Protein 2HFS (pdb70)

Radius of gyration: 31.06 Å; Cα contacts (8 Å, |Δi|>4): 1516; chains: 2; bounding box: 37×49×117 Å

Solvent-accessible surface area: 26803 Å² total

CATH classification: 3.30.230.10 (+1 more: 3.30.70.890)

Foldseek 3Di:
DDFPAQKDDDWQWFFWKWWLADFLLQVVWAKTKMFGFPFIKADIKGKAAADFEEAEAEDEQEDPPPCVVCVQLQVQLLVQLCVVVVHGRGGIYMYYMYTHDYDDFRGLRLLRVQLNSNRNCCRRRVVPADLVRSLVSSLRSCPSGDDDDLSSSNNCRSPGFMWIWHCPPNHIDIDHQAADDKWKKKKFFQNDDDDLVVLSVLLVVVVVCVPVNVVLSVLRNVLVVVLSVCRVVVNLLSNQVSLSRQVSCVVSVQADPLQVLLQVQLVVLPFSHKHATHRHPGTMIMTTAPDPVSVVSSVVSCVVRRPSRVDIDTIMGDGPHD/DDFPAQKFDDWQWFFWKFWLADFLLQVVWAKTKMFGFPFIKADIKGKAAQDFDEAEDEDEQEDPPPCVVCVQLQSQLLVQLCVVVVHGRGGIHMYYMYTHDYDFPQTLRLLRVQLNSLRNCCRRRVVPDDLVRSLVSSLRSCVSVDVHDPSSSNNCGSPGFMWMWGQPPNRIDIDHDAAADKWKKKKFFLPDDDPLVVLSVLLVVVVVCVVVNVVLSVVSNVLVVVLSVCRVVVNVLSNQVSLVSQVSVVVSPQEDPLQVLLQVQLVVLPFSHKHATHRYPGTMIMTTHPDPVSVVSSVVSCVVPRPSRPDIDTIMGDRDRD

InterPro domains:
  IPR006204 GHMP kinase N-terminal domain [PF00288] (82-163)
  IPR006205 Mevalonate kinase [PTHR43290] (95-316)
  IPR006205 Mevalonate kinase [TIGR00549] (17-292)
  IPR013750 GHMP kinase, C-terminal domain [PF08544] (230-311)
  IPR014721 Small ribosomal subunit protein uS5 domain 2-type fold, subgroup [G3DSA:3.30.230.10] (1-180)
  IPR020568 Ribosomal protein uS5 domain 2-type superfamily [SSF54211] (16-172)
  IPR036554 GHMP kinase, C-terminal domain superfamily [G3DSA:3.30.70.890] (181-329)
  IPR036554 GHMP kinase, C-terminal domain superfamily [SSF55060] (184-323)

B-factor: mean 17.22, std 7.83, range [3.13, 50.77]

Nearest PDB structures (foldseek):
  2hfu-assembly1_A  TM=1.002E+00  e=3.862E-67  Leishmania major
  6mdf-assembly1_B  TM=8.616E-01  e=2.343E-21  Methanosarcina mazei
  8teb-assembly2_B  TM=8.512E-01  e=1.574E-20  Methanococcoides burtonii
  1kkh-assembly1_A  TM=8.134E-01  e=1.483E-20  Methanocaldococcus jannaschii
  2oi2-assembly1_A-2  TM=7.978E-01  e=2.741E-19  Streptococcus pneumoniae

Sequence (644 aa):
SKPVKSKTTGKNIGYGKVILFGEHFVVHGAEAIVAGISEYTECRLEINPGVPGLQVDDQRPAIPGYIAQQKRDEQIKAHQLVLDHLKVDLSGDGLKFIGGPLVPSSGIGASASDVVAFSRALSELYQLNLTDEEVNLSAFVGEGGYHGTPSGADNTAATTYGGLILYRRQNGKSVFKPIAFQQRLYLVVVGTGINNASTAKVVNDVHKKQQQPVQFKRLYDNYTHIVSQAREALQKGDLQRLGQLNANHDLCRQIDVSCRELESIVQTCRTYGALGAKLSGTGRGGIAVALAASSDQRDAIVKGLKAKCPEAKFIWRYTVQPSAASKPVKSSKTTGKNIGYGKVILFGEHFVVVHGAEAIVAGISEYTECRLEINPGVPGLQVDDQRPAIPGYIAQKRDEQIKAHQLVLDHLKVDLSGDGLKFIGGPLVPSSGIGASASDVVAFSRALSELYQLNLTDEEVNLSAFVGEGGYHGTPSGADNTAATTYGGLILLYRRQNGKSVFKPIIAFQQRLYLVVVGTGINASTAKVVNDVHKKQQQPVQFKRLYDNYTHIVSQQAREALQKGDLQRLGQLNANHDLCRQIDVSCRELESIVQQTCRTYGALGAKLSGTGRGGIAVALAASSDQRDAIVKGLKAKCPEAKFIWRYTVQPSAA

Organism: Leishmania major (NCBI:txid5664)

Structure (mmCIF, N/CA/C/O backbone):
data_2HFS
#
_entry.id   2HFS
#
_cell.length_a   41.265
_cell.length_b   88.466
_cell.length_c   88.167
_cell.angle_alpha   90.00
_cell.angle_beta   103.62
_cell.angle_gamma   90.00
#
_symmetry.space_group_name_H-M   'P 1 21 1'
#
loop_
_entity.id
_entity.type
_entity.pdbx_description
1 polymer 'Mevalonate kinase, putative'
2 water water
#
loop_
_atom_site.group_PDB
_atom_site.id
_atom_site.type_symbol
_atom_site.label_atom_id
_atom_site.label_alt_id
_atom_site.label_comp_id
_atom_site.label_asym_id
_atom_site.label_entity_id
_atom_site.label_seq_id
_atom_site.pdbx_PDB_ins_code
_atom_site.Cartn_x
_atom_site.Cartn_y
_atom_site.Cartn_z
_atom_site.occupancy
_atom_site.B_iso_or_equiv
_atom_site.auth_seq_id
_atom_site.auth_comp_id
_atom_site.auth_asym_id
_atom_site.auth_atom_id
_atom_site.pdbx_PDB_model_num
ATOM 9 N N . SER A 1 5 ? 29.377 -9.979 -19.765 1.00 33.75 2 SER A N 1
ATOM 10 C CA . SER A 1 5 ? 28.963 -8.603 -20.054 1.00 31.52 2 SER A CA 1
ATOM 11 C C . SER A 1 5 ? 29.922 -7.985 -21.063 1.00 30.96 2 SER A C 1
ATOM 12 O O . SER A 1 5 ? 31.130 -7.945 -20.833 1.00 30.25 2 SER A O 1
ATOM 15 N N . LYS A 1 6 ? 29.387 -7.491 -22.173 1.00 29.85 3 LYS A N 1
ATOM 16 C CA . LYS A 1 6 ? 30.199 -6.760 -23.143 1.00 29.99 3 LYS A CA 1
ATOM 17 C C . LYS A 1 6 ? 30.086 -5.258 -22.862 1.00 27.71 3 LYS A C 1
ATOM 18 O O . LYS A 1 6 ? 29.012 -4.799 -22.441 1.00 27.93 3 LYS A O 1
ATOM 24 N N . PRO A 1 7 ? 31.177 -4.497 -23.050 1.00 26.79 4 PRO A N 1
ATOM 25 C CA . PRO A 1 7 ? 31.162 -3.060 -22.755 1.00 25.07 4 PRO A CA 1
ATOM 26 C C . PRO A 1 7 ? 30.254 -2.301 -23.701 1.00 23.57 4 PRO A C 1
ATOM 27 O O . PRO A 1 7 ? 30.326 -2.480 -24.926 1.00 24.43 4 PRO A O 1
ATOM 31 N N . VAL A 1 8 ? 29.393 -1.477 -23.124 1.00 20.27 5 VAL A N 1
ATOM 32 C CA . VAL A 1 8 ? 28.426 -0.714 -23.890 1.00 18.57 5 VAL A CA 1
ATOM 33 C C . VAL A 1 8 ? 28.981 0.678 -24.147 1.00 17.89 5 VAL A C 1
ATOM 34 O O . VAL A 1 8 ? 28.927 1.159 -25.275 1.00 18.12 5 VAL A O 1
ATOM 38 N N . LYS A 1 9 ? 29.537 1.301 -23.103 1.00 16.81 6 LYS A N 1
ATOM 39 C CA . LYS A 1 9 ? 30.233 2.578 -23.224 1.00 16.45 6 LYS A CA 1
ATOM 40 C C . LYS A 1 9 ? 31.763 2.385 -23.452 1.00 15.39 6 LYS A C 1
ATOM 41 O O . LYS A 1 9 ? 32.335 1.349 -23.098 1.00 15.65 6 LYS A O 1
ATOM 47 N N . SER A 1 10 ? 32.417 3.394 -24.027 1.00 15.53 7 SER A N 1
ATOM 48 C CA . SER A 1 10 ? 33.865 3.352 -24.237 1.00 15.21 7 SER A CA 1
ATOM 49 C C . SER A 1 10 ? 34.634 4.037 -23.093 1.00 14.45 7 SER A C 1
ATOM 50 O O . SER A 1 10 ? 35.831 3.810 -22.902 1.00 13.56 7 SER A O 1
ATOM 53 N N . LYS A 1 11 ? 33.932 4.875 -22.344 1.00 12.77 8 LYS A N 1
ATOM 54 C CA . LYS A 1 11 ? 34.517 5.634 -21.257 1.00 12.38 8 LYS A CA 1
ATOM 55 C C . LYS A 1 11 ? 33.368 6.025 -20.339 1.00 11.65 8 LYS A C 1
ATOM 56 O O . LYS A 1 11 ? 32.312 6.404 -20.835 1.00 11.42 8 LYS A O 1
ATOM 62 N N . THR A 1 12 ? 33.559 5.937 -19.014 1.00 9.17 9 THR A N 1
ATOM 63 C CA . THR A 1 12 ? 32.563 6.487 -18.071 1.00 8.64 9 THR A CA 1
ATOM 64 C C . THR A 1 12 ? 32.525 8.010 -18.071 1.00 9.46 9 THR A C 1
ATOM 65 O O . THR A 1 12 ? 33.553 8.665 -18.287 1.00 9.60 9 THR A O 1
ATOM 69 N N . THR A 1 13 ? 31.330 8.559 -17.833 1.00 8.62 10 THR A N 1
ATOM 70 C CA . THR A 1 13 ? 31.084 10.002 -17.814 1.00 9.82 10 THR A CA 1
ATOM 71 C C . THR A 1 13 ? 30.353 10.420 -16.543 1.00 9.29 10 THR A C 1
ATOM 72 O O . THR A 1 13 ? 30.113 11.615 -16.317 1.00 8.84 10 THR A O 1
ATOM 76 N N . GLY A 1 14 ? 29.981 9.436 -15.726 1.00 9.99 11 GLY A N 1
ATOM 77 C CA . GLY A 1 14 ? 29.252 9.713 -14.486 1.00 9.20 11 GLY A CA 1
ATOM 78 C C . GLY A 1 14 ? 30.224 9.974 -13.355 1.00 10.55 11 GLY A C 1
ATOM 79 O O . GLY A 1 14 ? 31.439 10.068 -13.596 1.00 10.25 11 GLY A O 1
ATOM 80 N N . LYS A 1 15 ? 29.702 10.063 -12.129 1.00 10.08 12 LYS A N 1
ATOM 81 C CA . LYS A 1 15 ? 30.530 10.229 -10.941 1.00 12.38 12 LYS A CA 1
ATOM 82 C C . LYS A 1 15 ? 30.397 9.000 -10.017 1.00 11.49 12 LYS A C 1
ATOM 83 O O . LYS A 1 15 ? 29.560 8.962 -9.096 1.00 12.58 12 LYS A O 1
ATOM 89 N N . ASN A 1 16 ? 31.221 7.992 -10.301 1.00 10.54 13 ASN A N 1
ATOM 90 C CA . ASN A 1 16 ? 31.148 6.698 -9.632 1.00 7.73 13 ASN A CA 1
ATOM 91 C C . ASN A 1 16 ? 32.033 6.681 -8.415 1.00 8.25 13 ASN A C 1
ATOM 92 O O . ASN A 1 16 ? 33.246 6.609 -8.531 1.00 9.03 13 ASN A O 1
ATOM 97 N N . ILE A 1 17 ? 31.401 6.752 -7.249 1.00 8.40 14 ILE A N 1
ATOM 98 C CA . ILE A 1 17 ? 32.147 6.917 -6.017 1.00 8.73 14 ILE A CA 1
ATOM 99 C C . ILE A 1 17 ? 31.757 5.886 -4.957 1.00 8.73 14 ILE A C 1
ATOM 100 O O . ILE A 1 17 ? 30.677 5.280 -5.030 1.00 7.95 14 ILE A O 1
ATOM 105 N N . GLY A 1 18 ? 32.615 5.761 -3.948 1.00 8.09 15 GLY A N 1
ATOM 106 C CA . GLY A 1 18 ? 32.315 5.001 -2.714 1.00 9.70 15 GLY A CA 1
ATOM 107 C C . GLY A 1 18 ? 32.708 5.863 -1.528 1.00 9.09 15 GLY A C 1
ATOM 108 O O . GLY A 1 18 ? 33.800 6.430 -1.520 1.00 7.93 15 GLY A O 1
ATOM 109 N N . TYR A 1 19 ? 31.811 6.005 -0.547 1.00 7.02 16 TYR A N 1
ATOM 110 C CA . TYR A 1 19 ? 32.108 6.840 0.621 1.00 7.02 16 TYR A CA 1
ATOM 111 C C . TYR A 1 19 ? 33.059 6.168 1.605 1.00 7.52 16 TYR A C 1
ATOM 112 O O . TYR A 1 19 ? 33.084 4.932 1.699 1.00 9.06 16 TYR A O 1
ATOM 121 N N . GLY A 1 20 ? 33.851 6.983 2.314 1.00 5.62 17 GLY A N 1
ATOM 122 C CA . GLY A 1 20 ? 34.588 6.513 3.489 1.00 10.11 17 GLY A CA 1
ATOM 123 C C . GLY A 1 20 ? 33.668 6.189 4.651 1.00 11.34 17 GLY A C 1
ATOM 124 O O . GLY A 1 20 ? 32.464 6.412 4.565 1.00 9.47 17 GLY A O 1
ATOM 125 N N . LYS A 1 21 ? 34.248 5.670 5.735 1.00 12.27 18 LYS A N 1
ATOM 126 C CA . LYS A 1 21 ? 33.484 5.142 6.868 1.00 13.70 18 LYS A CA 1
ATOM 127 C C . LYS A 1 21 ? 34.182 5.383 8.198 1.00 13.62 18 LYS A C 1
ATOM 128 O O . LYS A 1 21 ? 35.385 5.157 8.316 1.00 11.50 18 LYS A O 1
ATOM 134 N N . VAL A 1 22 ? 33.420 5.803 9.206 1.00 11.17 19 VAL A N 1
ATOM 135 C CA . VAL A 1 22 ? 33.909 5.760 10.589 1.00 12.14 19 VAL A CA 1
ATOM 136 C C . VAL A 1 22 ? 32.862 5.075 11.477 1.00 10.97 19 VAL A C 1
ATOM 137 O O . VAL A 1 22 ? 31.675 5.181 11.227 1.00 12.38 19 VAL A O 1
ATOM 141 N N . ILE A 1 23 ? 33.306 4.374 12.505 1.00 13.40 20 ILE A N 1
ATOM 142 C CA . ILE A 1 23 ? 32.362 3.842 13.474 1.00 12.77 20 ILE A CA 1
ATOM 143 C C . ILE A 1 23 ? 32.187 4.845 14.604 1.00 14.58 20 ILE A C 1
ATOM 144 O O . ILE A 1 23 ? 33.145 5.167 15.324 1.00 15.29 20 ILE A O 1
ATOM 149 N N . LEU A 1 24 ? 30.970 5.367 14.742 1.00 14.37 21 LEU A N 1
ATOM 150 C CA . LEU A 1 24 ? 30.681 6.328 15.787 1.00 13.61 21 LEU A CA 1
ATOM 151 C C . LEU A 1 24 ? 30.464 5.637 17.120 1.00 13.37 21 LEU A C 1
ATOM 152 O O . LEU A 1 24 ? 30.999 6.072 18.138 1.00 14.51 21 LEU A O 1
ATOM 157 N N . PHE A 1 25 ? 29.691 4.556 17.096 1.00 11.91 22 PHE A N 1
ATOM 158 C CA . PHE A 1 25 ? 29.447 3.733 18.287 1.00 10.76 22 PHE A CA 1
ATOM 159 C C . PHE A 1 25 ? 29.514 2.251 18.019 1.00 11.19 22 PHE A C 1
ATOM 160 O O . PHE A 1 25 ? 29.024 1.779 17.004 1.00 10.90 22 PHE A O 1
ATOM 168 N N . GLY A 1 26 ? 30.150 1.521 18.930 1.00 11.64 23 GLY A N 1
ATOM 169 C CA . GLY A 1 26 ? 29.876 0.107 19.098 1.00 9.30 23 GLY A CA 1
ATOM 170 C C . GLY A 1 26 ? 30.800 -0.894 18.424 1.00 10.86 23 GLY A C 1
ATOM 171 O O . GLY A 1 26 ? 30.459 -2.052 18.309 1.00 11.87 23 GLY A O 1
ATOM 172 N N . GLU A 1 27 ? 31.975 -0.448 17.991 1.00 12.02 24 GLU A N 1
ATOM 173 C CA . GLU A 1 27 ? 33.042 -1.378 17.622 1.00 11.01 24 GLU A CA 1
ATOM 174 C C . GLU A 1 27 ? 33.274 -2.395 18.747 1.00 12.42 24 GLU A C 1
ATOM 175 O O . GLU A 1 27 ? 33.226 -2.053 19.944 1.00 10.19 24 GLU A O 1
ATOM 181 N N . HIS A 1 28 ? 33.546 -3.634 18.356 1.00 10.41 25 HIS A N 1
ATOM 182 C CA . HIS A 1 28 ? 33.762 -4.738 19.309 1.00 11.04 25 HIS A CA 1
ATOM 183 C C . HIS A 1 28 ? 32.520 -5.285 20.007 1.00 11.56 25 HIS A C 1
ATOM 184 O O . HIS A 1 28 ? 32.301 -6.503 20.026 1.00 13.93 25 HIS A O 1
ATOM 191 N N . PHE A 1 29 ? 31.692 -4.406 20.564 1.00 11.67 26 PHE A N 1
ATOM 192 C CA . PHE A 1 29 ? 30.470 -4.855 21.250 1.00 11.73 26 PHE A CA 1
ATOM 193 C C . PHE A 1 29 ? 29.423 -5.406 20.282 1.00 13.20 26 PHE A C 1
ATOM 194 O O . PHE A 1 29 ? 28.617 -6.293 20.634 1.00 12.45 26 PHE A O 1
ATOM 202 N N . VAL A 1 30 ? 29.458 -4.889 19.059 1.00 12.25 27 VAL A N 1
ATOM 203 C CA . VAL A 1 30 ? 28.615 -5.369 17.969 1.00 12.88 27 VAL A CA 1
ATOM 204 C C . VAL A 1 30 ? 28.819 -6.868 17.662 1.00 12.46 27 VAL A C 1
ATOM 205 O O . VAL A 1 30 ? 27.867 -7.574 17.299 1.00 13.82 27 VAL A O 1
ATOM 209 N N . VAL A 1 31 ? 30.058 -7.335 17.800 1.00 13.59 28 VAL A N 1
ATOM 210 C CA . VAL A 1 31 ? 30.405 -8.747 17.651 1.00 15.63 28 VAL A CA 1
ATOM 211 C C . VAL A 1 31 ? 29.565 -9.621 18.597 1.00 15.39 28 VAL A C 1
ATOM 212 O O . VAL A 1 31 ? 29.282 -10.779 18.290 1.00 15.86 28 VAL A O 1
ATOM 216 N N . HIS A 1 32 ? 29.146 -9.034 19.721 1.00 16.13 29 HIS A N 1
ATOM 217 C CA . HIS A 1 32 ? 28.430 -9.759 20.769 1.00 15.91 29 HIS A CA 1
ATOM 218 C C . HIS A 1 32 ? 26.947 -9.414 20.828 1.00 17.36 29 HIS A C 1
ATOM 219 O O . HIS A 1 32 ? 26.254 -9.740 21.807 1.00 17.36 29 HIS A O 1
ATOM 226 N N . GLY A 1 33 ? 26.472 -8.748 19.776 1.00 18.00 30 GLY A N 1
ATOM 227 C CA . GLY A 1 33 ? 25.044 -8.575 19.550 1.00 17.20 30 GLY A CA 1
ATOM 228 C C . GLY A 1 33 ? 24.521 -7.184 19.809 1.00 17.96 30 GLY A C 1
ATOM 229 O O . GLY A 1 33 ? 23.320 -6.955 19.724 1.00 19.46 30 GLY A O 1
ATOM 230 N N . ALA A 1 34 ? 25.421 -6.255 20.125 1.00 17.58 31 ALA A N 1
ATOM 231 C CA . ALA A 1 34 ? 25.024 -4.883 20.441 1.00 17.30 31 ALA A CA 1
ATOM 232 C C . ALA A 1 34 ? 24.782 -4.121 19.149 1.00 16.92 31 ALA A C 1
ATOM 233 O O . ALA A 1 34 ? 25.304 -4.487 18.105 1.00 18.55 31 ALA A O 1
ATOM 235 N N . GLU A 1 35 ? 23.973 -3.075 19.208 1.00 16.81 32 GLU A N 1
ATOM 236 C CA . GLU A 1 35 ? 23.757 -2.229 18.033 1.00 15.89 32 GLU A CA 1
ATOM 237 C C . GLU A 1 35 ? 24.969 -1.310 17.863 1.00 14.16 32 GLU A C 1
ATOM 238 O O . GLU A 1 35 ? 25.575 -0.892 18.852 1.00 13.59 32 GLU A O 1
ATOM 244 N N . ALA A 1 36 ? 25.320 -1.012 16.613 1.00 13.65 33 ALA A N 1
ATOM 245 C CA . ALA A 1 36 ? 26.421 -0.100 16.296 1.00 12.69 33 ALA A CA 1
ATOM 246 C C . ALA A 1 36 ? 25.941 1.033 15.384 1.00 12.57 33 ALA A C 1
ATOM 247 O O . ALA A 1 36 ? 24.972 0.881 14.645 1.00 14.70 33 ALA A O 1
ATOM 249 N N . ILE A 1 37 ? 26.591 2.184 15.474 1.00 12.10 34 ILE A N 1
ATOM 250 C CA . ILE A 1 37 ? 26.281 3.295 14.604 1.00 13.18 34 ILE A CA 1
ATOM 251 C C . ILE A 1 37 ? 27.530 3.553 13.775 1.00 12.51 34 ILE A C 1
ATOM 252 O O . ILE A 1 37 ? 28.606 3.856 14.309 1.00 10.33 34 ILE A O 1
ATOM 257 N N . VAL A 1 38 ? 27.371 3.391 12.468 1.00 12.86 35 VAL A N 1
ATOM 258 C CA . VAL A 1 38 ? 28.431 3.623 11.506 1.00 11.73 35 VAL A CA 1
ATOM 259 C C . VAL A 1 38 ? 28.068 4.811 10.623 1.00 13.75 35 VAL A C 1
ATOM 260 O O . VAL A 1 38 ? 26.893 5.027 10.271 1.00 13.03 35 VAL A O 1
ATOM 264 N N . ALA A 1 39 ? 29.082 5.592 10.282 1.00 12.72 36 ALA A N 1
ATOM 265 C CA . ALA A 1 39 ? 28.858 6.805 9.543 1.00 13.72 36 ALA A CA 1
ATOM 266 C C . ALA A 1 39 ? 29.577 6.711 8.216 1.00 15.07 36 ALA A C 1
ATOM 267 O O . ALA A 1 39 ? 30.809 6.562 8.179 1.00 16.12 36 ALA A O 1
ATOM 269 N N . GLY A 1 40 ? 28.810 6.757 7.134 1.00 13.06 37 GLY A N 1
ATOM 270 C CA . GLY A 1 40 ? 29.376 6.878 5.793 1.00 13.32 37 GLY A CA 1
ATOM 271 C C . GLY A 1 40 ? 29.586 8.348 5.496 1.00 14.43 37 GLY A C 1
ATOM 272 O O . GLY A 1 40 ? 28.616 9.112 5.375 1.00 16.31 37 GLY A O 1
ATOM 273 N N . ILE A 1 41 ? 30.850 8.745 5.349 1.00 10.46 38 ILE A N 1
ATOM 274 C CA . ILE A 1 41 ? 31.204 10.164 5.272 1.00 11.06 38 ILE A CA 1
ATOM 275 C C . ILE A 1 41 ? 31.081 10.718 3.841 1.00 10.21 38 ILE A C 1
ATOM 276 O O . ILE A 1 41 ? 30.954 9.942 2.881 1.00 12.11 38 ILE A O 1
ATOM 281 N N . SER A 1 42 ? 31.102 12.039 3.689 1.00 9.58 39 SER A N 1
ATOM 282 C CA . SER A 1 42 ? 30.895 12.649 2.358 1.00 9.92 39 SER A CA 1
ATOM 283 C C . SER A 1 42 ? 32.060 12.362 1.453 1.00 8.73 39 SER A C 1
ATOM 284 O O . SER A 1 42 ? 31.906 12.274 0.231 1.00 8.76 39 SER A O 1
ATOM 287 N N . GLU A 1 43 ? 33.232 12.292 2.071 1.00 7.72 40 GLU A N 1
ATOM 288 C CA . GLU A 1 43 ? 34.517 12.159 1.384 1.00 7.44 40 GLU A CA 1
ATOM 289 C C . GLU A 1 43 ? 34.613 10.776 0.772 1.00 7.65 40 GLU A C 1
ATOM 290 O O . GLU A 1 43 ? 34.210 9.802 1.392 1.00 7.61 40 GLU A O 1
ATOM 296 N N . TYR A 1 44 ? 35.127 10.690 -0.445 1.00 7.49 41 TYR A N 1
ATOM 297 C CA . TYR A 1 44 ? 34.867 9.512 -1.267 1.00 8.29 41 TYR A CA 1
ATOM 298 C C . TYR A 1 44 ? 36.056 9.160 -2.113 1.00 7.41 41 TYR A C 1
ATOM 299 O O . TYR A 1 44 ? 36.985 9.966 -2.290 1.00 5.67 41 TYR A O 1
ATOM 308 N N . THR A 1 45 ? 36.023 7.939 -2.633 1.00 6.69 42 THR A N 1
ATOM 309 C CA . THR A 1 45 ? 36.979 7.502 -3.623 1.00 8.45 42 THR A CA 1
ATOM 310 C C . THR A 1 45 ? 36.175 7.393 -4.932 1.00 9.10 42 THR A C 1
ATOM 311 O O . THR A 1 45 ? 35.041 6.856 -4.940 1.00 8.33 42 THR A O 1
ATOM 315 N N . GLU A 1 46 ? 36.728 7.946 -6.012 1.00 7.63 43 GLU A N 1
ATOM 316 C CA . GLU A 1 46 ? 36.079 7.860 -7.335 1.00 8.75 43 GLU A CA 1
ATOM 317 C C . GLU A 1 46 ? 36.849 6.935 -8.289 1.00 8.99 43 GLU A C 1
ATOM 318 O O . GLU A 1 46 ? 38.092 6.914 -8.267 1.00 8.09 43 GLU A O 1
ATOM 324 N N . CYS A 1 47 ? 36.111 6.149 -9.083 1.00 9.29 44 CYS A N 1
ATOM 325 C CA . CYS A 1 47 ? 36.686 5.288 -10.115 1.00 9.55 44 CYS A CA 1
ATOM 326 C C . CYS A 1 47 ? 36.170 5.726 -11.495 1.00 10.80 44 CYS A C 1
ATOM 327 O O . CYS A 1 47 ? 34.960 5.939 -11.688 1.00 9.64 44 CYS A O 1
ATOM 330 N N . ARG A 1 48 ? 37.102 5.888 -12.434 1.00 10.75 45 ARG A N 1
ATOM 331 C CA . ARG A 1 48 ? 36.797 6.168 -13.830 1.00 12.15 45 ARG A CA 1
ATOM 332 C C . ARG A 1 48 ? 37.376 5.019 -14.632 1.00 11.87 45 ARG A C 1
ATOM 333 O O . ARG A 1 48 ? 38.494 4.545 -14.339 1.00 11.18 45 ARG A O 1
ATOM 341 N N . LEU A 1 49 ? 36.623 4.596 -15.641 1.00 10.75 46 LEU A N 1
ATOM 342 C CA . LEU A 1 49 ? 37.001 3.499 -16.510 1.00 9.71 46 LEU A CA 1
ATOM 343 C C . LEU A 1 49 ? 36.911 3.885 -17.982 1.00 10.21 46 LEU A C 1
ATOM 344 O O . LEU A 1 49 ? 36.072 4.685 -18.363 1.00 9.44 46 LEU A O 1
ATOM 349 N N . GLU A 1 50 ? 37.787 3.307 -18.791 1.00 10.50 47 GLU A N 1
ATOM 350 C CA . GLU A 1 50 ? 37.639 3.338 -20.237 1.00 10.96 47 GLU A CA 1
ATOM 351 C C . GLU A 1 50 ? 38.243 2.101 -20.873 1.00 11.19 47 GLU A C 1
ATOM 352 O O . GLU A 1 50 ? 39.126 1.463 -20.298 1.00 10.68 47 GLU A O 1
ATOM 358 N N . ILE A 1 51 ? 37.754 1.771 -22.060 1.00 12.05 48 ILE A N 1
ATOM 359 C CA . ILE A 1 51 ? 38.210 0.597 -22.793 1.00 13.43 48 ILE A CA 1
ATOM 360 C C . ILE A 1 51 ? 39.667 0.741 -23.187 1.00 12.67 48 ILE A C 1
ATOM 361 O O . ILE A 1 51 ? 40.162 1.861 -23.358 1.00 13.53 48 ILE A O 1
ATOM 366 N N . ASN A 1 52 ? 40.373 -0.385 -23.249 1.00 12.12 49 ASN A N 1
ATOM 367 C CA . ASN A 1 52 ? 41.783 -0.398 -23.621 1.00 12.70 49 ASN A CA 1
ATOM 368 C C . ASN A 1 52 ? 41.911 -1.401 -24.766 1.00 13.26 49 ASN A C 1
ATOM 369 O O . ASN A 1 52 ? 42.231 -2.553 -24.540 1.00 13.60 49 ASN A O 1
ATOM 374 N N . PRO A 1 53 ? 41.576 -0.989 -25.992 1.00 12.88 50 PRO A N 1
ATOM 375 C CA . PRO A 1 53 ? 41.515 -1.944 -27.102 1.00 14.92 50 PRO A CA 1
ATOM 376 C C . PRO A 1 53 ? 42.871 -2.579 -27.334 1.00 16.37 50 PRO A C 1
ATOM 377 O O . PRO A 1 53 ? 43.888 -1.893 -27.251 1.00 17.30 50 PRO A O 1
ATOM 381 N N . GLY A 1 54 ? 42.880 -3.895 -27.548 1.00 16.71 51 GLY A N 1
ATOM 382 C CA . GLY A 1 54 ? 44.101 -4.635 -27.836 1.00 19.29 51 GLY A CA 1
ATOM 383 C C . GLY A 1 54 ? 44.994 -4.959 -26.653 1.00 19.77 51 GLY A C 1
ATOM 384 O O . GLY A 1 54 ? 45.933 -5.741 -26.791 1.00 20.76 51 GLY A O 1
ATOM 385 N N . VAL A 1 55 ? 44.736 -4.332 -25.502 1.00 19.17 52 VAL A N 1
ATOM 386 C CA . VAL A 1 55 ? 45.574 -4.524 -24.325 1.00 19.10 52 VAL A CA 1
ATOM 387 C C . VAL A 1 55 ? 44.732 -5.212 -23.264 1.00 18.77 52 VAL A C 1
ATOM 388 O O . VAL A 1 55 ? 43.775 -4.626 -22.771 1.00 18.58 52 VAL A O 1
ATOM 392 N N . PRO A 1 56 ? 45.055 -6.470 -22.959 1.00 19.12 53 PRO A N 1
ATOM 393 C CA . PRO A 1 56 ? 44.256 -7.293 -22.045 1.00 17.52 53 PRO A CA 1
ATOM 394 C C . PRO A 1 56 ? 44.367 -6.826 -20.595 1.00 18.94 53 PRO A C 1
ATOM 395 O O . PRO A 1 56 ? 45.346 -6.136 -20.226 1.00 19.07 53 PRO A O 1
ATOM 399 N N . GLY A 1 57 ? 43.380 -7.211 -19.788 1.00 17.09 54 GLY A N 1
ATOM 400 C CA . GLY A 1 57 ? 43.386 -6.948 -18.355 1.00 15.56 54 GLY A CA 1
ATOM 401 C C . GLY A 1 57 ? 43.054 -5.529 -17.908 1.00 14.43 54 GLY A C 1
ATOM 402 O O . GLY A 1 57 ? 42.592 -4.682 -18.684 1.00 12.38 54 GLY A O 1
ATOM 403 N N . LEU A 1 58 ? 43.302 -5.288 -16.626 1.00 14.16 55 LEU A N 1
ATOM 404 C CA . LEU A 1 58 ? 42.923 -4.047 -15.963 1.00 13.57 55 LEU A CA 1
ATOM 405 C C . LEU A 1 58 ? 44.179 -3.263 -15.607 1.00 14.27 55 LEU A C 1
ATOM 406 O O . LEU A 1 58 ? 44.992 -3.696 -14.782 1.00 13.01 55 LEU A O 1
ATOM 411 N N . GLN A 1 59 ? 44.328 -2.100 -16.225 1.00 12.09 56 GLN A N 1
ATOM 412 C CA . GLN A 1 59 ? 45.475 -1.236 -15.943 1.00 12.09 56 GLN A CA 1
ATOM 413 C C . GLN A 1 59 ? 45.092 -0.230 -14.862 1.00 12.40 56 GLN A C 1
ATOM 414 O O . GLN A 1 59 ? 44.181 0.559 -15.074 1.00 12.25 56 GLN A O 1
ATOM 420 N N . VAL A 1 60 ? 45.772 -0.262 -13.718 1.00 11.70 57 VAL A N 1
ATOM 421 C CA . VAL A 1 60 ? 45.372 0.597 -12.594 1.00 11.12 57 VAL A CA 1
ATOM 422 C C . VAL A 1 60 ? 46.269 1.797 -12.450 1.00 11.01 57 VAL A C 1
ATOM 423 O O . VAL A 1 60 ? 47.501 1.669 -12.305 1.00 10.29 57 VAL A O 1
ATOM 427 N N . ASP A 1 61 ? 45.626 2.959 -12.452 1.00 9.42 58 ASP A N 1
ATOM 428 C CA . ASP A 1 61 ? 46.293 4.241 -12.264 1.00 10.94 58 ASP A CA 1
ATOM 429 C C . ASP A 1 61 ? 45.722 4.834 -10.981 1.00 10.32 58 ASP A C 1
ATOM 430 O O . ASP A 1 61 ? 44.727 5.561 -10.987 1.00 9.64 58 ASP A O 1
ATOM 435 N N . ASP A 1 62 ? 46.353 4.449 -9.871 1.00 10.05 59 ASP A N 1
ATOM 436 C CA . ASP A 1 62 ? 45.859 4.730 -8.532 1.00 9.34 59 ASP A CA 1
ATOM 437 C C . ASP A 1 62 ? 46.447 6.042 -8.041 1.00 10.69 59 ASP A C 1
ATOM 438 O O . ASP A 1 62 ? 47.642 6.123 -7.654 1.00 9.82 59 ASP A O 1
ATOM 443 N N . GLN A 1 63 ? 45.607 7.075 -8.056 1.00 8.87 60 GLN A N 1
ATOM 444 C CA . GLN A 1 63 ? 46.029 8.413 -7.654 1.00 9.12 60 GLN A CA 1
ATOM 445 C C . GLN A 1 63 ? 45.354 8.965 -6.400 1.00 8.66 60 GLN A C 1
ATOM 446 O O . GLN A 1 63 ? 45.416 10.157 -6.124 1.00 7.53 60 GLN A O 1
ATOM 452 N N . ARG A 1 64 ? 44.745 8.091 -5.617 1.00 7.74 61 ARG A N 1
ATOM 453 C CA . ARG A 1 64 ? 44.216 8.472 -4.304 1.00 8.49 61 ARG A CA 1
ATOM 454 C C . ARG A 1 64 ? 45.286 9.109 -3.403 1.00 8.15 61 ARG A C 1
ATOM 455 O O . ARG A 1 64 ? 46.463 8.710 -3.453 1.00 7.87 61 ARG A O 1
ATOM 463 N N . PRO A 1 65 ? 44.893 10.097 -2.594 1.00 8.34 62 PRO A N 1
ATOM 464 C CA . PRO A 1 65 ? 45.800 10.723 -1.664 1.00 8.22 62 PRO A CA 1
ATOM 465 C C . PRO A 1 65 ? 46.029 9.875 -0.411 1.00 8.06 62 PRO A C 1
ATOM 466 O O . PRO A 1 65 ? 45.820 10.343 0.709 1.00 8.55 62 PRO A O 1
ATOM 470 N N . ALA A 1 66 ? 46.463 8.641 -0.620 1.00 8.11 63 ALA A N 1
ATOM 471 C CA . ALA A 1 66 ? 46.703 7.717 0.470 1.00 8.33 63 ALA A CA 1
ATOM 472 C C . ALA A 1 66 ? 47.917 8.133 1.304 1.00 9.65 63 ALA A C 1
ATOM 473 O O . ALA A 1 66 ? 48.827 8.805 0.807 1.00 10.80 63 ALA A O 1
ATOM 475 N N . ILE A 1 67 ? 47.906 7.775 2.586 1.00 11.42 64 ILE A N 1
ATOM 476 C CA . ILE A 1 67 ? 49.093 8.008 3.435 1.00 10.95 64 ILE A CA 1
ATOM 477 C C . ILE A 1 67 ? 50.301 7.269 2.846 1.00 11.45 64 ILE A C 1
ATOM 478 O O . ILE A 1 67 ? 50.118 6.310 2.089 1.00 9.88 64 ILE A O 1
ATOM 483 N N . PRO A 1 68 ? 51.522 7.685 3.197 1.00 12.39 65 PRO A N 1
ATOM 484 C CA . PRO A 1 68 ? 52.722 7.074 2.621 1.00 13.85 65 PRO A CA 1
ATOM 485 C C . PRO A 1 68 ? 52.806 5.570 2.819 1.00 13.73 65 PRO A C 1
ATOM 486 O O . PRO A 1 68 ? 52.658 5.073 3.946 1.00 15.13 65 PRO A O 1
ATOM 490 N N . GLY A 1 69 ? 53.038 4.858 1.712 1.00 15.29 66 GLY A N 1
ATOM 491 C CA . GLY A 1 69 ? 53.190 3.397 1.715 1.00 13.43 66 GLY A CA 1
ATOM 492 C C . GLY A 1 69 ? 51.920 2.564 1.641 1.00 14.13 66 GLY A C 1
ATOM 493 O O . GLY A 1 69 ? 51.988 1.348 1.386 1.00 12.37 66 GLY A O 1
ATOM 494 N N . TYR A 1 70 ? 50.771 3.199 1.880 1.00 11.75 67 TYR A N 1
ATOM 495 C CA . TYR A 1 70 ? 49.498 2.488 1.935 1.00 12.96 67 TYR A CA 1
ATOM 496 C C . TYR A 1 70 ? 49.181 1.799 0.611 1.00 12.56 67 TYR A C 1
ATOM 497 O O . TYR A 1 70 ? 48.820 0.629 0.600 1.00 10.39 67 TYR A O 1
ATOM 506 N N . ILE A 1 71 ? 49.292 2.529 -0.493 1.00 10.95 68 ILE A N 1
ATOM 507 C CA . ILE A 1 71 ? 48.904 1.945 -1.777 1.00 12.13 68 ILE A CA 1
ATOM 508 C C . ILE A 1 71 ? 49.816 0.768 -2.145 1.00 12.61 68 ILE A C 1
ATOM 509 O O . ILE A 1 71 ? 49.337 -0.267 -2.600 1.00 11.64 68 ILE A O 1
ATOM 514 N N . ALA A 1 72 ? 51.123 0.915 -1.912 1.00 12.34 69 ALA A N 1
ATOM 515 C CA . ALA A 1 72 ? 52.082 -0.163 -2.215 1.00 13.42 69 ALA A CA 1
ATOM 516 C C . ALA A 1 72 ? 51.781 -1.403 -1.389 1.00 13.39 69 ALA A C 1
ATOM 517 O O . ALA A 1 72 ? 51.778 -2.506 -1.903 1.00 13.34 69 ALA A O 1
ATOM 519 N N A GLN A 1 73 ? 51.478 -1.194 -0.117 0.50 14.00 70 GLN A N 1
ATOM 520 N N B GLN A 1 73 ? 51.518 -1.204 -0.100 0.50 13.92 70 GLN A N 1
ATOM 521 C CA A GLN A 1 73 ? 51.265 -2.286 0.821 0.50 14.37 70 GLN A CA 1
ATOM 522 C CA B GLN A 1 73 ? 51.202 -2.291 0.834 0.50 14.45 70 GLN A CA 1
ATOM 523 C C A GLN A 1 73 ? 49.929 -3.047 0.625 0.50 14.74 70 GLN A C 1
ATOM 524 C C B GLN A 1 73 ? 50.003 -3.120 0.370 0.50 14.25 70 GLN A C 1
ATOM 525 O O A GLN A 1 73 ? 49.800 -4.198 1.061 0.50 14.62 70 GLN A O 1
ATOM 526 O O B GLN A 1 73 ? 50.031 -4.353 0.375 0.50 13.05 70 GLN A O 1
ATOM 537 N N . LYS A 1 74 ? 48.960 -2.412 -0.045 1.00 14.96 71 LYS A N 1
ATOM 538 C CA . LYS A 1 74 ? 47.643 -3.006 -0.311 1.00 14.36 71 LYS A CA 1
ATOM 539 C C . LYS A 1 74 ? 47.440 -3.519 -1.738 1.00 13.71 71 LYS A C 1
ATOM 540 O O . LYS A 1 74 ? 46.431 -4.155 -2.035 1.00 14.47 71 LYS A O 1
ATOM 546 N N . ARG A 1 75 ? 48.406 -3.256 -2.606 1.00 13.21 72 ARG A N 1
ATOM 547 C CA . ARG A 1 75 ? 48.274 -3.561 -4.035 1.00 12.99 72 ARG A CA 1
ATOM 548 C C . ARG A 1 75 ? 47.910 -5.024 -4.336 1.00 14.09 72 ARG A C 1
ATOM 549 O O . ARG A 1 75 ? 47.029 -5.286 -5.169 1.00 13.16 72 ARG A O 1
ATOM 557 N N . ASP A 1 76 ? 48.574 -5.974 -3.677 1.00 14.12 73 ASP A N 1
ATOM 558 C CA . ASP A 1 76 ? 48.309 -7.389 -3.943 1.00 15.20 73 ASP A CA 1
ATOM 559 C C . ASP A 1 76 ? 46.862 -7.734 -3.591 1.00 13.72 73 ASP A C 1
ATOM 560 O O . ASP A 1 76 ? 46.191 -8.411 -4.372 1.00 13.56 73 ASP A O 1
ATOM 565 N N . GLU A 1 77 ? 46.382 -7.231 -2.446 1.00 13.08 74 GLU A N 1
ATOM 566 C CA . GLU A 1 77 ? 44.979 -7.403 -2.028 1.00 12.95 74 GLU A CA 1
ATOM 567 C C . GLU A 1 77 ? 44.021 -6.732 -2.994 1.00 13.25 74 GLU A C 1
ATOM 568 O O . GLU A 1 77 ? 42.961 -7.287 -3.324 1.00 9.42 74 GLU A O 1
ATOM 574 N N . GLN A 1 78 ? 44.381 -5.520 -3.424 1.00 11.31 75 GLN A N 1
ATOM 575 C CA . GLN A 1 78 ? 43.597 -4.822 -4.432 1.00 11.92 75 GLN A CA 1
ATOM 576 C C . GLN A 1 78 ? 43.419 -5.623 -5.717 1.00 11.31 75 GLN A C 1
ATOM 577 O O . GLN A 1 78 ? 42.318 -5.659 -6.268 1.00 12.08 75 GLN A O 1
ATOM 583 N N . ILE A 1 79 ? 44.518 -6.207 -6.202 1.00 11.16 76 ILE A N 1
ATOM 584 C CA . ILE A 1 79 ? 44.511 -7.059 -7.375 1.00 13.20 76 ILE A CA 1
ATOM 585 C C . ILE A 1 79 ? 43.463 -8.170 -7.225 1.00 12.24 76 ILE A C 1
ATOM 586 O O . ILE A 1 79 ? 42.655 -8.411 -8.120 1.00 14.20 76 ILE A O 1
ATOM 591 N N . LYS A 1 80 ? 43.483 -8.850 -6.090 1.00 14.03 77 LYS A N 1
ATOM 592 C CA . LYS A 1 80 ? 42.515 -9.919 -5.846 1.00 13.87 77 LYS A CA 1
ATOM 593 C C . LYS A 1 80 ? 41.093 -9.360 -5.757 1.00 13.87 77 LYS A C 1
ATOM 594 O O . LYS A 1 80 ? 40.160 -9.935 -6.323 1.00 12.09 77 LYS A O 1
ATOM 600 N N . ALA A 1 81 ? 40.952 -8.229 -5.058 1.00 12.21 78 ALA A N 1
ATOM 601 C CA . ALA A 1 81 ? 39.665 -7.562 -4.861 1.00 13.23 78 ALA A CA 1
ATOM 602 C C . ALA A 1 81 ? 39.003 -7.198 -6.192 1.00 13.16 78 ALA A C 1
ATOM 603 O O . ALA A 1 81 ? 37.838 -7.518 -6.433 1.00 14.21 78 ALA A O 1
ATOM 605 N N . HIS A 1 82 ? 39.756 -6.528 -7.054 1.00 12.32 79 HIS A N 1
ATOM 606 C CA . HIS A 1 82 ? 39.236 -6.109 -8.352 1.00 11.10 79 HIS A CA 1
ATOM 607 C C . HIS A 1 82 ? 38.834 -7.300 -9.224 1.00 12.69 79 HIS A C 1
ATOM 608 O O . HIS A 1 82 ? 37.823 -7.245 -9.937 1.00 14.03 79 HIS A O 1
ATOM 615 N N . GLN A 1 83 ? 39.627 -8.368 -9.177 1.00 14.25 80 GLN A N 1
ATOM 616 C CA . GLN A 1 83 ? 39.336 -9.544 -9.976 1.00 14.48 80 GLN A CA 1
ATOM 617 C C . GLN A 1 83 ? 38.060 -10.219 -9.479 1.00 14.65 80 GLN A C 1
ATOM 618 O O . GLN A 1 83 ? 37.259 -10.705 -10.273 1.00 14.09 80 GLN A O 1
ATOM 624 N N . LEU A 1 84 ? 37.862 -10.213 -8.165 1.00 12.18 81 LEU A N 1
ATOM 625 C CA . LEU A 1 84 ? 36.634 -10.748 -7.564 1.00 13.68 81 LEU A CA 1
ATOM 626 C C . LEU A 1 84 ? 35.389 -10.051 -8.093 1.00 13.47 81 LEU A C 1
ATOM 627 O O . LEU A 1 84 ? 34.370 -10.694 -8.395 1.00 12.53 81 LEU A O 1
ATOM 632 N N . VAL A 1 85 ? 35.482 -8.724 -8.198 1.00 12.89 82 VAL A N 1
ATOM 633 C CA . VAL A 1 85 ? 34.384 -7.903 -8.715 1.00 12.64 82 VAL A CA 1
ATOM 634 C C . VAL A 1 85 ? 34.158 -8.167 -10.210 1.00 13.46 82 VAL A C 1
ATOM 635 O O . VAL A 1 85 ? 33.018 -8.340 -10.649 1.00 12.56 82 VAL A O 1
ATOM 639 N N . LEU A 1 86 ? 35.236 -8.193 -10.990 1.00 12.47 83 LEU A N 1
ATOM 640 C CA . LEU A 1 86 ? 35.104 -8.495 -12.414 1.00 12.46 83 LEU A CA 1
ATOM 641 C C . LEU A 1 86 ? 34.416 -9.843 -12.632 1.00 13.69 83 LEU A C 1
ATOM 642 O O . LEU A 1 86 ? 33.464 -9.930 -13.418 1.00 14.74 83 LEU A O 1
ATOM 647 N N . ASP A 1 87 ? 34.892 -10.871 -11.934 1.00 14.69 84 ASP A N 1
ATOM 648 C CA . ASP A 1 87 ? 34.295 -12.224 -12.025 1.00 16.74 84 ASP A CA 1
ATOM 649 C C . ASP A 1 87 ? 32.823 -12.216 -11.605 1.00 16.66 84 ASP A C 1
ATOM 650 O O . ASP A 1 87 ? 31.983 -12.822 -12.265 1.00 18.55 84 ASP A O 1
ATOM 655 N N . HIS A 1 88 ? 32.517 -11.517 -10.515 1.00 16.30 85 HIS A N 1
ATOM 656 C CA . HIS A 1 88 ? 31.150 -11.420 -10.011 1.00 16.47 85 HIS A CA 1
ATOM 657 C C . HIS A 1 88 ? 30.227 -10.763 -11.022 1.00 16.55 85 HIS A C 1
ATOM 658 O O . HIS A 1 88 ? 29.078 -11.163 -11.177 1.00 16.49 85 HIS A O 1
ATOM 665 N N . LEU A 1 89 ? 30.747 -9.760 -11.717 1.00 16.01 86 LEU A N 1
ATOM 666 C CA . LEU A 1 89 ? 29.962 -9.016 -12.700 1.00 15.67 86 LEU A CA 1
ATOM 667 C C . LEU A 1 89 ? 30.040 -9.601 -14.111 1.00 15.91 86 LEU A C 1
ATOM 668 O O . LEU A 1 89 ? 29.490 -9.027 -15.063 1.00 15.76 86 LEU A O 1
ATOM 673 N N . LYS A 1 90 ? 30.727 -10.738 -14.220 1.00 14.97 87 LYS A N 1
ATOM 674 C CA . LYS A 1 90 ? 30.884 -11.460 -15.470 1.00 16.53 87 LYS A CA 1
ATOM 675 C C . LYS A 1 90 ? 31.556 -10.593 -16.544 1.00 16.39 87 LYS A C 1
ATOM 676 O O . LYS A 1 90 ? 31.131 -10.552 -17.693 1.00 18.62 87 LYS A O 1
ATOM 682 N N . VAL A 1 91 ? 32.606 -9.892 -16.139 1.00 16.00 88 VAL A N 1
ATOM 683 C CA . VAL A 1 91 ? 33.362 -9.047 -17.039 1.00 14.33 88 VAL A CA 1
ATOM 684 C C . VAL A 1 91 ? 34.667 -9.778 -17.379 1.00 15.94 88 VAL A C 1
ATOM 685 O O . VAL A 1 91 ? 35.357 -10.285 -16.487 1.00 16.27 88 VAL A O 1
ATOM 689 N N . ASP A 1 92 ? 34.976 -9.825 -18.674 1.00 16.96 89 ASP A N 1
ATOM 690 C CA . ASP A 1 92 ? 36.080 -10.605 -19.235 1.00 17.26 89 ASP A CA 1
ATOM 691 C C . ASP A 1 92 ? 37.026 -9.653 -19.934 1.00 17.12 89 ASP A C 1
ATOM 692 O O . ASP A 1 92 ? 36.649 -9.020 -20.928 1.00 18.39 89 ASP A O 1
ATOM 697 N N . LEU A 1 93 ? 38.252 -9.567 -19.432 1.00 16.52 90 LEU A N 1
ATOM 698 C CA . LEU A 1 93 ? 39.228 -8.615 -19.941 1.00 16.44 90 LEU A CA 1
ATOM 699 C C . LEU A 1 93 ? 40.380 -9.292 -20.716 1.00 16.81 90 LEU A C 1
ATOM 700 O O . LEU A 1 93 ? 41.423 -8.680 -20.962 1.00 16.66 90 LEU A O 1
ATOM 705 N N . SER A 1 94 ? 40.161 -10.533 -21.146 1.00 17.69 91 SER A N 1
ATOM 706 C CA . SER A 1 94 ? 41.199 -11.305 -21.841 1.00 18.96 91 SER A CA 1
ATOM 707 C C . SER A 1 94 ? 41.519 -10.815 -23.268 1.00 18.61 91 SER A C 1
ATOM 708 O O . SER A 1 94 ? 42.614 -11.067 -23.780 1.00 19.75 91 SER A O 1
ATOM 711 N N . GLY A 1 95 ? 40.584 -10.100 -23.894 1.00 19.63 92 GLY A N 1
ATOM 712 C CA . GLY A 1 95 ? 40.828 -9.463 -25.194 1.00 19.55 92 GLY A CA 1
ATOM 713 C C . GLY A 1 95 ? 41.182 -7.995 -25.015 1.00 18.69 92 GLY A C 1
ATOM 714 O O . GLY A 1 95 ? 42.338 -7.666 -24.760 1.00 19.57 92 GLY A O 1
ATOM 715 N N . ASP A 1 96 ? 40.194 -7.119 -25.176 1.00 17.44 93 ASP A N 1
ATOM 716 C CA . ASP A 1 96 ? 40.339 -5.704 -24.836 1.00 18.20 93 ASP A CA 1
ATOM 717 C C . ASP A 1 96 ? 40.160 -5.542 -23.340 1.00 16.18 93 ASP A C 1
ATOM 718 O O . ASP A 1 96 ? 39.237 -6.108 -22.752 1.00 17.42 93 ASP A O 1
ATOM 723 N N . GLY A 1 97 ? 41.023 -4.734 -22.739 1.00 13.79 94 GLY A N 1
ATOM 724 C CA . GLY A 1 97 ? 41.011 -4.540 -21.303 1.00 13.14 94 GLY A CA 1
ATOM 725 C C . GLY A 1 97 ? 40.403 -3.204 -20.940 1.00 13.09 94 GLY A C 1
ATOM 726 O O . GLY A 1 97 ? 39.630 -2.623 -21.714 1.00 12.14 94 GLY A O 1
ATOM 727 N N . LEU A 1 98 ? 40.756 -2.729 -19.749 1.00 12.22 95 LEU A N 1
ATOM 728 C CA . LEU A 1 98 ? 40.276 -1.460 -19.234 1.00 12.26 95 LEU A CA 1
ATOM 729 C C . LEU A 1 98 ? 41.423 -0.666 -18.619 1.00 12.03 95 LEU A C 1
ATOM 730 O O . LEU A 1 98 ? 42.317 -1.224 -17.981 1.00 11.97 95 LEU A O 1
ATOM 735 N N . LYS A 1 99 ? 41.377 0.645 -18.792 1.00 13.23 96 LYS A N 1
ATOM 736 C CA . LYS A 1 99 ? 42.201 1.523 -17.998 1.00 13.23 96 LYS A CA 1
ATOM 737 C C . LYS A 1 99 ? 41.336 2.045 -16.865 1.00 13.76 96 LYS A C 1
ATOM 738 O O . LYS A 1 99 ? 40.224 2.519 -17.110 1.00 12.60 96 LYS A O 1
ATOM 752 N N . PHE A 1 101 ? 41.199 4.637 -13.605 1.00 9.38 98 PHE A N 1
ATOM 753 C CA . PHE A 1 101 ? 41.780 5.757 -12.865 1.00 9.86 98 PHE A CA 1
ATOM 754 C C . PHE A 1 101 ? 41.126 5.835 -11.493 1.00 9.75 98 PHE A C 1
ATOM 755 O O . PHE A 1 101 ? 39.900 5.828 -11.410 1.00 9.87 98 PHE A O 1
ATOM 763 N N . ILE A 1 102 ? 41.923 5.862 -10.418 1.00 9.77 99 ILE A N 1
ATOM 764 C CA . ILE A 1 102 ? 41.316 5.968 -9.064 1.00 9.30 99 ILE A CA 1
ATOM 765 C C . ILE A 1 102 ? 41.668 7.284 -8.398 1.00 9.85 99 ILE A C 1
ATOM 766 O O . ILE A 1 102 ? 42.855 7.610 -8.249 1.00 9.47 99 ILE A O 1
ATOM 771 N N . GLY A 1 103 ? 40.637 7.998 -7.943 1.00 8.38 100 GLY A N 1
ATOM 772 C CA . GLY A 1 103 ? 40.795 9.331 -7.364 1.00 9.55 100 GLY A CA 1
ATOM 773 C C . GLY A 1 103 ? 39.868 9.632 -6.204 1.00 8.84 100 GLY A C 1
ATOM 774 O O . GLY A 1 103 ? 39.662 8.784 -5.320 1.00 11.48 100 GLY A O 1
ATOM 775 N N . GLY A 1 104 ? 39.359 10.865 -6.165 1.00 11.21 101 GLY A N 1
ATOM 776 C CA . GLY A 1 104 ? 38.472 11.303 -5.060 1.00 9.58 101 GLY A CA 1
ATOM 777 C C . GLY A 1 104 ? 39.274 11.758 -3.849 1.00 7.08 101 GLY A C 1
ATOM 778 O O . GLY A 1 104 ? 40.447 11.403 -3.732 1.00 9.06 101 GLY A O 1
ATOM 779 N N . PRO A 1 105 ? 38.683 12.560 -2.964 1.00 8.17 102 PRO A N 1
ATOM 780 C CA . PRO A 1 105 ? 39.454 13.211 -1.879 1.00 7.38 102 PRO A CA 1
ATOM 781 C C . PRO A 1 105 ? 39.672 12.361 -0.638 1.00 7.56 102 PRO A C 1
ATOM 782 O O . PRO A 1 105 ? 40.472 12.735 0.204 1.00 8.88 102 PRO A O 1
ATOM 786 N N . LEU A 1 106 ? 38.975 11.225 -0.520 1.00 7.96 103 LEU A N 1
ATOM 787 C CA . LEU A 1 106 ? 39.201 10.309 0.614 1.00 8.67 103 LEU A CA 1
ATOM 788 C C . LEU A 1 106 ? 40.661 9.885 0.730 1.00 9.34 103 LEU A C 1
ATOM 789 O O . LEU A 1 106 ? 41.273 9.527 -0.262 1.00 9.15 103 LEU A O 1
ATOM 794 N N . VAL A 1 107 ? 41.195 9.894 1.952 1.00 10.05 104 VAL A N 1
ATOM 795 C CA . VAL A 1 107 ? 42.582 9.470 2.206 1.00 7.44 104 VAL A CA 1
ATOM 796 C C . VAL A 1 107 ? 42.634 8.016 2.711 1.00 7.83 104 VAL A C 1
ATOM 797 O O . VAL A 1 107 ? 42.353 7.763 3.877 1.00 6.70 104 VAL A O 1
ATOM 801 N N . PRO A 1 108 ? 42.995 7.055 1.858 1.00 7.21 105 PRO A N 1
ATOM 802 C CA . PRO A 1 108 ? 43.130 5.676 2.328 1.00 7.18 105 PRO A CA 1
ATOM 803 C C . PRO A 1 108 ? 44.155 5.567 3.431 1.00 7.83 105 PRO A C 1
ATOM 804 O O . PRO A 1 108 ? 45.264 6.118 3.315 1.00 8.74 105 PRO A O 1
ATOM 808 N N . SER A 1 109 ? 43.730 4.918 4.506 0.50 5.19 106 SER A N 1
ATOM 809 C CA . SER A 1 109 ? 44.495 4.708 5.728 0.50 6.08 106 SER A CA 1
ATOM 810 C C . SER A 1 109 ? 43.699 3.663 6.498 0.50 6.43 106 SER A C 1
ATOM 811 O O . SER A 1 109 ? 42.490 3.578 6.333 0.50 3.41 106 SER A O 1
ATOM 814 N N . SER A 1 110 ? 44.361 2.864 7.329 1.00 8.79 107 SER A N 1
ATOM 815 C CA . SER A 1 110 ? 43.665 1.879 8.144 1.00 11.59 107 SER A CA 1
ATOM 816 C C . SER A 1 110 ? 42.529 2.502 8.981 1.00 11.12 107 SER A C 1
ATOM 817 O O . SER A 1 110 ? 42.719 3.526 9.637 1.00 13.17 107 SER A O 1
ATOM 820 N N . GLY A 1 111 ? 41.346 1.893 8.913 1.00 10.74 108 GLY A N 1
ATOM 821 C CA . GLY A 1 111 ? 40.196 2.298 9.743 1.00 10.02 108 GLY A CA 1
ATOM 822 C C . GLY A 1 111 ? 39.094 3.095 9.048 1.00 10.63 108 GLY A C 1
ATOM 823 O O . GLY A 1 111 ? 37.951 3.195 9.551 1.00 11.84 108 GLY A O 1
ATOM 824 N N . ILE A 1 112 ? 39.426 3.667 7.895 1.00 10.18 109 ILE A N 1
ATOM 825 C CA . ILE A 1 112 ? 38.533 4.579 7.173 1.00 8.45 109 ILE A CA 1
ATOM 826 C C . ILE A 1 112 ? 37.650 3.872 6.117 1.00 9.41 109 ILE A C 1
ATOM 827 O O . ILE A 1 112 ? 36.887 4.534 5.372 1.00 10.60 109 ILE A O 1
ATOM 832 N N . GLY A 1 113 ? 37.756 2.545 6.057 1.00 10.16 110 GLY A N 1
ATOM 833 C CA . GLY A 1 113 ? 36.985 1.718 5.100 1.00 11.13 110 GLY A CA 1
ATOM 834 C C . GLY A 1 113 ? 37.322 1.938 3.630 1.00 13.38 110 GLY A C 1
ATOM 835 O O . GLY A 1 113 ? 36.471 1.758 2.739 1.00 13.49 110 GLY A O 1
ATOM 836 N N . ALA A 1 114 ? 38.579 2.296 3.367 1.00 13.41 111 ALA A N 1
ATOM 837 C CA . ALA A 1 114 ? 39.004 2.696 2.028 1.00 11.61 111 ALA A CA 1
ATOM 838 C C . ALA A 1 114 ? 38.950 1.564 1.013 1.00 10.52 111 ALA A C 1
ATOM 839 O O . ALA A 1 114 ? 38.675 1.806 -0.175 1.00 10.64 111 ALA A O 1
ATOM 841 N N . SER A 1 115 ? 39.223 0.339 1.459 1.00 10.39 112 SER A N 1
ATOM 842 C CA . SER A 1 115 ? 39.169 -0.792 0.545 1.00 9.39 112 SER A CA 1
ATOM 843 C C . SER A 1 115 ? 37.735 -1.003 0.042 1.00 9.76 112 SER A C 1
ATOM 844 O O . SER A 1 115 ? 37.526 -1.243 -1.156 1.00 10.84 112 SER A O 1
ATOM 847 N N . ALA A 1 116 ? 36.747 -0.883 0.937 1.00 7.67 113 ALA A N 1
ATOM 848 C CA . ALA A 1 116 ? 35.348 -0.901 0.513 1.00 9.73 113 ALA A CA 1
ATOM 849 C C . ALA A 1 116 ? 35.003 0.246 -0.443 1.00 10.00 113 ALA A C 1
ATOM 850 O O . ALA A 1 116 ? 34.318 0.017 -1.428 1.00 12.37 113 ALA A O 1
ATOM 852 N N . SER A 1 117 ? 35.473 1.463 -0.151 1.00 9.26 114 SER A N 1
ATOM 853 C CA . SER A 1 117 ? 35.224 2.637 -1.026 1.00 8.84 114 SER A CA 1
ATOM 854 C C . SER A 1 117 ? 35.749 2.370 -2.421 1.00 8.67 114 SER A C 1
ATOM 855 O O . SER A 1 117 ? 35.102 2.745 -3.413 1.00 7.45 114 SER A O 1
ATOM 858 N N . ASP A 1 118 ? 36.913 1.715 -2.467 1.00 7.77 115 ASP A N 1
ATOM 859 C CA . ASP A 1 118 ? 37.549 1.247 -3.714 1.00 8.58 115 ASP A CA 1
ATOM 860 C C . ASP A 1 118 ? 36.615 0.314 -4.485 1.00 8.45 115 ASP A C 1
ATOM 861 O O . ASP A 1 118 ? 36.218 0.641 -5.621 1.00 10.04 115 ASP A O 1
ATOM 866 N N . VAL A 1 119 ? 36.240 -0.821 -3.884 1.00 8.90 116 VAL A N 1
ATOM 867 C CA . VAL A 1 119 ? 35.400 -1.791 -4.607 1.00 9.40 116 VAL A CA 1
ATOM 868 C C . VAL A 1 119 ? 34.002 -1.250 -4.885 1.00 9.81 116 VAL A C 1
ATOM 869 O O . VAL A 1 119 ? 33.405 -1.622 -5.882 1.00 8.84 116 VAL A O 1
ATOM 873 N N . VAL A 1 120 ? 33.500 -0.343 -4.040 1.00 8.34 117 VAL A N 1
ATOM 874 C CA . VAL A 1 120 ? 32.196 0.254 -4.331 1.00 7.72 117 VAL A CA 1
ATOM 875 C C . VAL A 1 120 ? 32.288 1.116 -5.589 1.00 8.25 117 VAL A C 1
ATOM 876 O O . VAL A 1 120 ? 31.518 0.926 -6.537 1.00 7.92 117 VAL A O 1
ATOM 880 N N . ALA A 1 121 ? 33.253 2.038 -5.612 1.00 6.61 118 ALA A N 1
ATOM 881 C CA . ALA A 1 121 ? 33.424 2.935 -6.758 1.00 6.98 118 ALA A CA 1
ATOM 882 C C . ALA A 1 121 ? 33.606 2.138 -8.055 1.00 6.18 118 ALA A C 1
ATOM 883 O O . ALA A 1 121 ? 32.983 2.447 -9.087 1.00 6.45 118 ALA A O 1
ATOM 885 N N . PHE A 1 122 ? 34.430 1.098 -7.983 1.00 7.38 119 PHE A N 1
ATOM 886 C CA . PHE A 1 122 ? 34.691 0.187 -9.104 1.00 9.19 119 PHE A CA 1
ATOM 887 C C . PHE A 1 122 ? 33.413 -0.490 -9.627 1.00 9.35 119 PHE A C 1
ATOM 888 O O . PHE A 1 122 ? 33.163 -0.484 -10.832 1.00 8.48 119 PHE A O 1
ATOM 896 N N . SER A 1 123 ? 32.628 -1.079 -8.717 1.00 8.83 120 SER A N 1
ATOM 897 C CA . SER A 1 123 ? 31.361 -1.716 -9.060 1.00 9.45 120 SER A CA 1
ATOM 898 C C . SER A 1 123 ? 30.421 -0.758 -9.770 1.00 8.70 120 SER A C 1
ATOM 899 O O . SER A 1 123 ? 29.781 -1.126 -10.750 1.00 10.17 120 SER A O 1
ATOM 902 N N . ARG A 1 124 ? 30.328 0.465 -9.255 1.00 9.26 121 ARG A N 1
ATOM 903 C CA . ARG A 1 124 ? 29.516 1.508 -9.869 1.00 9.36 121 ARG A CA 1
ATOM 904 C C . ARG A 1 124 ? 30.005 1.867 -11.275 1.00 10.08 121 ARG A C 1
ATOM 905 O O . ARG A 1 124 ? 29.202 1.958 -12.197 1.00 8.60 121 ARG A O 1
ATOM 913 N N . ALA A 1 125 ? 31.316 2.060 -11.435 1.00 9.35 122 ALA A N 1
ATOM 914 C CA . ALA A 1 125 ? 31.886 2.385 -12.759 1.00 9.68 122 ALA A CA 1
ATOM 915 C C . ALA A 1 125 ? 31.687 1.266 -13.771 1.00 8.19 122 ALA A C 1
ATOM 916 O O . ALA A 1 125 ? 31.408 1.542 -14.936 1.00 8.58 122 ALA A O 1
ATOM 918 N N . LEU A 1 126 ? 31.851 0.019 -13.331 1.00 7.85 123 LEU A N 1
ATOM 919 C CA . LEU A 1 126 ? 31.579 -1.139 -14.177 1.00 9.36 123 LEU A CA 1
ATOM 920 C C . LEU A 1 126 ? 30.109 -1.142 -14.585 1.00 9.36 123 LEU A C 1
ATOM 921 O O . LEU A 1 126 ? 29.780 -1.373 -15.770 1.00 7.38 123 LEU A O 1
ATOM 926 N N . SER A 1 127 ? 29.224 -0.884 -13.616 1.00 8.91 124 SER A N 1
ATOM 927 C CA . SER A 1 127 ? 27.807 -0.809 -13.931 1.00 9.76 124 SER A CA 1
ATOM 928 C C . SER A 1 127 ? 27.586 0.216 -15.033 1.00 10.86 124 SER A C 1
ATOM 929 O O . SER A 1 127 ? 26.854 -0.046 -15.994 1.00 11.00 124 SER A O 1
ATOM 932 N N . GLU A 1 128 ? 28.232 1.375 -14.912 1.00 10.86 125 GLU A N 1
ATOM 933 C CA . GLU A 1 128 ? 28.101 2.370 -15.969 1.00 10.96 125 GLU A CA 1
ATOM 934 C C . GLU A 1 128 ? 28.584 1.828 -17.309 1.00 10.11 125 GLU A C 1
ATOM 935 O O . GLU A 1 128 ? 27.842 1.837 -18.287 1.00 12.51 125 GLU A O 1
ATOM 941 N N . LEU A 1 129 ? 29.826 1.351 -17.344 1.00 12.82 126 LEU A N 1
ATOM 942 C CA . LEU A 1 129 ? 30.485 1.071 -18.604 1.00 12.20 126 LEU A CA 1
ATOM 943 C C . LEU A 1 129 ? 29.836 -0.101 -19.319 1.00 11.34 126 LEU A C 1
ATOM 944 O O . LEU A 1 129 ? 29.708 -0.090 -20.544 1.00 12.67 126 LEU A O 1
ATOM 949 N N . TYR A 1 130 ? 29.408 -1.095 -18.540 1.00 12.70 127 TYR A N 1
ATOM 950 C CA . TYR A 1 130 ? 28.726 -2.277 -19.069 1.00 12.50 127 TYR A CA 1
ATOM 951 C C . TYR A 1 130 ? 27.196 -2.123 -19.072 1.00 14.32 127 TYR A C 1
ATOM 952 O O . TYR A 1 130 ? 26.460 -3.045 -19.467 1.00 14.81 127 TYR A O 1
ATOM 961 N N . GLN A 1 131 ? 26.732 -0.941 -18.664 1.00 13.56 128 GLN A N 1
ATOM 962 C CA . GLN A 1 131 ? 25.302 -0.612 -18.543 1.00 14.28 128 GLN A CA 1
ATOM 963 C C . GLN A 1 131 ? 24.515 -1.727 -17.855 1.00 12.95 128 GLN A C 1
ATOM 964 O O . GLN A 1 131 ? 23.579 -2.300 -18.426 1.00 13.85 128 GLN A O 1
ATOM 970 N N . LEU A 1 132 ? 24.897 -2.020 -16.615 1.00 12.89 129 LEU A N 1
ATOM 971 C CA . LEU A 1 132 ? 24.318 -3.147 -15.889 1.00 13.59 129 LEU A CA 1
ATOM 972 C C . LEU A 1 132 ? 23.131 -2.703 -15.059 1.00 13.11 129 LEU A C 1
ATOM 973 O O . LEU A 1 132 ? 22.366 -3.547 -14.575 1.00 12.98 129 LEU A O 1
ATOM 978 N N . ASN A 1 133 ? 22.997 -1.384 -14.889 1.00 13.99 130 ASN A N 1
ATOM 979 C CA . ASN A 1 133 ? 21.944 -0.780 -14.059 1.00 16.14 130 ASN A CA 1
ATOM 980 C C . ASN A 1 133 ? 21.835 -1.456 -12.688 1.00 16.96 130 ASN A C 1
ATOM 981 O O . ASN A 1 133 ? 20.734 -1.797 -12.238 1.00 15.81 130 ASN A O 1
ATOM 986 N N . LEU A 1 134 ? 22.979 -1.655 -12.032 1.00 15.82 131 LEU A N 1
ATOM 987 C CA . LEU A 1 134 ? 22.996 -2.211 -10.682 1.00 16.15 131 LEU A CA 1
ATOM 988 C C . LEU A 1 134 ? 22.180 -1.334 -9.734 1.00 16.08 131 LEU A C 1
ATOM 989 O O . LEU A 1 134 ? 22.246 -0.095 -9.787 1.00 16.98 131 LEU A O 1
ATOM 994 N N . THR A 1 135 ? 21.398 -1.993 -8.888 1.00 16.35 132 THR A N 1
ATOM 995 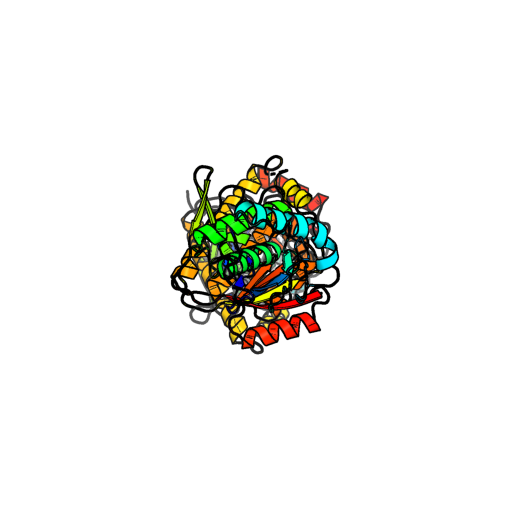C CA . THR A 1 135 ? 20.716 -1.327 -7.799 1.00 14.91 132 THR A CA 1
ATOM 996 C C . THR A 1 135 ? 21.761 -1.137 -6.692 1.00 12.89 132 THR A C 1
ATOM 997 O O . THR A 1 135 ? 22.868 -1.683 -6.773 1.00 15.69 132 THR A O 1
ATOM 1001 N N . ASP A 1 136 ? 21.412 -0.382 -5.656 1.00 14.28 133 ASP A N 1
ATOM 1002 C CA . ASP A 1 136 ? 22.304 -0.178 -4.517 1.00 13.38 133 ASP A CA 1
ATOM 1003 C C . ASP A 1 136 ? 22.611 -1.514 -3.848 1.00 13.52 133 ASP A C 1
ATOM 1004 O O . ASP A 1 136 ? 23.759 -1.817 -3.504 1.00 12.25 133 ASP A O 1
ATOM 1009 N N . GLU A 1 137 ? 21.571 -2.322 -3.677 1.00 14.21 134 GLU A N 1
ATOM 1010 C CA . GLU A 1 137 ? 21.738 -3.673 -3.151 1.00 14.33 134 GLU A CA 1
ATOM 1011 C C . GLU A 1 137 ? 22.771 -4.463 -3.956 1.00 12.80 134 GLU A C 1
ATOM 1012 O O . GLU A 1 137 ? 23.676 -5.074 -3.379 1.00 12.32 134 GLU A O 1
ATOM 1018 N N . GLU A 1 138 ? 22.641 -4.425 -5.284 1.00 13.25 135 GLU A N 1
ATOM 1019 C CA . GLU A 1 138 ? 23.548 -5.111 -6.207 1.00 12.30 135 GLU A CA 1
ATOM 1020 C C . GLU A 1 138 ? 24.994 -4.597 -6.126 1.00 13.03 135 GLU A C 1
ATOM 1021 O O . GLU A 1 138 ? 25.959 -5.390 -6.100 1.00 12.48 135 GLU A O 1
ATOM 1027 N N . VAL A 1 139 ? 25.153 -3.275 -6.069 1.00 9.94 136 VAL A N 1
ATOM 1028 C CA . VAL A 1 139 ? 26.476 -2.658 -5.859 1.00 10.23 136 VAL A CA 1
ATOM 1029 C C . VAL A 1 139 ? 27.097 -3.118 -4.532 1.00 11.13 136 VAL A C 1
ATOM 1030 O O . VAL A 1 139 ? 28.270 -3.517 -4.492 1.00 11.05 136 VAL A O 1
ATOM 1034 N N . ASN A 1 140 ? 26.300 -3.067 -3.465 1.00 10.62 137 ASN A N 1
ATOM 1035 C CA . ASN A 1 140 ? 26.731 -3.474 -2.119 1.00 11.54 137 ASN A CA 1
ATOM 1036 C C . ASN A 1 140 ? 27.220 -4.926 -2.033 1.00 12.51 137 ASN A C 1
ATOM 1037 O O . ASN A 1 140 ? 28.245 -5.195 -1.416 1.00 14.14 137 ASN A O 1
ATOM 1042 N N . LEU A 1 141 ? 26.506 -5.833 -2.705 1.00 12.99 138 LEU A N 1
ATOM 1043 C CA . LEU A 1 141 ? 26.905 -7.227 -2.846 1.00 12.83 138 LEU A CA 1
ATOM 1044 C C . LEU A 1 141 ? 28.187 -7.395 -3.636 1.00 11.99 138 LEU A C 1
ATOM 1045 O O . LEU A 1 141 ? 29.033 -8.228 -3.296 1.00 12.44 138 LEU A O 1
ATOM 1050 N N . SER A 1 142 ? 28.316 -6.620 -4.706 1.00 10.19 139 SER A N 1
ATOM 1051 C CA . SER A 1 142 ? 29.509 -6.676 -5.533 1.00 10.55 139 SER A CA 1
ATOM 1052 C C . SER A 1 142 ? 30.702 -6.229 -4.682 1.00 10.29 139 SER A C 1
ATOM 1053 O O . SER A 1 142 ? 31.755 -6.866 -4.724 1.00 10.25 139 SER A O 1
ATOM 1056 N N . ALA A 1 143 ? 30.518 -5.144 -3.920 1.00 10.93 140 ALA A N 1
ATOM 1057 C CA . ALA A 1 143 ? 31.563 -4.630 -3.029 1.00 11.22 140 ALA A CA 1
ATOM 1058 C C . ALA A 1 143 ? 31.890 -5.697 -1.995 1.00 12.50 140 ALA A C 1
ATOM 1059 O O . ALA A 1 143 ? 33.051 -5.998 -1.739 1.00 13.08 140 ALA A O 1
ATOM 1061 N N . PHE A 1 144 ? 30.854 -6.313 -1.442 1.00 11.23 141 PHE A N 1
ATOM 1062 C CA . PHE A 1 144 ? 31.055 -7.332 -0.418 1.00 13.60 141 PHE A CA 1
ATOM 1063 C C . PHE A 1 144 ? 31.905 -8.489 -0.946 1.00 13.20 141 PHE A C 1
ATOM 1064 O O . PHE A 1 144 ? 32.785 -9.004 -0.242 1.00 13.06 141 PHE A O 1
ATOM 1072 N N . VAL A 1 145 ? 31.643 -8.891 -2.186 1.00 14.41 142 VAL A N 1
ATOM 1073 C CA . VAL A 1 145 ? 32.379 -10.001 -2.786 1.00 15.40 142 VAL A CA 1
ATOM 1074 C C . VAL A 1 145 ? 33.833 -9.552 -2.947 1.00 15.49 142 VAL A C 1
ATOM 1075 O O . VAL A 1 145 ? 34.762 -10.283 -2.603 1.00 13.92 142 VAL A O 1
ATOM 1079 N N . GLY A 1 146 ? 34.017 -8.322 -3.421 1.00 14.20 143 GLY A N 1
ATOM 1080 C CA . GLY A 1 146 ? 35.354 -7.841 -3.728 1.00 14.52 143 GLY A CA 1
ATOM 1081 C C . GLY A 1 146 ? 36.184 -7.626 -2.487 1.00 16.06 143 GLY A C 1
ATOM 1082 O O . GLY A 1 146 ? 37.394 -7.850 -2.503 1.00 15.82 143 GLY A O 1
ATOM 1083 N N . GLU A 1 147 ? 35.526 -7.169 -1.418 1.00 17.29 144 GLU A N 1
ATOM 1084 C CA . GLU A 1 147 ? 36.152 -6.996 -0.106 1.00 19.30 144 GLU A CA 1
ATOM 1085 C C . GLU A 1 147 ? 36.762 -8.311 0.384 1.00 19.28 144 GLU A C 1
ATOM 1086 O O . GLU A 1 147 ? 37.613 -8.326 1.281 1.00 20.84 144 GLU A O 1
ATOM 1092 N N . GLY A 1 148 ? 36.311 -9.415 -0.204 1.00 21.24 145 GLY A N 1
ATOM 1093 C CA . GLY A 1 148 ? 36.906 -10.731 0.048 1.00 21.39 145 GLY A CA 1
ATOM 1094 C C . GLY A 1 148 ? 38.365 -10.827 -0.376 1.00 22.11 145 GLY A C 1
ATOM 1095 O O . GLY A 1 148 ? 39.067 -11.734 0.049 1.00 23.59 145 GLY A O 1
ATOM 1096 N N . GLY A 1 149 ? 38.817 -9.900 -1.226 1.00 21.21 146 GLY A N 1
ATOM 1097 C CA . GLY A 1 149 ? 40.205 -9.876 -1.703 1.00 22.78 146 GLY A CA 1
ATOM 1098 C C . GLY A 1 149 ? 41.187 -9.175 -0.774 1.00 23.74 146 GLY A C 1
ATOM 1099 O O . GLY A 1 149 ? 42.403 -9.370 -0.874 1.00 23.67 146 GLY A O 1
ATOM 1100 N N . TYR A 1 150 ? 40.660 -8.339 0.115 1.00 25.96 147 TYR A N 1
ATOM 1101 C CA . TYR A 1 150 ? 41.456 -7.715 1.177 1.00 27.78 147 TYR A CA 1
ATOM 1102 C C . TYR A 1 150 ? 41.411 -8.564 2.453 1.00 30.12 147 TYR A C 1
ATOM 1103 O O . TYR A 1 150 ? 40.470 -9.352 2.652 1.00 29.57 147 TYR A O 1
ATOM 1112 N N . HIS A 1 151 ? 42.409 -8.377 3.319 1.00 32.21 148 HIS A N 1
ATOM 1113 C CA . HIS A 1 151 ? 42.647 -9.255 4.481 1.00 35.28 148 HIS A CA 1
ATOM 1114 C C . HIS A 1 151 ? 41.464 -9.426 5.446 1.00 36.56 148 HIS A C 1
ATOM 1115 O O . HIS A 1 151 ? 40.956 -8.443 6.000 1.00 37.47 148 HIS A O 1
ATOM 1122 N N . GLY A 1 152 ? 41.071 -10.689 5.651 1.00 37.87 149 GLY A N 1
ATOM 1123 C CA . GLY A 1 152 ? 39.784 -11.062 6.260 1.00 39.33 149 GLY A CA 1
ATOM 1124 C C . GLY A 1 152 ? 39.484 -10.519 7.649 1.00 39.70 149 GLY A C 1
ATOM 1125 O O . GLY A 1 152 ? 40.401 -10.369 8.462 1.00 40.80 149 GLY A O 1
ATOM 1126 N N . THR A 1 153 ? 38.207 -10.266 7.958 1.00 39.07 150 THR A N 1
ATOM 1127 C CA . THR A 1 153 ? 37.049 -10.650 7.127 1.00 38.25 150 THR A CA 1
ATOM 1128 C C . THR A 1 153 ? 35.958 -9.569 7.137 1.00 37.50 150 THR A C 1
ATOM 1129 O O . THR A 1 153 ? 35.762 -8.900 8.160 1.00 38.00 150 THR A O 1
ATOM 1133 N N . PRO A 1 154 ? 35.254 -9.394 6.011 1.00 36.45 151 PRO A N 1
ATOM 1134 C CA . PRO A 1 154 ? 34.188 -8.388 5.910 1.00 35.33 151 PRO A CA 1
ATOM 1135 C C . PRO A 1 154 ? 32.905 -8.753 6.669 1.00 34.29 151 PRO A C 1
ATOM 1136 O O . PRO A 1 154 ? 32.261 -9.777 6.383 1.00 34.93 151 PRO A O 1
ATOM 1140 N N . SER A 1 155 ? 32.550 -7.902 7.628 1.00 32.18 152 SER A N 1
ATOM 1141 C CA . SER A 1 155 ? 31.288 -7.994 8.356 1.00 30.22 152 SER A CA 1
ATOM 1142 C C . SER A 1 155 ? 30.147 -7.464 7.490 1.00 28.14 152 SER A C 1
ATOM 1143 O O . SER A 1 155 ? 29.007 -7.911 7.604 1.00 29.25 152 SER A O 1
ATOM 1146 N N . GLY A 1 156 ? 30.477 -6.506 6.630 1.00 25.37 153 GLY A N 1
ATOM 1147 C CA . GLY A 1 156 ? 29.495 -5.841 5.789 1.00 22.15 153 GLY A CA 1
ATOM 1148 C C . GLY A 1 156 ? 29.384 -4.340 6.015 1.00 20.49 153 GLY A C 1
ATOM 1149 O O . GLY A 1 156 ? 28.908 -3.615 5.133 1.00 19.77 153 GLY A O 1
ATOM 1150 N N . ALA A 1 157 ? 29.816 -3.862 7.182 1.00 18.17 154 ALA A N 1
ATOM 1151 C CA . ALA A 1 157 ? 29.624 -2.450 7.530 1.00 16.96 154 ALA A CA 1
ATOM 1152 C C . ALA A 1 157 ? 30.397 -1.493 6.641 1.00 16.36 154 ALA A C 1
ATOM 1153 O O . ALA A 1 157 ? 29.939 -0.379 6.404 1.00 14.68 154 ALA A O 1
ATOM 1155 N N . ASP A 1 158 ? 31.556 -1.917 6.141 1.00 15.15 155 ASP A N 1
ATOM 1156 C CA . ASP A 1 158 ? 32.358 -1.011 5.321 1.00 15.74 155 ASP A CA 1
ATOM 1157 C C . ASP A 1 158 ? 31.727 -0.810 3.942 1.00 14.33 155 ASP A C 1
ATOM 1158 O O . ASP A 1 158 ? 31.545 0.324 3.511 1.00 13.75 155 ASP A O 1
ATOM 1163 N N . ASN A 1 159 ? 31.386 -1.909 3.266 1.00 14.15 156 ASN A N 1
ATOM 1164 C CA . ASN A 1 159 ? 30.718 -1.821 1.969 1.00 12.99 156 ASN A CA 1
ATOM 1165 C C . ASN A 1 159 ? 29.359 -1.147 2.052 1.00 12.17 156 ASN A C 1
ATOM 1166 O O . ASN A 1 159 ? 28.987 -0.381 1.164 1.00 12.94 156 ASN A O 1
ATOM 1171 N N . THR A 1 160 ? 28.627 -1.409 3.126 1.00 12.29 157 THR A N 1
ATOM 1172 C CA . THR A 1 160 ? 27.294 -0.842 3.242 1.00 11.63 157 THR A CA 1
ATOM 1173 C C . THR A 1 160 ? 27.386 0.688 3.416 1.00 10.81 157 THR A C 1
ATOM 1174 O O . THR A 1 160 ? 26.647 1.446 2.778 1.00 10.80 157 THR A O 1
ATOM 1178 N N . ALA A 1 161 ? 28.304 1.157 4.261 1.00 12.89 158 ALA A N 1
ATOM 1179 C CA . ALA A 1 161 ? 28.528 2.595 4.410 1.00 11.83 158 ALA A CA 1
ATOM 1180 C C . ALA A 1 161 ? 29.025 3.220 3.097 1.00 11.48 158 ALA A C 1
ATOM 1181 O O . ALA A 1 161 ? 28.577 4.295 2.689 1.00 10.50 158 ALA A O 1
ATOM 1183 N N . ALA A 1 162 ? 29.971 2.549 2.450 1.00 10.80 159 ALA A N 1
ATOM 1184 C CA . ALA A 1 162 ? 30.514 3.037 1.185 1.00 9.52 159 ALA A CA 1
ATOM 1185 C C . ALA A 1 162 ? 29.452 3.130 0.065 1.00 10.82 159 ALA A C 1
ATOM 1186 O O . ALA A 1 162 ? 29.477 4.057 -0.754 1.00 9.56 159 ALA A O 1
ATOM 1188 N N A THR A 1 163 ? 28.513 2.193 0.044 0.50 10.06 160 THR A N 1
ATOM 1189 N N B THR A 1 163 ? 28.528 2.176 0.060 0.50 8.71 160 THR A N 1
ATOM 1190 C CA A THR A 1 163 ? 27.472 2.191 -0.987 0.50 12.86 160 THR A CA 1
ATOM 1191 C CA B THR A 1 163 ? 27.458 2.120 -0.931 0.50 9.95 160 THR A CA 1
ATOM 1192 C C A THR A 1 163 ? 26.372 3.217 -0.724 0.50 11.37 160 THR A C 1
ATOM 1193 C C B THR A 1 163 ? 26.398 3.201 -0.710 0.50 9.80 160 THR A C 1
ATOM 1194 O O A THR A 1 163 ? 25.938 3.919 -1.647 0.50 11.74 160 THR A O 1
ATOM 1195 O O B THR A 1 163 ? 26.028 3.926 -1.645 0.50 10.28 160 THR A O 1
ATOM 1202 N N . TYR A 1 164 ? 25.918 3.289 0.528 1.00 12.44 161 TYR A N 1
ATOM 1203 C CA . TYR A 1 164 ? 24.749 4.105 0.884 1.00 11.61 161 TYR A CA 1
ATOM 1204 C C . TYR A 1 164 ? 25.072 5.466 1.491 1.00 11.93 161 TYR A C 1
ATOM 1205 O O . TYR A 1 164 ? 24.262 6.363 1.390 1.00 10.71 161 TYR A O 1
ATOM 1214 N N . GLY A 1 165 ? 26.218 5.605 2.158 1.00 11.21 162 GLY A N 1
ATOM 1215 C CA . GLY A 1 165 ? 26.535 6.820 2.929 1.00 12.99 162 GLY A CA 1
ATOM 1216 C C . GLY A 1 165 ? 25.600 7.060 4.116 1.00 13.62 162 GLY A C 1
ATOM 1217 O O . GLY A 1 165 ? 24.727 6.233 4.407 1.00 14.01 162 GLY A O 1
ATOM 1218 N N . GLY A 1 166 ? 25.795 8.184 4.803 1.00 15.45 163 GLY A N 1
ATOM 1219 C CA . GLY A 1 166 ? 24.909 8.601 5.901 1.00 16.41 163 GLY A CA 1
ATOM 1220 C C . GLY A 1 166 ? 25.151 7.824 7.185 1.00 15.08 163 GLY A C 1
ATOM 1221 O O . GLY A 1 166 ? 26.168 7.169 7.322 1.00 16.44 163 GLY A O 1
ATOM 1222 N N . LEU A 1 167 ? 24.232 7.931 8.141 1.00 14.77 164 LEU A N 1
ATOM 1223 C CA . LEU A 1 167 ? 24.318 7.152 9.365 1.00 14.39 164 LEU A CA 1
ATOM 1224 C C . LEU A 1 167 ? 23.573 5.852 9.177 1.00 14.51 164 LEU A C 1
ATOM 1225 O O . LEU A 1 167 ? 22.543 5.807 8.489 1.00 13.42 164 LEU A O 1
ATOM 1230 N N . ILE A 1 168 ? 24.108 4.801 9.787 1.00 15.21 165 ILE A N 1
ATOM 1231 C CA . ILE A 1 168 ? 23.650 3.436 9.563 1.00 15.33 165 ILE A CA 1
ATOM 1232 C C . ILE A 1 168 ? 23.679 2.660 10.866 1.00 16.05 165 ILE A C 1
ATOM 1233 O O . ILE A 1 168 ? 24.709 2.601 11.540 1.00 13.69 165 ILE A O 1
ATOM 1238 N N . LEU A 1 169 ? 22.537 2.061 11.195 1.00 17.73 166 LEU A N 1
ATOM 1239 C CA . LEU A 1 169 ? 22.427 1.165 12.335 1.00 18.41 166 LEU A CA 1
ATOM 1240 C C . LEU A 1 169 ? 22.854 -0.231 11.906 1.00 20.86 166 LEU A C 1
ATOM 1241 O O . LEU A 1 169 ? 22.313 -0.794 10.945 1.00 22.11 166 LEU A O 1
ATOM 1246 N N . TYR A 1 170 ? 23.827 -0.779 12.629 1.00 22.11 167 TYR A N 1
ATOM 1247 C CA . TYR A 1 170 ? 24.502 -2.025 12.275 1.00 24.50 167 TYR A CA 1
ATOM 1248 C C . TYR A 1 170 ? 24.431 -2.990 13.442 1.00 25.72 167 TYR A C 1
ATOM 1249 O O . TYR A 1 170 ? 24.867 -2.675 14.549 1.00 25.29 167 TYR A O 1
ATOM 1258 N N . ARG A 1 171 ? 23.830 -4.153 13.202 1.00 27.59 168 ARG A N 1
ATOM 1259 C CA . ARG A 1 171 ? 23.750 -5.184 14.237 1.00 30.00 168 ARG A CA 1
ATOM 1260 C C . ARG A 1 171 ? 23.746 -6.595 13.665 1.00 31.53 168 ARG A C 1
ATOM 1261 O O . ARG A 1 171 ? 23.267 -6.828 12.555 1.00 31.17 168 ARG A O 1
ATOM 1269 N N . ARG A 1 172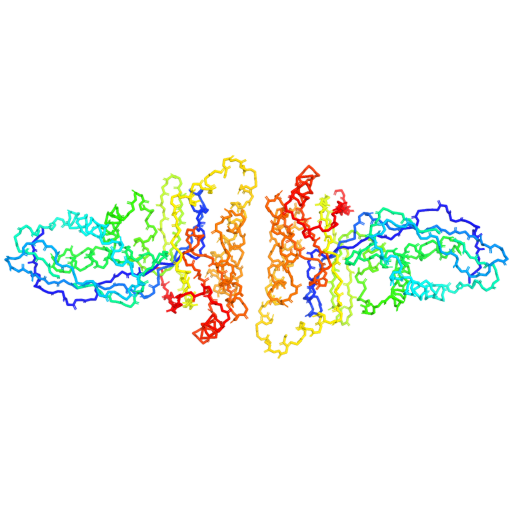 ? 24.297 -7.528 14.433 1.00 33.34 169 ARG A N 1
ATOM 1270 C CA . ARG A 1 172 ? 24.186 -8.948 14.124 1.00 36.59 169 ARG A CA 1
ATOM 1271 C C . ARG A 1 172 ? 22.814 -9.493 14.552 1.00 37.15 169 ARG A C 1
ATOM 1272 O O . ARG A 1 172 ? 22.607 -9.851 15.717 1.00 38.37 169 ARG A O 1
ATOM 1280 N N . GLN A 1 173 ? 21.896 -9.527 13.584 1.00 39.26 170 GLN A N 1
ATOM 1281 C CA . GLN A 1 173 ? 20.485 -9.894 13.758 1.00 40.99 170 GLN A CA 1
ATOM 1282 C C . GLN A 1 173 ? 20.004 -10.626 12.490 1.00 42.00 170 GLN A C 1
ATOM 1283 O O . GLN A 1 173 ? 20.279 -10.173 11.381 1.00 42.65 170 GLN A O 1
ATOM 1289 N N . ASN A 1 174 ? 19.329 -11.768 12.619 1.00 43.07 171 ASN A N 1
ATOM 1290 C CA . ASN A 1 174 ? 19.183 -12.504 13.865 1.00 43.66 171 ASN A CA 1
ATOM 1291 C C . ASN A 1 174 ? 20.468 -13.271 14.110 1.00 43.72 171 ASN A C 1
ATOM 1292 O O . ASN A 1 174 ? 20.850 -13.523 15.257 1.00 44.52 171 ASN A O 1
ATOM 1297 N N . GLY A 1 175 ? 21.126 -13.631 13.007 1.00 43.50 172 GLY A N 1
ATOM 1298 C CA . GLY A 1 175 ? 22.403 -14.332 13.019 1.00 41.90 172 GLY A CA 1
ATOM 1299 C C . GLY A 1 175 ? 23.283 -13.915 11.856 1.00 41.81 172 GLY A C 1
ATOM 1300 O O . GLY A 1 175 ? 24.198 -14.652 11.458 1.00 41.98 172 GLY A O 1
ATOM 1301 N N . LYS A 1 176 ? 22.995 -12.739 11.303 1.00 40.10 173 LYS A N 1
ATOM 1302 C CA . LYS A 1 176 ? 23.856 -12.099 10.309 1.00 39.41 173 LYS A CA 1
ATOM 1303 C C . LYS A 1 176 ? 23.865 -10.589 10.517 1.00 38.17 173 LYS A C 1
ATOM 1304 O O . LYS A 1 176 ? 23.116 -10.069 11.342 1.00 38.13 173 LYS A O 1
ATOM 1310 N N . SER A 1 177 ? 24.718 -9.892 9.773 1.00 36.65 174 SER A N 1
ATOM 1311 C CA . SER A 1 177 ? 24.741 -8.433 9.793 1.00 34.61 174 SER A CA 1
ATOM 1312 C C . SER A 1 177 ? 23.450 -7.872 9.203 1.00 33.26 174 SER A C 1
ATOM 1313 O O . SER A 1 177 ? 23.023 -8.281 8.118 1.00 32.55 174 SER A O 1
ATOM 1316 N N . VAL A 1 178 ? 22.822 -6.966 9.951 1.00 30.96 175 VAL A N 1
ATOM 1317 C CA . VAL A 1 178 ? 21.595 -6.284 9.531 1.00 28.71 175 VAL A CA 1
ATOM 1318 C C . VAL A 1 178 ? 21.836 -4.778 9.588 1.00 27.87 175 VAL A C 1
ATOM 1319 O O . VAL A 1 178 ? 22.376 -4.273 10.578 1.00 26.89 175 VAL A O 1
ATOM 1323 N N . PHE A 1 179 ? 21.462 -4.088 8.510 1.00 26.32 176 PHE A N 1
ATOM 1324 C CA . PHE A 1 179 ? 21.679 -2.651 8.369 1.00 25.98 176 PHE A CA 1
ATOM 1325 C C . PHE A 1 179 ? 20.404 -1.879 8.033 1.00 24.45 176 PHE A C 1
ATOM 1326 O O . PHE A 1 179 ? 19.621 -2.295 7.186 1.00 23.57 176 PHE A O 1
ATOM 1334 N N . LYS A 1 180 ? 20.210 -0.743 8.696 1.00 25.36 177 LYS A N 1
ATOM 1335 C CA . LYS A 1 180 ? 19.155 0.204 8.322 1.00 24.63 177 LYS A CA 1
ATOM 1336 C C . LYS A 1 180 ? 19.634 1.638 8.481 1.00 24.69 177 LYS A C 1
ATOM 1337 O O . LYS A 1 180 ? 20.471 1.916 9.336 1.00 25.70 177 LYS A O 1
ATOM 1343 N N . PRO A 1 181 ? 19.112 2.546 7.657 1.00 24.98 178 PRO A N 1
ATOM 1344 C CA . PRO A 1 181 ? 19.522 3.944 7.709 1.00 24.62 178 PRO A CA 1
ATOM 1345 C C . PRO A 1 181 ? 18.972 4.646 8.943 1.00 25.02 178 PRO A C 1
ATOM 1346 O O . PRO A 1 181 ? 17.917 4.256 9.469 1.00 24.92 178 PRO A O 1
ATOM 1350 N N . ILE A 1 182 ? 19.687 5.676 9.383 1.00 23.21 179 ILE A N 1
ATOM 1351 C CA . ILE A 1 182 ? 19.290 6.474 10.516 1.00 22.36 179 ILE A CA 1
ATOM 1352 C C . ILE A 1 182 ? 19.021 7.882 10.017 1.00 24.47 179 ILE A C 1
ATOM 1353 O O . ILE A 1 182 ? 19.923 8.563 9.518 1.00 22.93 179 ILE A O 1
ATOM 1358 N N . ALA A 1 183 ? 17.767 8.311 10.143 1.00 25.53 180 ALA A N 1
ATOM 1359 C CA . ALA A 1 183 ? 17.391 9.687 9.809 1.00 27.58 180 ALA A CA 1
ATOM 1360 C C . ALA A 1 183 ? 18.022 10.701 10.772 1.00 28.28 180 ALA A C 1
ATOM 1361 O O . ALA A 1 183 ? 17.998 10.512 11.992 1.00 29.85 180 ALA A O 1
ATOM 1363 N N . PHE A 1 184 ? 18.608 11.762 10.215 1.00 28.90 181 PHE A N 1
ATOM 1364 C CA . PHE A 1 184 ? 19.282 12.806 10.999 1.00 28.97 181 PHE A CA 1
ATOM 1365 C C . PHE A 1 184 ? 19.274 14.135 10.243 1.00 29.01 181 PHE A C 1
ATOM 1366 O O . PHE A 1 184 ? 19.522 14.160 9.032 1.00 29.10 181 PHE A O 1
ATOM 1374 N N . GLN A 1 185 ? 18.997 15.232 10.949 1.00 27.87 182 GLN A N 1
ATOM 1375 C CA . GLN A 1 185 ? 18.733 16.531 10.293 1.00 28.20 182 GLN A CA 1
ATOM 1376 C C . GLN A 1 185 ? 19.831 17.587 10.468 1.00 28.21 182 GLN A C 1
ATOM 1377 O O . GLN A 1 185 ? 19.623 18.768 10.154 1.00 28.15 182 GLN A O 1
ATOM 1383 N N . GLN A 1 186 ? 20.987 17.158 10.968 1.00 27.35 183 GLN A N 1
ATOM 1384 C CA . GLN A 1 186 ? 22.118 18.041 11.250 1.00 27.94 183 GLN A CA 1
ATOM 1385 C C . GLN A 1 186 ? 23.423 17.522 10.633 1.00 26.25 183 GLN A C 1
ATOM 1386 O O . GLN A 1 186 ? 23.649 16.322 10.596 1.00 27.59 183 GLN A O 1
ATOM 1392 N N . ARG A 1 187 ? 24.279 18.429 10.164 1.00 25.43 184 ARG A N 1
ATOM 1393 C CA . ARG A 1 187 ? 25.637 18.058 9.722 1.00 23.83 184 ARG A CA 1
ATOM 1394 C C . ARG A 1 187 ? 26.490 17.638 10.934 1.00 22.27 184 ARG A C 1
ATOM 1395 O O . ARG A 1 187 ? 26.400 18.256 11.996 1.00 21.34 184 ARG A O 1
ATOM 1403 N N . LEU A 1 188 ? 27.304 16.603 10.765 1.00 18.93 185 LEU A N 1
ATOM 1404 C CA . LEU A 1 188 ? 28.321 16.214 11.731 1.00 17.30 185 LEU A CA 1
ATOM 1405 C C . LEU A 1 188 ? 29.676 16.704 11.202 1.00 16.54 185 LEU A C 1
ATOM 1406 O O . LEU A 1 188 ? 30.110 16.296 10.146 1.00 15.46 185 LEU A O 1
ATOM 1411 N N . TYR A 1 189 ? 30.315 17.571 11.972 1.00 13.56 186 TYR A N 1
ATOM 1412 C CA . TYR A 1 189 ? 31.638 18.066 11.690 1.00 14.14 186 TYR A CA 1
ATOM 1413 C C . TYR A 1 189 ? 32.661 17.186 12.436 1.00 12.65 186 TYR A C 1
ATOM 1414 O O . TYR A 1 189 ? 32.773 17.263 13.666 1.00 13.34 186 TYR A O 1
ATOM 1423 N N . LEU A 1 190 ? 33.371 16.328 11.690 1.00 12.16 187 LEU A N 1
ATOM 1424 C CA . LEU A 1 190 ? 34.291 15.350 12.263 1.00 11.28 187 LEU A CA 1
ATOM 1425 C C . LEU A 1 190 ? 35.759 15.701 12.071 1.00 11.56 187 LEU A C 1
ATOM 1426 O O . LEU A 1 190 ? 36.161 16.206 11.006 1.00 10.52 187 LEU A O 1
ATOM 1431 N N . VAL A 1 191 ? 36.572 15.413 13.090 1.00 10.36 188 VAL A N 1
ATOM 1432 C CA . VAL A 1 191 ? 38.026 15.394 12.899 1.00 11.31 188 VAL A CA 1
ATOM 1433 C C . VAL A 1 191 ? 38.410 13.924 13.088 1.00 10.87 188 VAL A C 1
ATOM 1434 O O . VAL A 1 191 ? 38.114 13.337 14.119 1.00 10.66 188 VAL A O 1
ATOM 1438 N N . VAL A 1 192 ? 39.002 13.318 12.068 1.00 11.16 189 VAL A N 1
ATOM 1439 C CA . VAL A 1 192 ? 39.439 11.940 12.195 1.00 9.46 189 VAL A CA 1
ATOM 1440 C C . VAL A 1 192 ? 40.957 11.939 12.181 1.00 10.01 189 VAL A C 1
ATOM 1441 O O . VAL A 1 192 ? 41.574 12.665 11.396 1.00 10.50 189 VAL A O 1
ATOM 1445 N N . VAL A 1 193 ? 41.559 11.138 13.056 1.00 9.11 190 VAL A N 1
ATOM 1446 C CA . VAL A 1 193 ? 43.022 11.200 13.264 1.00 9.84 190 VAL A CA 1
ATOM 1447 C C . VAL A 1 193 ? 43.645 9.819 13.080 1.00 10.28 190 VAL A C 1
ATOM 1448 O O . VAL A 1 193 ? 43.189 8.847 13.686 1.00 11.09 190 VAL A O 1
ATOM 1452 N N . GLY A 1 194 ? 44.688 9.724 12.260 1.00 10.33 191 GLY A N 1
ATOM 1453 C CA . GLY A 1 194 ? 45.376 8.466 12.086 1.00 10.44 191 GLY A CA 1
ATOM 1454 C C . GLY A 1 194 ? 46.612 8.364 12.968 1.00 11.06 191 GLY A C 1
ATOM 1455 O O . GLY A 1 194 ? 47.403 9.327 13.039 1.00 10.52 191 GLY A O 1
ATOM 1456 N N . THR A 1 195 ? 46.802 7.205 13.613 1.00 10.66 192 THR A N 1
ATOM 1457 C CA . THR A 1 195 ? 47.935 6.999 14.526 1.00 14.21 192 THR A CA 1
ATOM 1458 C C . THR A 1 195 ? 49.181 6.537 13.768 1.00 16.79 192 THR A C 1
ATOM 1459 O O . THR A 1 195 ? 50.296 6.655 14.279 1.00 17.02 192 THR A O 1
ATOM 1463 N N . GLY A 1 196 ? 48.975 5.977 12.572 1.00 18.20 193 GLY A N 1
ATOM 1464 C CA . GLY A 1 196 ? 50.063 5.386 11.776 1.00 21.85 193 GLY A CA 1
ATOM 1465 C C . GLY A 1 196 ? 50.368 3.946 12.175 1.00 23.90 193 GLY A C 1
ATOM 1466 O O . GLY A 1 196 ? 51.286 3.315 11.645 1.00 24.40 193 GLY A O 1
ATOM 1467 N N . ILE A 1 197 ? 49.574 3.422 13.104 1.00 25.23 194 ILE A N 1
ATOM 1468 C CA . ILE A 1 197 ? 49.771 2.089 13.633 1.00 26.82 194 ILE A CA 1
ATOM 1469 C C . ILE A 1 197 ? 48.709 1.163 13.041 1.00 27.39 194 ILE A C 1
ATOM 1470 O O . ILE A 1 197 ? 47.514 1.488 13.040 1.00 27.32 194 ILE A O 1
ATOM 1475 N N A ASN A 1 198 ? 49.155 0.015 12.536 0.50 27.43 195 ASN A N 1
ATOM 1476 N N B ASN A 1 198 ? 49.160 0.029 12.508 0.50 27.44 195 ASN A N 1
ATOM 1477 C CA A ASN A 1 198 ? 48.259 -0.982 11.956 0.50 27.21 195 ASN A CA 1
ATOM 1478 C CA B ASN A 1 198 ? 48.269 -0.989 11.961 0.50 27.30 195 ASN A CA 1
ATOM 1479 C C A ASN A 1 198 ? 47.857 -2.062 12.957 0.50 27.33 195 ASN A C 1
ATOM 1480 C C B ASN A 1 198 ? 47.832 -1.951 13.062 0.50 27.31 195 ASN A C 1
ATOM 1481 O O A ASN A 1 198 ? 48.707 -2.649 13.632 0.50 28.46 195 ASN A O 1
ATOM 1482 O O B ASN A 1 198 ? 48.634 -2.339 13.917 0.50 28.39 195 ASN A O 1
ATOM 1491 N N . ALA A 1 199 ? 46.555 -2.314 13.050 1.00 27.24 196 ALA A N 1
ATOM 1492 C CA . ALA A 1 199 ? 46.025 -3.305 13.975 1.00 26.23 196 ALA A CA 1
ATOM 1493 C C . ALA A 1 199 ? 45.329 -4.421 13.202 1.00 25.81 196 ALA A C 1
ATOM 1494 O O . ALA A 1 199 ? 44.766 -4.166 12.139 1.00 25.79 196 ALA A O 1
ATOM 1496 N N . SER A 1 200 ? 45.378 -5.642 13.742 1.00 23.39 197 SER A N 1
ATOM 1497 C CA . SER A 1 200 ? 44.693 -6.799 13.164 1.00 23.85 197 SER A CA 1
ATOM 1498 C C . SER A 1 200 ? 43.331 -7.018 13.810 1.00 22.45 197 SER A C 1
ATOM 1499 O O . SER A 1 200 ? 43.237 -7.519 14.938 1.00 21.55 197 SER A O 1
ATOM 1502 N N . THR A 1 201 ? 42.283 -6.646 13.084 1.00 21.31 198 THR A N 1
ATOM 1503 C CA . THR A 1 201 ? 40.902 -6.833 13.546 1.00 21.68 198 THR A CA 1
ATOM 1504 C C . THR A 1 201 ? 40.682 -8.213 14.165 1.00 22.07 198 THR A C 1
ATOM 1505 O O . THR A 1 201 ? 40.285 -8.323 15.330 1.00 19.90 198 THR A O 1
ATOM 1509 N N . ALA A 1 202 ? 40.959 -9.257 13.381 1.00 21.62 199 ALA A N 1
ATOM 1510 C CA . ALA A 1 202 ? 40.812 -10.642 13.836 1.00 21.91 199 ALA A CA 1
ATOM 1511 C C . ALA A 1 202 ? 41.513 -10.912 15.176 1.00 21.25 199 ALA A C 1
ATOM 1512 O O . ALA A 1 202 ? 40.916 -11.513 16.070 1.00 21.60 199 ALA A O 1
ATOM 1514 N N . LYS A 1 203 ? 42.757 -10.453 15.312 1.00 19.87 200 LYS A N 1
ATOM 1515 C CA . LYS A 1 203 ? 43.546 -10.630 16.541 1.00 19.27 200 LYS A CA 1
ATOM 1516 C C . LYS A 1 203 ? 42.984 -9.901 17.773 1.00 18.19 200 LYS A C 1
ATOM 1517 O O . LYS A 1 203 ? 42.976 -10.444 18.881 1.00 17.60 200 LYS A O 1
ATOM 1523 N N . VAL A 1 204 ? 42.535 -8.664 17.580 1.00 17.30 201 VAL A N 1
ATOM 1524 C CA . VAL A 1 204 ? 41.983 -7.869 18.677 1.00 14.88 201 VAL A CA 1
ATOM 1525 C C . VAL A 1 204 ? 40.617 -8.431 19.086 1.00 16.37 201 VAL A C 1
ATOM 1526 O O . VAL A 1 204 ? 40.321 -8.592 20.281 1.00 13.83 201 VAL A O 1
ATOM 1530 N N . VAL A 1 205 ? 39.783 -8.727 18.087 1.00 14.94 202 VAL A N 1
ATOM 1531 C CA . VAL A 1 205 ? 38.449 -9.291 18.327 1.00 15.44 202 VAL A CA 1
ATOM 1532 C C . VAL A 1 205 ? 38.555 -10.599 19.100 1.00 16.42 202 VAL A C 1
ATOM 1533 O O . VAL A 1 205 ? 37.750 -10.866 19.976 1.00 16.96 202 VAL A O 1
ATOM 1537 N N . ASN A 1 206 ? 39.561 -11.407 18.785 1.00 16.98 203 ASN A N 1
ATOM 1538 C CA . ASN A 1 206 ? 39.768 -12.663 19.517 1.00 17.53 203 ASN A CA 1
ATOM 1539 C C . ASN A 1 206 ? 40.297 -12.473 20.940 1.00 17.82 203 ASN A C 1
ATOM 1540 O O . ASN A 1 206 ? 39.893 -13.201 21.864 1.00 17.54 203 ASN A O 1
ATOM 1545 N N . ASP A 1 207 ? 41.156 -11.476 21.132 1.00 17.16 204 ASP A N 1
ATOM 1546 C CA . ASP A 1 207 ? 41.524 -11.036 22.486 1.00 16.58 204 ASP A CA 1
ATOM 1547 C C . ASP A 1 207 ? 40.285 -10.661 23.309 1.00 16.47 204 ASP A C 1
ATOM 1548 O O . ASP A 1 207 ? 40.208 -10.987 24.489 1.00 15.67 204 ASP A O 1
ATOM 1553 N N . VAL A 1 208 ? 39.323 -9.974 22.687 1.00 15.37 205 VAL A N 1
ATOM 1554 C CA . VAL A 1 208 ? 38.081 -9.609 23.377 1.00 15.09 205 VAL A CA 1
ATOM 1555 C C . VAL A 1 208 ? 37.261 -10.863 23.714 1.00 14.49 205 VAL A C 1
ATOM 1556 O O . VAL A 1 208 ? 36.706 -10.968 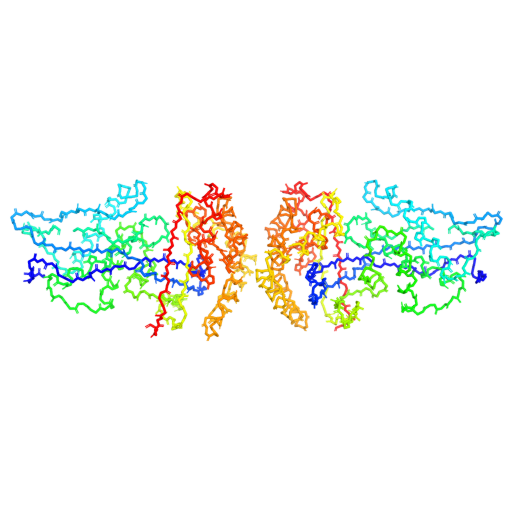24.816 1.00 15.33 205 VAL A O 1
ATOM 1560 N N . HIS A 1 209 ? 37.204 -11.824 22.787 1.00 14.12 206 HIS A N 1
ATOM 1561 C CA . HIS A 1 209 ? 36.482 -13.089 23.051 1.00 12.69 206 HIS A CA 1
ATOM 1562 C C . HIS A 1 209 ? 37.054 -13.808 24.257 1.00 11.44 206 HIS A C 1
ATOM 1563 O O . HIS A 1 209 ? 36.313 -14.312 25.108 1.00 11.04 206 HIS A O 1
ATOM 1570 N N . LYS A 1 210 ? 38.381 -13.869 24.302 1.00 10.23 207 LYS A N 1
ATOM 1571 C CA . LYS A 1 210 ? 39.102 -14.479 25.400 1.00 11.85 207 LYS A CA 1
ATOM 1572 C C . LYS A 1 210 ? 38.802 -13.778 26.738 1.00 14.02 207 LYS A C 1
ATOM 1573 O O . LYS A 1 210 ? 38.553 -14.439 27.751 1.00 13.60 207 LYS A O 1
ATOM 1587 N N . LYS A 1 212 ? 36.151 -12.201 27.533 1.00 16.35 209 LYS A N 1
ATOM 1588 C CA . LYS A 1 212 ? 34.792 -12.620 27.852 1.00 15.27 209 LYS A CA 1
ATOM 1589 C C . LYS A 1 212 ? 34.790 -14.023 28.481 1.00 15.89 209 LYS A C 1
ATOM 1590 O O . LYS A 1 212 ? 34.189 -14.219 29.538 1.00 14.58 209 LYS A O 1
ATOM 1596 N N . GLN A 1 213 ? 35.488 -14.974 27.849 1.00 16.54 210 GLN A N 1
ATOM 1597 C CA . GLN A 1 213 ? 35.691 -16.336 28.410 1.00 16.96 210 GLN A CA 1
ATOM 1598 C C . GLN A 1 213 ? 36.360 -16.348 29.779 1.00 17.42 210 GLN A C 1
ATOM 1599 O O . GLN A 1 213 ? 36.119 -17.248 30.587 1.00 19.28 210 GLN A O 1
ATOM 1605 N N . GLN A 1 214 ? 37.224 -15.372 30.036 1.00 17.11 211 GLN A N 1
ATOM 1606 C CA . GLN A 1 214 ? 37.931 -15.331 31.305 1.00 17.00 211 GLN A CA 1
ATOM 1607 C C . GLN A 1 214 ? 37.142 -14.576 32.362 1.00 17.62 211 GLN A C 1
ATOM 1608 O O . GLN A 1 214 ? 37.318 -14.831 33.549 1.00 18.53 211 GLN A O 1
ATOM 1614 N N . GLN A 1 215 ? 36.265 -13.673 31.921 1.00 16.47 212 GLN A N 1
ATOM 1615 C CA . GLN A 1 215 ? 35.512 -12.790 32.815 1.00 16.05 212 GLN A CA 1
ATOM 1616 C C . GLN A 1 215 ? 34.087 -12.616 32.307 1.00 16.31 212 GLN A C 1
ATOM 1617 O O . GLN A 1 215 ? 33.709 -11.524 31.857 1.00 13.56 212 GLN A O 1
ATOM 1623 N N . PRO A 1 216 ? 33.295 -13.682 32.333 1.00 15.35 213 PRO A N 1
ATOM 1624 C CA . PRO A 1 216 ? 31.954 -13.621 31.772 1.00 15.30 213 PRO A CA 1
ATOM 1625 C C . PRO A 1 216 ? 31.107 -12.565 32.471 1.00 14.84 213 PRO A C 1
ATOM 1626 O O . PRO A 1 216 ? 30.336 -11.860 31.807 1.00 14.61 213 PRO A O 1
ATOM 1630 N N . VAL A 1 217 ? 31.231 -12.456 33.797 1.00 15.66 214 VAL A N 1
ATOM 1631 C CA . VAL A 1 217 ? 30.396 -11.499 34.522 1.00 16.90 214 VAL A CA 1
ATOM 1632 C C . VAL A 1 217 ? 30.869 -10.061 34.324 1.00 17.44 214 VAL A C 1
ATOM 1633 O O . VAL A 1 217 ? 30.028 -9.173 34.192 1.00 17.20 214 VAL A O 1
ATOM 1637 N N . GLN A 1 218 ? 32.182 -9.828 34.292 1.00 17.31 215 GLN A N 1
ATOM 1638 C CA . GLN A 1 218 ? 32.666 -8.460 34.081 1.00 17.88 215 GLN A CA 1
ATOM 1639 C C . GLN A 1 218 ? 32.327 -8.004 32.675 1.00 16.32 215 GLN A C 1
ATOM 1640 O O . GLN A 1 218 ? 31.799 -6.897 32.491 1.00 14.86 215 GLN A O 1
ATOM 1646 N N . PHE A 1 219 ? 32.605 -8.862 31.690 1.00 15.29 216 PHE A N 1
ATOM 1647 C CA . PHE A 1 219 ? 32.304 -8.542 30.304 1.00 14.00 216 PHE A CA 1
ATOM 1648 C C . PHE A 1 219 ? 30.815 -8.210 30.108 1.00 14.07 216 PHE A C 1
ATOM 1649 O O . PHE A 1 219 ? 30.480 -7.177 29.537 1.00 14.03 216 PHE A O 1
ATOM 1657 N N . LYS A 1 220 ? 29.936 -9.066 30.617 1.00 13.17 217 LYS A N 1
ATOM 1658 C CA . LYS A 1 220 ? 28.505 -8.823 30.539 1.00 15.47 217 LYS A CA 1
ATOM 1659 C C . LYS A 1 220 ? 28.160 -7.473 31.146 1.00 14.30 217 LYS A C 1
ATOM 1660 O O . LYS A 1 220 ? 27.285 -6.769 30.644 1.00 14.64 217 LYS A O 1
ATOM 1666 N N . ARG A 1 221 ? 28.849 -7.096 32.225 1.00 14.32 218 ARG A N 1
ATOM 1667 C CA . ARG A 1 221 ? 28.616 -5.757 32.781 1.00 16.26 218 ARG A CA 1
ATOM 1668 C C . ARG A 1 221 ? 28.969 -4.652 31.764 1.00 13.89 218 ARG A C 1
ATOM 1669 O O . ARG A 1 221 ? 28.163 -3.761 31.525 1.00 14.89 218 ARG A O 1
ATOM 1677 N N . LEU A 1 222 ? 30.155 -4.728 31.161 1.00 12.64 219 LEU A N 1
ATOM 1678 C CA . LEU A 1 222 ? 30.582 -3.727 30.162 1.00 11.36 219 LEU A CA 1
ATOM 1679 C C . LEU A 1 222 ? 29.689 -3.702 28.920 1.00 11.39 219 LEU A C 1
ATOM 1680 O O . LEU A 1 222 ? 29.416 -2.639 28.348 1.00 10.20 219 LEU A O 1
ATOM 1685 N N . TYR A 1 223 ? 29.272 -4.887 28.492 1.00 12.11 220 TYR A N 1
ATOM 1686 C CA . TYR A 1 223 ? 28.346 -5.045 27.379 1.00 12.93 220 TYR A CA 1
ATOM 1687 C C . TYR A 1 223 ? 27.002 -4.357 27.647 1.00 13.70 220 TYR A C 1
ATOM 1688 O O . TYR A 1 223 ? 26.456 -3.679 26.772 1.00 13.87 220 TYR A O 1
ATOM 1697 N N . ASP A 1 224 ? 26.444 -4.531 28.843 1.00 12.06 221 ASP A N 1
ATOM 1698 C CA . ASP A 1 224 ? 25.138 -3.918 29.102 1.00 13.21 221 ASP A CA 1
ATOM 1699 C C . ASP A 1 224 ? 25.314 -2.417 29.233 1.00 12.81 221 ASP A C 1
ATOM 1700 O O . ASP A 1 224 ? 24.481 -1.645 28.764 1.00 13.10 221 ASP A O 1
ATOM 1705 N N . ASN A 1 225 ? 26.419 -2.028 29.862 1.00 13.25 222 ASN A N 1
ATOM 1706 C CA . ASN A 1 225 ? 26.828 -0.634 29.952 1.00 13.89 222 ASN A CA 1
ATOM 1707 C C . ASN A 1 225 ? 26.844 -0.028 28.560 1.00 13.93 222 ASN A C 1
ATOM 1708 O O . ASN A 1 225 ? 26.396 1.103 28.368 1.00 12.93 222 ASN A O 1
ATOM 1713 N N . TYR A 1 226 ? 27.342 -0.799 27.594 1.00 12.25 223 TYR A N 1
ATOM 1714 C CA . TYR A 1 226 ? 27.312 -0.359 26.195 1.00 13.72 223 TYR A CA 1
ATOM 1715 C C . TYR A 1 226 ? 25.910 -0.155 25.615 1.00 12.98 223 TYR A C 1
ATOM 1716 O O . TYR A 1 226 ? 25.633 0.877 24.984 1.00 13.81 223 TYR A O 1
ATOM 1725 N N . THR A 1 227 ? 25.036 -1.140 25.806 1.00 13.93 224 THR A N 1
ATOM 1726 C CA . THR A 1 227 ? 23.679 -1.095 25.251 1.00 13.34 224 THR A CA 1
ATOM 1727 C C . THR A 1 227 ? 22.910 0.142 25.722 1.00 15.24 224 THR A C 1
ATOM 1728 O O . THR A 1 227 ? 22.177 0.735 24.944 1.00 15.89 224 THR A O 1
ATOM 1732 N N . HIS A 1 228 ? 23.107 0.548 26.982 1.00 14.92 225 HIS A N 1
ATOM 1733 C CA . HIS A 1 228 ? 22.526 1.800 27.465 1.00 18.48 225 HIS A CA 1
ATOM 1734 C C . HIS A 1 228 ? 23.050 3.029 26.702 1.00 17.60 225 HIS A C 1
ATOM 1735 O O . HIS A 1 228 ? 22.260 3.907 26.327 1.00 19.22 225 HIS A O 1
ATOM 1742 N N . ILE A 1 229 ? 24.355 3.081 26.443 1.00 15.57 226 ILE A N 1
ATOM 1743 C CA . ILE A 1 229 ? 24.936 4.218 25.716 1.00 16.77 226 ILE A CA 1
ATOM 1744 C C . ILE A 1 229 ? 24.381 4.333 24.293 1.00 16.77 226 ILE A C 1
ATOM 1745 O O . ILE A 1 229 ? 24.002 5.426 23.870 1.00 16.52 226 ILE A O 1
ATOM 1750 N N . VAL A 1 230 ? 24.314 3.215 23.569 1.00 15.70 227 VAL A N 1
ATOM 1751 C CA . VAL A 1 230 ? 23.855 3.254 22.179 1.00 15.88 227 VAL A CA 1
ATOM 1752 C C . VAL A 1 230 ? 22.368 3.628 22.093 1.00 16.40 227 VAL A C 1
ATOM 1753 O O . VAL A 1 230 ? 21.968 4.386 21.222 1.00 17.06 227 VAL A O 1
ATOM 1757 N N . SER A 1 231 ? 21.568 3.116 23.032 1.00 18.94 228 SER A N 1
ATOM 1758 C CA . SER A 1 231 ? 20.151 3.472 23.150 1.00 17.79 228 SER A CA 1
ATOM 1759 C C . SER A 1 231 ? 20.013 4.980 23.250 1.00 19.27 228 SER A C 1
ATOM 1760 O O . SER A 1 231 ? 19.203 5.624 22.554 1.00 17.44 228 SER A O 1
ATOM 1763 N N . GLN A 1 232 ? 20.825 5.548 24.127 1.00 17.20 229 GLN A N 1
ATOM 1764 C CA . GLN A 1 232 ? 20.793 6.967 24.359 1.00 19.94 229 GLN A CA 1
ATOM 1765 C C . GLN A 1 232 ? 21.333 7.717 23.147 1.00 18.36 229 GLN A C 1
ATOM 1766 O O . GLN A 1 232 ? 20.798 8.760 22.788 1.00 19.33 229 GLN A O 1
ATOM 1772 N N . ALA A 1 233 ? 22.359 7.168 22.498 1.00 17.83 230 ALA A N 1
ATOM 1773 C CA . ALA A 1 233 ? 22.921 7.783 21.287 1.00 17.03 230 ALA A CA 1
ATOM 1774 C C . ALA A 1 233 ? 21.883 7.920 20.172 1.00 16.95 230 ALA A C 1
ATOM 1775 O O . ALA A 1 233 ? 21.782 8.962 19.512 1.00 17.79 230 ALA A O 1
ATOM 1777 N N . ARG A 1 234 ? 21.092 6.870 19.985 1.00 18.98 231 ARG A N 1
ATOM 1778 C CA . ARG A 1 234 ? 19.984 6.902 19.040 1.00 18.96 231 ARG A CA 1
ATOM 1779 C C . ARG A 1 234 ? 19.011 8.048 19.381 1.00 20.14 231 ARG A C 1
ATOM 1780 O O . ARG A 1 234 ? 18.582 8.807 18.500 1.00 18.27 231 ARG A O 1
ATOM 1788 N N . GLU A 1 235 ? 18.703 8.182 20.669 1.00 21.55 232 GLU A N 1
ATOM 1789 C CA . GLU A 1 235 ? 17.862 9.266 21.148 1.00 22.94 232 GLU A CA 1
ATOM 1790 C C . GLU A 1 235 ? 18.454 10.600 20.738 1.00 23.47 232 GLU A C 1
ATOM 1791 O O . GLU A 1 235 ? 17.839 11.344 19.969 1.00 25.49 232 GLU A O 1
ATOM 1797 N N . ALA A 1 236 ? 19.657 10.882 21.241 1.00 22.99 233 ALA A N 1
ATOM 1798 C CA . ALA A 1 236 ? 20.375 12.117 20.938 1.00 22.82 233 ALA A CA 1
ATOM 1799 C C . ALA A 1 236 ? 20.311 12.510 19.457 1.00 22.47 233 ALA A C 1
ATOM 1800 O O . ALA A 1 236 ? 20.141 13.693 19.139 1.00 22.61 233 ALA A O 1
ATOM 1802 N N . LEU A 1 237 ? 20.442 11.523 18.569 1.00 22.62 234 LEU A N 1
ATOM 1803 C CA . LEU A 1 237 ? 20.414 11.748 17.111 1.00 23.30 234 LEU A CA 1
ATOM 1804 C C . LEU A 1 237 ? 19.033 12.175 16.601 1.00 24.41 234 LEU A C 1
ATOM 1805 O O . LEU A 1 237 ? 18.918 13.123 15.817 1.00 25.21 234 LEU A O 1
ATOM 1810 N N . GLN A 1 238 ? 17.995 11.476 17.059 1.00 24.59 235 GLN A N 1
ATOM 1811 C CA . GLN A 1 238 ? 16.610 11.774 16.678 1.00 26.11 235 GLN A CA 1
ATOM 1812 C C . GLN A 1 238 ? 16.208 13.163 17.166 1.00 26.28 235 GLN A C 1
ATOM 1813 O O . GLN A 1 238 ? 15.428 13.854 16.509 1.00 28.00 235 GLN A O 1
ATOM 1819 N N . LYS A 1 239 ? 16.755 13.550 18.317 1.00 25.72 236 LYS A N 1
ATOM 1820 C CA . LYS A 1 239 ? 16.555 14.871 18.897 1.00 25.37 236 LYS A CA 1
ATOM 1821 C C . LYS A 1 239 ? 17.405 15.926 18.192 1.00 25.23 236 LYS A C 1
ATOM 1822 O O . LYS A 1 239 ? 17.030 17.106 18.127 1.00 25.78 236 LYS A O 1
ATOM 1828 N N . GLY A 1 240 ? 18.553 15.507 17.674 1.00 23.42 237 GLY A N 1
ATOM 1829 C CA . GLY A 1 240 ? 19.522 16.441 17.112 1.00 22.96 237 GLY A CA 1
ATOM 1830 C C . GLY A 1 240 ? 20.324 17.108 18.208 1.00 21.91 237 GLY A C 1
ATOM 1831 O O . GLY A 1 240 ? 20.744 18.270 18.089 1.00 22.73 237 GLY A O 1
ATOM 1832 N N . ASP A 1 241 ? 20.538 16.363 19.282 1.00 21.56 238 ASP A N 1
ATOM 1833 C CA . ASP A 1 241 ? 21.312 16.823 20.421 1.00 20.72 238 ASP A CA 1
ATOM 1834 C C . ASP A 1 241 ? 22.786 16.398 20.319 1.00 20.93 238 ASP A C 1
ATOM 1835 O O . ASP A 1 241 ? 23.168 15.315 20.774 1.00 19.70 238 ASP A O 1
ATOM 1840 N N . LEU A 1 242 ? 23.613 17.278 19.763 1.00 20.40 239 LEU A N 1
ATOM 1841 C CA . LEU A 1 242 ? 25.016 16.943 19.505 1.00 20.80 239 LEU A CA 1
ATOM 1842 C C . LEU A 1 242 ? 25.921 16.970 20.739 1.00 20.66 239 LEU A C 1
ATOM 1843 O O . LEU A 1 242 ? 26.866 16.182 20.829 1.00 19.17 239 LEU A O 1
ATOM 1848 N N . GLN A 1 243 ? 25.646 17.863 21.686 1.00 19.21 240 GLN A N 1
ATOM 1849 C CA . GLN A 1 243 ? 26.424 17.880 22.925 1.00 18.24 240 GLN A CA 1
ATOM 1850 C C . GLN A 1 243 ? 26.300 16.541 23.663 1.00 17.89 240 GLN A C 1
ATOM 1851 O O . GLN A 1 243 ? 27.285 15.992 24.151 1.00 16.87 240 GLN A O 1
ATOM 1857 N N . ARG A 1 244 ? 25.080 16.024 23.736 1.00 17.10 241 ARG A N 1
ATOM 1858 C CA . ARG A 1 244 ? 24.837 14.763 24.404 1.00 18.35 241 ARG A CA 1
ATOM 1859 C C . ARG A 1 244 ? 25.432 13.617 23.604 1.00 17.81 241 ARG A C 1
ATOM 1860 O O . ARG A 1 244 ? 25.984 12.665 24.174 1.00 18.07 241 ARG A O 1
ATOM 1868 N N . LEU A 1 245 ? 25.296 13.694 22.283 1.00 17.20 242 LEU A N 1
ATOM 1869 C CA . LEU A 1 245 ? 25.897 12.697 21.424 1.00 15.89 242 LEU A CA 1
ATOM 1870 C C . LEU A 1 245 ? 27.391 12.597 21.725 1.00 15.46 242 LEU A C 1
ATOM 1871 O O . LEU A 1 245 ? 27.931 11.497 21.829 1.00 14.49 242 LEU A O 1
ATOM 1876 N N . GLY A 1 246 ? 28.037 13.745 21.893 1.00 13.88 243 GLY A N 1
ATOM 1877 C CA . GLY A 1 246 ? 29.470 13.804 22.185 1.00 14.15 243 GLY A CA 1
ATOM 1878 C C . GLY A 1 246 ? 29.849 13.177 23.517 1.00 13.30 243 GLY A C 1
ATOM 1879 O O . GLY A 1 246 ? 30.784 12.378 23.610 1.00 11.39 243 GLY A O 1
ATOM 1880 N N . GLN A 1 247 ? 29.116 13.550 24.563 1.00 13.71 244 GLN A N 1
ATOM 1881 C CA . GLN A 1 247 ? 29.288 12.935 25.870 1.00 13.25 244 GLN A CA 1
ATOM 1882 C C . GLN A 1 247 ? 29.192 11.392 25.831 1.00 11.77 244 GLN A C 1
ATOM 1883 O O . GLN A 1 247 ? 29.960 10.705 26.512 1.00 12.46 244 GLN A O 1
ATOM 1889 N N . LEU A 1 248 ? 28.268 10.870 25.032 1.00 12.43 245 LEU A N 1
ATOM 1890 C CA . LEU A 1 248 ? 28.057 9.428 24.867 1.00 10.75 245 LEU A CA 1
ATOM 1891 C C . LEU A 1 248 ? 29.230 8.759 24.149 1.00 11.26 245 LEU A C 1
ATOM 1892 O O . LEU A 1 248 ? 29.649 7.665 24.524 1.00 10.39 245 LEU A O 1
ATOM 1905 N N . ASN A 1 250 ? 32.255 9.835 24.389 1.00 10.38 247 ASN A N 1
ATOM 1906 C CA . ASN A 1 250 ? 33.264 9.763 25.460 1.00 9.33 247 ASN A CA 1
ATOM 1907 C C . ASN A 1 250 ? 33.047 8.545 26.349 1.00 8.37 247 ASN A C 1
ATOM 1908 O O . ASN A 1 250 ? 33.992 7.839 26.733 1.00 9.37 247 ASN A O 1
ATOM 1913 N N . ALA A 1 251 ? 31.777 8.299 26.663 1.00 8.16 248 ALA A N 1
ATOM 1914 C CA . ALA A 1 251 ? 31.408 7.173 27.507 1.00 8.94 248 ALA A CA 1
ATOM 1915 C C . ALA A 1 251 ? 31.754 5.878 26.801 1.00 7.68 248 ALA A C 1
ATOM 1916 O O . ALA A 1 251 ? 32.237 4.936 27.430 1.00 9.07 248 ALA A O 1
ATOM 1918 N N . ASN A 1 252 ? 31.494 5.841 25.497 1.00 8.68 249 ASN A N 1
ATOM 1919 C CA . ASN A 1 252 ? 31.828 4.680 24.685 1.00 8.64 249 ASN A CA 1
ATOM 1920 C C . ASN A 1 252 ? 33.321 4.428 24.654 1.00 7.35 249 ASN A C 1
ATOM 1921 O O . ASN A 1 252 ? 33.750 3.290 24.825 1.00 7.20 249 ASN A O 1
ATOM 1926 N N . HIS A 1 253 ? 34.119 5.469 24.433 1.00 8.43 250 HIS A N 1
ATOM 1927 C CA . HIS A 1 253 ? 35.576 5.316 24.492 1.00 8.01 250 HIS A CA 1
ATOM 1928 C C . HIS A 1 253 ? 35.993 4.712 25.828 1.00 10.13 250 HIS A C 1
ATOM 1929 O O . HIS A 1 253 ? 36.800 3.789 25.894 1.00 10.53 250 HIS A O 1
ATOM 1936 N N . ASP A 1 254 ? 35.430 5.244 26.909 1.00 12.53 251 ASP A N 1
ATOM 1937 C CA . ASP A 1 254 ? 35.737 4.731 28.234 1.00 13.45 251 ASP A CA 1
ATOM 1938 C C . ASP A 1 254 ? 35.536 3.215 28.295 1.00 12.22 251 ASP A C 1
ATOM 1939 O O . ASP A 1 254 ? 36.436 2.492 28.717 1.00 13.49 251 ASP A O 1
ATOM 1944 N N . LEU A 1 255 ? 34.387 2.730 27.816 1.00 13.44 252 LEU A N 1
ATOM 1945 C CA . LEU A 1 255 ? 34.115 1.276 27.759 1.00 12.24 252 LEU A CA 1
ATOM 1946 C C . LEU A 1 255 ? 35.121 0.479 26.899 1.00 13.40 252 LEU A C 1
ATOM 1947 O O . LEU A 1 255 ? 35.469 -0.662 27.222 1.00 14.39 252 LEU A O 1
ATOM 1952 N N . CYS A 1 256 ? 35.564 1.088 25.803 1.00 12.58 253 CYS A N 1
ATOM 1953 C CA . CYS A 1 256 ? 36.586 0.497 24.918 1.00 12.45 253 CYS A CA 1
ATOM 1954 C C . CYS A 1 256 ? 37.911 0.356 25.619 1.00 12.47 253 CYS A C 1
ATOM 1955 O O . CYS A 1 256 ? 38.594 -0.638 25.445 1.00 11.30 253 CYS A O 1
ATOM 1958 N N . ARG A 1 257 ? 38.270 1.349 26.433 1.00 11.92 254 ARG A N 1
ATOM 1959 C CA . ARG A 1 257 ? 39.465 1.244 27.260 1.00 12.20 254 ARG A CA 1
ATOM 1960 C C . ARG A 1 257 ? 39.357 0.042 28.206 1.00 11.86 254 ARG A C 1
ATOM 1961 O O . ARG A 1 257 ? 40.350 -0.625 28.458 1.00 11.82 254 ARG A O 1
ATOM 1969 N N . GLN A 1 258 ? 38.146 -0.243 28.694 1.00 13.42 255 GLN A N 1
ATOM 1970 C CA . GLN A 1 258 ? 37.924 -1.297 29.691 1.00 13.87 255 GLN A CA 1
ATOM 1971 C C . GLN A 1 258 ? 37.922 -2.703 29.098 1.00 13.62 255 GLN A C 1
ATOM 1972 O O . GLN A 1 258 ? 38.033 -3.676 29.841 1.00 14.96 255 GLN A O 1
ATOM 1978 N N . ILE A 1 259 ? 37.795 -2.812 27.775 1.00 13.35 256 ILE A N 1
ATOM 1979 C CA . ILE A 1 259 ? 37.983 -4.105 27.104 1.00 14.27 256 ILE A CA 1
ATOM 1980 C C . ILE A 1 259 ? 39.373 -4.187 26.478 1.00 14.31 256 ILE A C 1
ATOM 1981 O O . ILE A 1 259 ? 39.651 -5.057 25.640 1.00 14.40 256 ILE A O 1
ATOM 1986 N N . ASP A 1 260 ? 40.228 -3.252 26.900 1.00 15.10 257 ASP A N 1
ATOM 1987 C CA . ASP A 1 260 ? 41.630 -3.205 26.517 1.00 14.90 257 ASP A CA 1
ATOM 1988 C C . ASP A 1 260 ? 41.853 -3.104 24.999 1.00 15.20 257 ASP A C 1
ATOM 1989 O O . ASP A 1 260 ? 42.691 -3.832 24.445 1.00 16.20 257 ASP A O 1
ATOM 1994 N N . VAL A 1 261 ? 41.082 -2.250 24.321 1.00 14.61 258 VAL A N 1
ATOM 1995 C CA . VAL A 1 261 ? 41.323 -2.018 22.885 1.00 15.20 258 VAL A CA 1
ATOM 1996 C C . VAL A 1 261 ? 41.816 -0.607 22.556 1.00 14.12 258 VAL A C 1
ATOM 1997 O O . VAL A 1 261 ? 41.928 -0.253 21.391 1.00 15.39 258 VAL A O 1
ATOM 2001 N N . SER A 1 262 ? 42.129 0.196 23.570 1.00 15.74 259 SER A N 1
ATOM 2002 C CA . SER A 1 262 ? 42.812 1.481 23.301 1.00 13.62 259 SER A CA 1
ATOM 2003 C C . SER A 1 262 ? 44.333 1.302 23.312 1.00 13.23 259 SER A C 1
ATOM 2004 O O . SER A 1 262 ? 44.818 0.172 23.317 1.00 13.79 259 SER A O 1
ATOM 2007 N N . CYS A 1 263 ? 45.067 2.414 23.287 1.00 13.99 260 CYS A N 1
ATOM 2008 C CA . CYS A 1 263 ? 46.520 2.444 23.402 1.00 13.77 260 CYS A CA 1
ATOM 2009 C C . CYS A 1 263 ? 47.010 3.882 23.717 1.00 14.36 260 CYS A C 1
ATOM 2010 O O . CYS A 1 263 ? 46.253 4.840 23.580 1.00 13.77 260 CYS A O 1
ATOM 2013 N N . ARG A 1 264 ? 48.270 4.025 24.119 1.00 13.40 261 ARG A N 1
ATOM 2014 C CA . ARG A 1 264 ? 48.861 5.329 24.467 1.00 15.83 261 ARG A CA 1
ATOM 2015 C C . ARG A 1 264 ? 48.601 6.414 23.407 1.00 14.23 261 ARG A C 1
ATOM 2016 O O . ARG A 1 264 ? 48.252 7.558 23.737 1.00 14.13 261 ARG A O 1
ATOM 2024 N N . GLU A 1 265 ? 48.791 6.044 22.144 1.00 14.14 262 GLU A N 1
ATOM 2025 C CA . GLU A 1 265 ? 48.646 6.975 21.026 1.00 13.59 262 GLU A CA 1
ATOM 2026 C C . GLU A 1 265 ? 47.193 7.432 20.881 1.00 13.72 262 GLU A C 1
ATOM 2027 O O . GLU A 1 265 ? 46.920 8.614 20.698 1.00 13.12 262 GLU A O 1
ATOM 2033 N N . LEU A 1 266 ? 46.269 6.492 20.980 1.00 10.96 263 LEU A N 1
ATOM 2034 C CA . LEU A 1 266 ? 44.859 6.839 20.954 1.00 9.11 263 LEU A CA 1
ATOM 2035 C C . LEU A 1 266 ? 44.472 7.718 22.138 1.00 9.99 263 LEU A C 1
ATOM 2036 O O . LEU A 1 266 ? 43.740 8.687 21.983 1.00 9.82 263 LEU A O 1
ATOM 2041 N N . GLU A 1 267 ? 44.943 7.368 23.330 1.00 9.73 264 GLU A N 1
ATOM 2042 C CA . GLU A 1 267 ? 44.616 8.167 24.512 1.00 10.09 264 GLU A CA 1
ATOM 2043 C C . GLU A 1 267 ? 45.101 9.624 24.358 1.00 10.50 264 GLU A C 1
ATOM 2044 O O . GLU A 1 267 ? 44.372 10.572 24.666 1.00 10.63 264 GLU A O 1
ATOM 2050 N N . SER A 1 268 ? 46.309 9.796 23.840 1.00 10.43 265 SER A N 1
ATOM 2051 C CA . SER A 1 268 ? 46.889 11.132 23.636 1.00 13.11 265 SER A CA 1
ATOM 2052 C C . SER A 1 268 ? 46.021 11.994 22.706 1.00 12.82 265 SER A C 1
ATOM 2053 O O . SER A 1 268 ? 45.697 13.157 23.008 1.00 14.44 265 SER A O 1
ATOM 2056 N N . ILE A 1 269 ? 45.610 11.394 21.602 1.00 11.54 266 ILE A N 1
ATOM 2057 C CA . ILE A 1 269 ? 44.727 12.037 20.634 1.00 11.02 266 ILE A CA 1
ATOM 2058 C C . ILE A 1 269 ? 43.395 12.450 21.271 1.00 10.35 266 ILE A C 1
ATOM 2059 O O . ILE A 1 269 ? 43.021 13.629 21.217 1.00 7.82 266 ILE A O 1
ATOM 2064 N N . VAL A 1 270 ? 42.695 11.499 21.889 1.00 9.73 267 VAL A N 1
ATOM 2065 C CA . VAL A 1 270 ? 41.376 11.822 22.452 1.00 11.77 267 VAL A CA 1
ATOM 2066 C C . VAL A 1 270 ? 41.443 12.912 23.548 1.00 11.89 267 VAL A C 1
ATOM 2067 O O . VAL A 1 270 ? 40.574 13.782 23.606 1.00 11.34 267 VAL A O 1
ATOM 2071 N N . GLN A 1 271 ? 42.488 12.879 24.371 1.00 11.53 268 GLN A N 1
ATOM 2072 C CA . GLN A 1 271 ? 42.695 13.895 25.408 1.00 14.76 268 GLN A CA 1
ATOM 2073 C C . GLN A 1 271 ? 42.849 15.291 24.762 1.00 13.16 268 GLN A C 1
ATOM 2074 O O . GLN A 1 271 ? 42.193 16.263 25.171 1.00 12.34 268 GLN A O 1
ATOM 2080 N N . THR A 1 272 ? 43.678 15.383 23.729 1.00 12.42 269 THR A N 1
ATOM 2081 C CA . THR A 1 272 ? 43.868 16.680 23.055 1.00 13.30 269 THR A CA 1
ATOM 2082 C C . THR A 1 272 ? 42.610 17.186 22.339 1.00 12.89 269 THR A C 1
ATOM 2083 O O . THR A 1 272 ? 42.330 18.386 22.368 1.00 10.86 269 THR A O 1
ATOM 2087 N N . CYS A 1 273 ? 41.859 16.276 21.716 1.00 12.20 270 CYS A N 1
ATOM 2088 C CA . CYS A 1 273 ? 40.588 16.637 21.091 1.00 12.88 270 CYS A CA 1
ATOM 2089 C C . CYS A 1 273 ? 39.611 17.237 22.123 1.00 13.60 270 CYS A C 1
ATOM 2090 O O . CYS A 1 273 ? 39.016 18.294 21.881 1.00 13.29 270 CYS A O 1
ATOM 2093 N N . ARG A 1 274 ? 39.455 16.577 23.273 1.00 13.08 271 ARG A N 1
ATOM 2094 C CA . ARG A 1 274 ? 38.568 17.092 24.329 1.00 13.11 271 ARG A CA 1
ATOM 2095 C C . ARG A 1 274 ? 39.022 18.454 24.864 1.00 12.83 271 ARG A C 1
ATOM 2096 O O . ARG A 1 274 ? 38.206 19.351 25.036 1.00 13.72 271 ARG A O 1
ATOM 2104 N N . THR A 1 275 ? 40.324 18.577 25.108 1.00 13.19 272 THR A N 1
ATOM 2105 C CA . THR A 1 275 ? 40.974 19.811 25.534 1.00 14.67 272 THR A CA 1
ATOM 2106 C C . THR A 1 275 ? 40.643 20.995 24.634 1.00 14.58 272 THR A C 1
ATOM 2107 O O . THR A 1 275 ? 40.370 22.101 25.131 1.00 14.65 272 THR A O 1
ATOM 2111 N N . TYR A 1 276 ? 40.626 20.759 23.321 1.00 13.39 273 TYR A N 1
ATOM 2112 C CA . TYR A 1 276 ? 40.347 21.809 22.359 1.00 14.66 273 TYR A CA 1
ATOM 2113 C C . TYR A 1 276 ? 38.876 21.945 21.984 1.00 14.48 273 TYR A C 1
ATOM 2114 O O . TYR A 1 276 ? 38.518 22.609 21.001 1.00 18.05 273 TYR A O 1
ATOM 2123 N N . GLY A 1 277 ? 38.028 21.335 22.805 1.00 14.74 274 GLY A N 1
ATOM 2124 C CA . GLY A 1 277 ? 36.595 21.580 22.766 1.00 14.12 274 GLY A CA 1
ATOM 2125 C C . GLY A 1 277 ? 35.774 20.608 21.945 1.00 13.31 274 GLY A C 1
ATOM 2126 O O . GLY A 1 277 ? 34.624 20.900 21.619 1.00 15.44 274 GLY A O 1
ATOM 2127 N N . ALA A 1 278 ? 36.335 19.446 21.612 1.00 12.70 275 ALA A N 1
ATOM 2128 C CA . ALA A 1 278 ? 35.528 18.397 20.986 1.00 11.02 275 ALA A CA 1
ATOM 2129 C C . ALA A 1 278 ? 34.320 18.106 21.862 1.00 11.20 275 ALA A C 1
ATOM 2130 O O . ALA A 1 278 ? 34.440 18.050 23.076 1.00 11.57 275 ALA A O 1
ATOM 2132 N N . LEU A 1 279 ? 33.162 17.917 21.239 1.00 10.82 276 LEU A N 1
ATOM 2133 C CA . LEU A 1 279 ? 31.959 17.523 21.956 1.00 10.31 276 LEU A CA 1
ATOM 2134 C C . LEU A 1 279 ? 32.111 16.101 22.472 1.00 10.99 276 LEU A C 1
ATOM 2135 O O . LEU A 1 279 ? 31.593 15.763 23.532 1.00 10.26 276 LEU A O 1
ATOM 2140 N N . GLY A 1 280 ? 32.825 15.273 21.708 1.00 10.36 277 GLY A N 1
ATOM 2141 C CA . GLY A 1 280 ? 33.195 13.920 22.133 1.00 10.04 277 GLY A CA 1
ATOM 2142 C C . GLY A 1 280 ? 34.343 13.433 21.274 1.00 10.68 277 GLY A C 1
ATOM 2143 O O . GLY A 1 280 ? 34.550 13.951 20.184 1.00 11.79 277 GLY A O 1
ATOM 2144 N N . ALA A 1 281 ? 35.063 12.413 21.744 1.00 9.97 278 ALA A N 1
ATOM 2145 C CA . ALA A 1 281 ? 36.176 11.866 20.977 1.00 10.53 278 ALA A CA 1
ATOM 2146 C C . ALA A 1 281 ? 36.468 10.460 21.468 1.00 10.69 278 ALA A C 1
ATOM 2147 O O . ALA A 1 281 ? 36.390 10.179 22.668 1.00 11.83 278 ALA A O 1
ATOM 2149 N N . LYS A 1 282 ? 36.817 9.576 20.543 1.00 10.19 279 LYS A N 1
ATOM 2150 C CA . LYS A 1 282 ? 36.994 8.178 20.909 1.00 9.19 279 LYS A CA 1
ATOM 2151 C C . LYS A 1 282 ? 37.739 7.478 19.803 1.00 7.09 279 LYS A C 1
ATOM 2152 O O . LYS A 1 282 ? 37.746 7.936 18.657 1.00 8.57 279 LYS A O 1
ATOM 2158 N N . LEU A 1 283 ? 38.315 6.338 20.132 1.00 8.09 280 LEU A N 1
ATOM 2159 C CA . LEU A 1 283 ? 38.864 5.467 19.103 1.00 6.74 280 LEU A CA 1
ATOM 2160 C C . LEU A 1 283 ? 37.728 5.034 18.184 1.00 8.16 280 LEU A C 1
ATOM 2161 O O . LEU A 1 283 ? 36.578 4.984 18.601 1.00 8.71 280 LEU A O 1
ATOM 2166 N N . SER A 1 284 ? 38.058 4.717 16.940 1.00 8.53 281 SER A N 1
ATOM 2167 C CA . SER A 1 284 ? 37.041 4.294 15.974 1.00 9.23 281 SER A CA 1
ATOM 2168 C C . SER A 1 284 ? 37.507 3.025 15.291 1.00 9.63 281 SER A C 1
ATOM 2169 O O . SER A 1 284 ? 38.511 3.043 14.586 1.00 10.37 281 SER A O 1
ATOM 2172 N N . GLY A 1 285 ? 36.780 1.932 15.500 1.00 10.12 282 GLY A N 1
ATOM 2173 C CA . GLY A 1 285 ? 37.082 0.690 14.800 1.00 10.80 282 GLY A CA 1
ATOM 2174 C C . GLY A 1 285 ? 37.852 -0.269 15.676 1.00 12.07 282 GLY A C 1
ATOM 2175 O O . GLY A 1 285 ? 37.535 -0.435 16.849 1.00 13.46 282 GLY A O 1
ATOM 2176 N N . THR A 1 286 ? 38.881 -0.884 15.098 1.00 12.75 283 THR A N 1
ATOM 2177 C CA . THR A 1 286 ? 39.607 -1.983 15.751 1.00 13.34 283 THR A CA 1
ATOM 2178 C C . THR A 1 286 ? 40.285 -1.548 17.045 1.00 11.89 283 THR A C 1
ATOM 2179 O O . THR A 1 286 ? 40.320 -2.302 18.006 1.00 13.22 283 THR A O 1
ATOM 2183 N N . GLY A 1 287 ? 40.810 -0.330 17.055 1.00 12.62 284 GLY A N 1
ATOM 2184 C CA . GLY A 1 287 ? 41.579 0.179 18.183 1.00 11.86 284 GLY A CA 1
ATOM 2185 C C . GLY A 1 287 ? 42.998 -0.346 18.163 1.00 13.64 284 GLY A C 1
ATOM 2186 O O . GLY A 1 287 ? 43.417 -1.011 17.198 1.00 11.61 284 GLY A O 1
ATOM 2187 N N . ARG A 1 288 ? 43.735 -0.065 19.244 1.00 13.50 285 ARG A N 1
ATOM 2188 C CA . ARG A 1 288 ? 45.151 -0.457 19.403 1.00 14.76 285 ARG A CA 1
ATOM 2189 C C . ARG A 1 288 ? 45.985 0.072 18.232 1.00 14.39 285 ARG A C 1
ATOM 2190 O O . ARG A 1 288 ? 46.890 -0.602 17.730 1.00 15.73 285 ARG A O 1
ATOM 2198 N N . GLY A 1 289 ? 45.641 1.274 17.780 1.00 14.36 286 GLY A N 1
ATOM 2199 C CA . GLY A 1 289 ? 46.186 1.826 16.546 1.00 12.80 286 GLY A CA 1
ATOM 2200 C C . GLY A 1 289 ? 45.048 2.385 15.716 1.00 13.25 286 GLY A C 1
ATOM 2201 O O . GLY A 1 289 ? 43.973 2.693 16.239 1.00 13.18 286 GLY A O 1
ATOM 2202 N N . GLY A 1 290 ? 45.254 2.494 14.414 1.00 12.79 287 GLY A N 1
ATOM 2203 C CA . GLY A 1 290 ? 44.174 2.915 13.530 1.00 11.61 287 GLY A CA 1
ATOM 2204 C C . GLY A 1 290 ? 43.787 4.370 13.772 1.00 12.16 287 GLY A C 1
ATOM 2205 O O . GLY A 1 290 ? 44.657 5.214 13.993 1.00 13.42 287 GLY A O 1
ATOM 2206 N N . ILE A 1 291 ? 42.482 4.636 13.779 1.00 11.20 288 ILE A N 1
ATOM 2207 C CA . ILE A 1 291 ? 41.948 5.996 13.823 1.00 10.24 288 ILE A CA 1
ATOM 2208 C C . ILE A 1 291 ? 41.146 6.285 15.089 1.00 11.41 288 ILE A C 1
ATOM 2209 O O . ILE A 1 291 ? 40.608 5.356 15.745 1.00 10.03 288 ILE A O 1
ATOM 2214 N N . ALA A 1 292 ? 41.080 7.580 15.404 1.00 9.34 289 ALA A N 1
ATOM 2215 C CA . ALA A 1 292 ? 40.140 8.120 16.369 1.00 10.30 289 ALA A CA 1
ATOM 2216 C C . ALA A 1 292 ? 39.269 9.123 15.648 1.00 9.55 289 ALA A C 1
ATOM 2217 O O . ALA A 1 292 ? 39.627 9.608 14.571 1.00 8.83 289 ALA A O 1
ATOM 2219 N N . VAL A 1 293 ? 38.116 9.421 16.251 1.00 9.42 290 VAL A N 1
ATOM 2220 C CA . VAL A 1 293 ? 37.168 10.367 15.690 1.00 9.99 290 VAL A CA 1
ATOM 2221 C C . VAL A 1 293 ? 36.736 11.356 16.774 1.00 11.10 290 VAL A C 1
ATOM 2222 O O . VAL A 1 293 ? 36.499 10.961 17.918 1.00 11.22 290 VAL A O 1
ATOM 2226 N N . ALA A 1 294 ? 36.676 12.637 16.415 1.00 10.84 291 ALA A N 1
ATOM 2227 C CA . ALA A 1 294 ? 36.204 13.672 17.341 1.00 11.32 291 ALA A CA 1
ATOM 2228 C C . ALA A 1 294 ? 34.995 14.343 16.701 1.00 13.17 291 ALA A C 1
ATOM 2229 O O . ALA A 1 294 ? 34.958 14.509 15.470 1.00 11.11 291 ALA A O 1
ATOM 2231 N N . LEU A 1 295 ? 34.014 14.719 17.523 1.00 12.04 292 LEU A N 1
ATOM 2232 C CA . LEU A 1 295 ? 32.863 15.495 17.037 1.00 13.43 292 LEU A CA 1
ATOM 2233 C C . LEU A 1 295 ? 33.022 16.967 17.405 1.00 13.07 292 LEU A C 1
ATOM 2234 O O . LEU A 1 295 ? 33.232 17.297 18.568 1.00 13.70 292 LEU A O 1
ATOM 2239 N N . ALA A 1 296 ? 32.911 17.837 16.412 1.00 14.73 293 ALA A N 1
ATOM 2240 C CA . ALA A 1 296 ? 33.016 19.287 16.627 1.00 15.65 293 ALA A CA 1
ATOM 2241 C C . ALA A 1 296 ? 31.621 19.903 16.565 1.00 17.63 293 ALA A C 1
ATOM 2242 O O . ALA A 1 296 ? 30.728 19.350 15.924 1.00 16.98 293 ALA A O 1
ATOM 2244 N N . ALA A 1 297 ? 31.437 21.055 17.210 1.00 19.93 294 ALA A N 1
ATOM 2245 C CA . ALA A 1 297 ? 30.112 21.685 17.265 1.00 21.66 294 ALA A CA 1
ATOM 2246 C C . ALA A 1 297 ? 29.807 22.467 15.995 1.00 22.61 294 ALA A C 1
ATOM 2247 O O . ALA A 1 297 ? 28.639 22.739 15.691 1.00 23.22 294 ALA A O 1
ATOM 2249 N N . SER A 1 298 ? 30.863 22.823 15.266 1.00 22.89 295 SER A N 1
ATOM 2250 C CA . SER A 1 298 ? 30.765 23.646 14.069 1.00 24.18 295 SER A CA 1
ATOM 2251 C C . SER A 1 298 ? 32.043 23.487 13.253 1.00 25.56 295 SER A C 1
ATOM 2252 O O . SER A 1 298 ? 32.953 22.772 13.663 1.00 25.95 295 SER A O 1
ATOM 2255 N N . SER 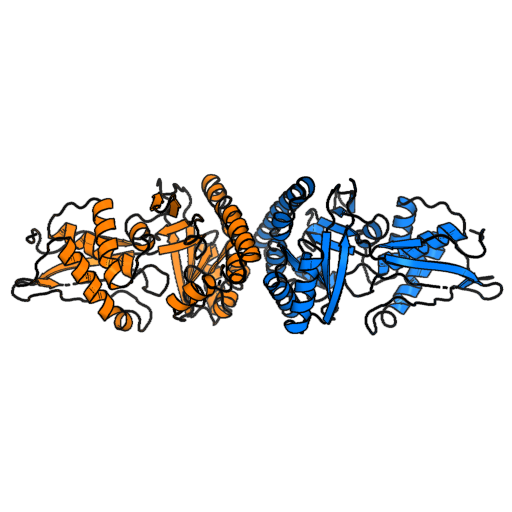A 1 299 ? 32.116 24.161 12.107 1.00 25.82 296 SER A N 1
ATOM 2256 C CA . SER A 1 299 ? 33.332 24.161 11.297 1.00 26.79 296 SER A CA 1
ATOM 2257 C C . SER A 1 299 ? 34.450 24.971 11.955 1.00 27.22 296 SER A C 1
ATOM 2258 O O . SER A 1 299 ? 35.626 24.592 11.894 1.00 27.26 296 SER A O 1
ATOM 2261 N N . ASP A 1 300 ? 34.086 26.087 12.577 1.00 27.15 297 ASP A N 1
ATOM 2262 C CA . ASP A 1 300 ? 35.068 26.949 13.250 1.00 28.91 297 ASP A CA 1
ATOM 2263 C C . ASP A 1 300 ? 35.775 26.238 14.418 1.00 27.46 297 ASP A C 1
ATOM 2264 O O . ASP A 1 300 ? 36.998 26.311 14.558 1.00 27.09 297 ASP A O 1
ATOM 2269 N N . GLN A 1 301 ? 34.997 25.551 15.246 1.00 26.93 298 GLN A N 1
ATOM 2270 C CA . GLN A 1 301 ? 35.535 24.856 16.411 1.00 26.56 298 GLN A CA 1
ATOM 2271 C C . GLN A 1 301 ? 36.382 23.657 15.995 1.00 25.01 298 GLN A C 1
ATOM 2272 O O . GLN A 1 301 ? 37.258 23.239 16.743 1.00 24.48 298 GLN A O 1
ATOM 2278 N N . ARG A 1 302 ? 36.116 23.129 14.797 1.00 23.97 299 ARG A N 1
ATOM 2279 C CA . ARG A 1 302 ? 36.949 22.096 14.177 1.00 22.81 299 ARG A CA 1
ATOM 2280 C C . ARG A 1 302 ? 38.362 22.640 13.891 1.00 22.75 299 ARG A C 1
ATOM 2281 O O . ARG A 1 302 ? 39.366 21.959 14.154 1.00 21.77 299 ARG A O 1
ATOM 2289 N N . ASP A 1 303 ? 38.427 23.873 13.381 1.00 22.57 300 ASP A N 1
ATOM 2290 C CA . ASP A 1 303 ? 39.692 24.579 13.142 1.00 22.96 300 ASP A CA 1
ATOM 2291 C C . ASP A 1 303 ? 40.548 24.678 14.403 1.00 21.58 300 ASP A C 1
ATOM 2292 O O . ASP A 1 303 ? 41.776 24.628 14.332 1.00 20.48 300 ASP A O 1
ATOM 2297 N N . ALA A 1 304 ? 39.884 24.843 15.545 1.00 20.52 301 ALA A N 1
ATOM 2298 C CA . ALA A 1 304 ? 40.566 24.891 16.834 1.00 20.51 301 ALA A CA 1
ATOM 2299 C C . ALA A 1 304 ? 41.107 23.510 17.213 1.00 18.84 301 ALA A C 1
ATOM 2300 O O . ALA A 1 304 ? 42.236 23.388 17.704 1.00 20.09 301 ALA A O 1
ATOM 2302 N N . ILE A 1 305 ? 40.308 22.471 16.985 1.00 17.57 302 ILE A N 1
ATOM 2303 C CA . ILE A 1 305 ? 40.761 21.113 17.290 1.00 15.16 302 ILE A CA 1
ATOM 2304 C C . ILE A 1 305 ? 41.943 20.702 16.396 1.00 15.38 302 ILE A C 1
ATOM 2305 O O . ILE A 1 305 ? 42.924 20.161 16.894 1.00 16.24 302 ILE A O 1
ATOM 2310 N N . VAL A 1 306 ? 41.850 20.949 15.085 1.00 15.96 303 VAL A N 1
ATOM 2311 C CA . VAL A 1 306 ? 42.971 20.638 14.193 1.00 15.00 303 VAL A CA 1
ATOM 2312 C C . VAL A 1 306 ? 44.236 21.414 14.566 1.00 16.50 303 VAL A C 1
ATOM 2313 O O . VAL A 1 306 ? 45.321 20.831 14.607 1.00 15.83 303 VAL A O 1
ATOM 2317 N N . LYS A 1 307 ? 44.093 22.713 14.842 1.00 15.93 304 LYS A N 1
ATOM 2318 C CA . LYS A 1 307 ? 45.206 23.531 15.346 1.00 17.99 304 LYS A CA 1
ATOM 2319 C C . LYS A 1 307 ? 45.822 22.948 16.617 1.00 16.59 304 LYS A C 1
ATOM 2320 O O . LYS A 1 307 ? 47.039 22.882 16.744 1.00 17.13 304 LYS A O 1
ATOM 2326 N N . GLY A 1 308 ? 44.970 22.526 17.554 1.00 16.59 305 GLY A N 1
ATOM 2327 C CA . GLY A 1 308 ? 45.424 22.033 18.863 1.00 16.87 305 GLY A CA 1
ATOM 2328 C C . GLY A 1 308 ? 46.130 20.688 18.776 1.00 16.09 305 GLY A C 1
ATOM 2329 O O . GLY A 1 308 ? 47.125 20.442 19.466 1.00 15.78 305 GLY A O 1
ATOM 2330 N N . LEU A 1 309 ? 45.616 19.809 17.926 1.00 15.52 306 LEU A N 1
ATOM 2331 C CA . LEU A 1 309 ? 46.294 18.539 17.666 1.00 15.79 306 LEU A CA 1
ATOM 2332 C C . LEU A 1 309 ? 47.694 18.753 17.080 1.00 16.24 306 LEU A C 1
ATOM 2333 O O . LEU A 1 309 ? 48.662 18.081 17.463 1.00 17.64 306 LEU A O 1
ATOM 2338 N N . LYS A 1 310 ? 47.796 19.683 16.143 1.00 18.15 307 LYS A N 1
ATOM 2339 C CA . LYS A 1 310 ? 49.067 19.918 15.467 1.00 19.92 307 LYS A CA 1
ATOM 2340 C C . LYS A 1 310 ? 50.105 20.515 16.428 1.00 20.70 307 LYS A C 1
ATOM 2341 O O . LYS A 1 310 ? 51.286 20.188 16.364 1.00 21.25 307 LYS A O 1
ATOM 2347 N N . ALA A 1 311 ? 49.658 21.390 17.313 1.00 22.59 308 ALA A N 1
ATOM 2348 C CA . ALA A 1 311 ? 50.579 22.054 18.232 1.00 22.61 308 ALA A CA 1
ATOM 2349 C C . ALA A 1 311 ? 50.942 21.186 19.430 1.00 23.10 308 ALA A C 1
ATOM 2350 O O . ALA A 1 311 ? 52.022 21.355 20.011 1.00 22.96 308 ALA A O 1
ATOM 2352 N N . LYS A 1 312 ? 50.054 20.255 19.789 1.00 20.60 309 LYS A N 1
ATOM 2353 C CA . LYS A 1 312 ? 50.105 19.638 21.107 1.00 19.19 309 LYS A CA 1
ATOM 2354 C C . LYS A 1 312 ? 50.087 18.120 21.150 1.00 18.30 309 LYS A C 1
ATOM 2355 O O . LYS A 1 312 ? 50.334 17.537 22.194 1.00 18.68 309 LYS A O 1
ATOM 2361 N N . CYS A 1 313 ? 49.846 17.477 20.015 1.00 17.52 310 CYS A N 1
ATOM 2362 C CA . CYS A 1 313 ? 49.699 16.042 20.001 1.00 15.68 310 CYS A CA 1
ATOM 2363 C C . CYS A 1 313 ? 50.510 15.416 18.878 1.00 15.34 310 CYS A C 1
ATOM 2364 O O . CYS A 1 313 ? 50.005 15.263 17.764 1.00 12.30 310 CYS A O 1
ATOM 2367 N N . PRO A 1 314 ? 51.754 15.032 19.174 1.00 16.18 311 PRO A N 1
ATOM 2368 C CA . PRO A 1 314 ? 52.629 14.419 18.175 1.00 17.98 311 PRO A CA 1
ATOM 2369 C C . PRO A 1 314 ? 52.094 13.081 17.710 1.00 15.57 311 PRO A C 1
ATOM 2370 O O . PRO A 1 314 ? 52.470 12.604 16.633 1.00 18.65 311 PRO A O 1
ATOM 2374 N N . GLU A 1 315 ? 51.232 12.482 18.525 1.00 15.01 312 GLU A N 1
ATOM 2375 C CA . GLU A 1 315 ? 50.665 11.167 18.239 1.00 14.09 312 GLU A CA 1
ATOM 2376 C C . GLU A 1 315 ? 49.599 11.278 17.144 1.00 14.25 312 GLU A C 1
ATOM 2377 O O . GLU A 1 315 ? 49.215 10.276 16.558 1.00 11.45 312 GLU A O 1
ATOM 2383 N N . ALA A 1 316 ? 49.139 12.505 16.860 1.00 13.65 313 ALA A N 1
ATOM 2384 C CA . ALA A 1 316 ? 48.199 12.720 15.759 1.00 14.02 313 ALA A CA 1
ATOM 2385 C C . ALA A 1 316 ? 48.913 12.842 14.401 1.00 14.70 313 ALA A C 1
ATOM 2386 O O . ALA A 1 316 ? 49.062 13.942 13.843 1.00 12.61 313 ALA A O 1
ATOM 2388 N N . LYS A 1 317 ? 49.318 11.683 13.877 1.00 14.66 314 LYS A N 1
ATOM 2389 C CA . LYS A 1 317 ? 50.157 11.566 12.671 1.00 17.18 314 LYS A CA 1
ATOM 2390 C C . LYS A 1 317 ? 49.492 12.153 11.402 1.00 17.28 314 LYS A C 1
ATOM 2391 O O . LYS A 1 317 ? 50.145 12.788 10.574 1.00 17.67 314 LYS A O 1
ATOM 2397 N N . PHE A 1 318 ? 48.191 11.951 11.283 1.00 14.00 315 PHE A N 1
ATOM 2398 C CA . PHE A 1 318 ? 47.429 12.365 10.129 1.00 14.79 315 PHE A CA 1
ATOM 2399 C C . PHE A 1 318 ? 46.145 12.938 10.665 1.00 13.41 315 PHE A C 1
ATOM 2400 O O . PHE A 1 318 ? 45.515 12.330 11.529 1.00 15.79 315 PHE A O 1
ATOM 2408 N N . ILE A 1 319 ? 45.783 14.126 10.191 1.00 11.59 316 ILE A N 1
ATOM 2409 C CA . ILE A 1 319 ? 44.563 14.784 10.648 1.00 10.34 316 ILE A CA 1
ATOM 2410 C C . ILE A 1 319 ? 43.709 15.147 9.454 1.00 11.49 316 ILE A C 1
ATOM 2411 O O . ILE A 1 319 ? 44.177 15.784 8.506 1.00 12.08 316 ILE A O 1
ATOM 2416 N N . TRP A 1 320 ? 42.449 14.745 9.510 1.00 11.01 317 TRP A N 1
ATOM 2417 C CA . TRP A 1 320 ? 41.525 14.943 8.415 1.00 12.11 317 TRP A CA 1
ATOM 2418 C C . TRP A 1 320 ? 40.257 15.615 8.927 1.00 14.04 317 TRP A C 1
ATOM 2419 O O . TRP A 1 320 ? 39.825 15.378 10.065 1.00 13.33 317 TRP A O 1
ATOM 2430 N N . ARG A 1 321 ? 39.691 16.487 8.105 1.00 14.34 318 ARG A N 1
ATOM 2431 C CA . ARG A 1 321 ? 38.378 17.062 8.372 1.00 15.71 318 ARG A CA 1
ATOM 2432 C C . ARG A 1 321 ? 37.412 16.308 7.493 1.00 14.11 318 ARG A C 1
ATOM 2433 O O . ARG A 1 321 ? 37.466 16.414 6.271 1.00 17.05 318 ARG A O 1
ATOM 2441 N N . TYR A 1 322 ? 36.544 15.529 8.110 1.00 12.83 319 TYR A N 1
ATOM 2442 C CA . TYR A 1 322 ? 35.557 14.774 7.366 1.00 12.79 319 TYR A CA 1
ATOM 2443 C C . TYR A 1 322 ? 34.174 15.208 7.845 1.00 14.10 319 TYR A C 1
ATOM 2444 O O . TYR A 1 322 ? 34.043 15.794 8.920 1.00 14.39 319 TYR A O 1
ATOM 2453 N N . THR A 1 323 ? 33.144 14.952 7.047 1.00 13.33 320 THR A N 1
ATOM 2454 C CA . THR A 1 323 ? 31.771 15.303 7.461 1.00 15.59 320 THR A CA 1
ATOM 2455 C C . THR A 1 323 ? 30.771 14.196 7.163 1.00 15.32 320 THR A C 1
ATOM 2456 O O . THR A 1 323 ? 30.941 13.388 6.242 1.00 15.10 320 THR A O 1
ATOM 2460 N N . VAL A 1 324 ? 29.713 14.172 7.962 1.00 15.97 321 VAL A N 1
ATOM 2461 C CA . VAL A 1 324 ? 28.564 13.354 7.679 1.00 16.41 321 VAL A CA 1
ATOM 2462 C C . VAL A 1 324 ? 27.400 14.252 7.288 1.00 18.42 321 VAL A C 1
ATOM 2463 O O . VAL A 1 324 ? 27.071 15.227 7.972 1.00 18.36 321 VAL A O 1
ATOM 2467 N N . GLN A 1 325 ? 26.784 13.895 6.170 1.00 19.59 322 GLN A N 1
ATOM 2468 C CA . GLN A 1 325 ? 25.711 14.680 5.604 1.00 20.70 322 GLN A CA 1
ATOM 2469 C C . GLN A 1 325 ? 24.382 14.308 6.256 1.00 21.50 322 GLN A C 1
ATOM 2470 O O . GLN A 1 325 ? 24.150 13.130 6.546 1.00 21.04 322 GLN A O 1
ATOM 2476 N N . PRO A 1 326 ? 23.520 15.299 6.495 1.00 23.23 323 PRO A N 1
ATOM 2477 C CA . PRO A 1 326 ? 22.169 15.037 6.991 1.00 24.38 323 PRO A CA 1
ATOM 2478 C C . PRO A 1 326 ? 21.353 14.285 5.958 1.00 26.24 323 PRO A C 1
ATOM 2479 O O . PRO A 1 326 ? 21.485 14.541 4.763 1.00 26.03 323 PRO A O 1
ATOM 2483 N N . SER A 1 327 ? 20.521 13.367 6.433 1.00 27.55 324 SER A N 1
ATOM 2484 C CA . SER A 1 327 ? 19.673 12.552 5.575 1.00 29.43 324 SER A CA 1
ATOM 2485 C C . SER A 1 327 ? 18.497 13.344 4.995 1.00 30.04 324 SER A C 1
ATOM 2486 O O . SER A 1 327 ? 18.028 13.049 3.900 1.00 30.79 324 SER A O 1
ATOM 2489 N N . ALA A 1 328 ? 18.028 14.340 5.746 1.00 30.34 325 ALA A N 1
ATOM 2490 C CA . ALA A 1 328 ? 16.823 15.092 5.410 1.00 30.75 325 ALA A CA 1
ATOM 2491 C C . ALA A 1 328 ? 16.958 16.568 5.766 1.00 31.09 325 ALA A C 1
ATOM 2492 O O . ALA A 1 328 ? 17.915 16.976 6.432 1.00 30.19 325 ALA A O 1
ATOM 2494 N N . ALA A 1 329 ? 15.989 17.363 5.318 1.00 32.09 326 ALA A N 1
ATOM 2495 C CA . ALA A 1 329 ? 15.898 18.769 5.698 1.00 31.97 326 ALA A CA 1
ATOM 2496 C C . ALA A 1 329 ? 15.351 18.885 7.119 1.00 32.37 326 ALA A C 1
ATOM 2497 O O . ALA A 1 329 ? 14.680 17.971 7.624 1.00 32.51 326 ALA A O 1
ATOM 2507 N N . SER B 1 5 ? 29.188 26.179 80.703 1.00 33.28 2 SER B N 1
ATOM 2508 C CA . SER B 1 5 ? 28.912 24.775 80.956 1.00 32.06 2 SER B CA 1
ATOM 2509 C C . SER B 1 5 ? 29.857 24.255 82.042 1.00 32.14 2 SER B C 1
ATOM 2510 O O . SER B 1 5 ? 31.073 24.435 81.945 1.00 31.05 2 SER B O 1
ATOM 2513 N N . LYS B 1 6 ? 29.301 23.633 83.082 1.00 32.00 3 LYS B N 1
ATOM 2514 C CA . LYS B 1 6 ? 30.106 22.921 84.083 1.00 32.40 3 LYS B CA 1
ATOM 2515 C C . LYS B 1 6 ? 30.015 21.394 83.883 1.00 31.13 3 LYS B C 1
ATOM 2516 O O . LYS B 1 6 ? 28.968 20.893 83.458 1.00 31.15 3 LYS B O 1
ATOM 2522 N N . PRO B 1 7 ? 31.098 20.657 84.160 1.00 30.13 4 PRO B N 1
ATOM 2523 C CA . PRO B 1 7 ? 31.140 19.226 83.852 1.00 28.10 4 PRO B CA 1
ATOM 2524 C C . PRO B 1 7 ? 30.230 18.416 84.763 1.00 26.64 4 PRO B C 1
ATOM 2525 O O . PRO B 1 7 ? 30.356 18.476 85.990 1.00 26.86 4 PRO B O 1
ATOM 2529 N N . VAL B 1 8 ? 29.306 17.682 84.154 1.00 23.07 5 VAL B N 1
ATOM 2530 C CA . VAL B 1 8 ? 28.332 16.917 84.900 1.00 21.11 5 VAL B CA 1
ATOM 2531 C C . VAL B 1 8 ? 28.881 15.521 85.162 1.00 20.95 5 VAL B C 1
ATOM 2532 O O . VAL B 1 8 ? 28.833 15.052 86.295 1.00 23.48 5 VAL B O 1
ATOM 2536 N N . LYS B 1 9 ? 29.425 14.877 84.127 1.00 18.55 6 LYS B N 1
ATOM 2537 C CA . LYS B 1 9 ? 30.073 13.579 84.260 1.00 17.73 6 LYS B CA 1
ATOM 2538 C C . LYS B 1 9 ? 31.600 13.707 84.407 1.00 16.31 6 LYS B C 1
ATOM 2539 O O . LYS B 1 9 ? 32.193 14.677 83.956 1.00 17.06 6 LYS B O 1
ATOM 2545 N N A SER B 1 10 ? 32.226 12.712 85.028 0.50 16.51 7 SER B N 1
ATOM 2546 N N B SER B 1 10 ? 32.220 12.708 85.027 0.50 16.18 7 SER B N 1
ATOM 2547 C CA A SER B 1 10 ? 33.684 12.712 85.168 0.50 15.96 7 SER B CA 1
ATOM 2548 C CA B SER B 1 10 ? 33.673 12.702 85.187 0.50 15.23 7 SER B CA 1
ATOM 2549 C C A SER B 1 10 ? 34.396 12.105 83.967 0.50 14.87 7 SER B C 1
ATOM 2550 C C B SER B 1 10 ? 34.367 12.150 83.941 0.50 14.48 7 SER B C 1
ATOM 2551 O O A SER B 1 10 ? 35.541 12.461 83.684 0.50 15.31 7 SER B O 1
ATOM 2552 O O B SER B 1 10 ? 35.467 12.587 83.603 0.50 14.96 7 SER B O 1
ATOM 2557 N N . LYS B 1 11 ? 33.716 11.195 83.273 1.00 13.93 8 LYS B N 1
ATOM 2558 C CA . LYS B 1 11 ? 34.304 10.461 82.162 1.00 13.78 8 LYS B CA 1
ATOM 2559 C C . LYS B 1 11 ? 33.178 10.031 81.232 1.00 12.63 8 LYS B C 1
ATOM 2560 O O . LYS B 1 11 ? 32.130 9.583 81.697 1.00 12.25 8 LYS B O 1
ATOM 2566 N N . THR B 1 12 ? 33.373 10.204 79.923 1.00 11.30 9 THR B N 1
ATOM 2567 C CA . THR B 1 12 ? 32.376 9.781 78.951 1.00 10.69 9 THR B CA 1
ATOM 2568 C C . THR B 1 12 ? 32.346 8.272 78.934 1.00 9.77 9 THR B C 1
ATOM 2569 O O . THR B 1 12 ? 33.384 7.630 79.114 1.00 10.54 9 THR B O 1
ATOM 2573 N N . THR B 1 13 ? 31.151 7.723 78.729 1.00 8.69 10 THR B N 1
ATOM 2574 C CA . THR B 1 13 ? 30.930 6.286 78.721 1.00 9.27 10 THR B CA 1
ATOM 2575 C C . THR B 1 13 ? 30.264 5.881 77.414 1.00 9.44 10 THR B C 1
ATOM 2576 O O . THR B 1 13 ? 30.138 4.687 77.117 1.00 10.95 10 THR B O 1
ATOM 2580 N N . GLY B 1 14 ? 29.830 6.871 76.640 1.00 9.89 11 GLY B N 1
ATOM 2581 C CA . GLY B 1 14 ? 29.178 6.600 75.362 1.00 9.96 11 GLY B CA 1
ATOM 2582 C C . GLY B 1 14 ? 30.145 6.230 74.250 1.00 8.95 11 GLY B C 1
ATOM 2583 O O . GLY B 1 14 ? 31.312 5.963 74.502 1.00 8.48 11 GLY B O 1
ATOM 2584 N N . LYS B 1 15 ? 29.636 6.240 73.018 1.00 9.54 12 LYS B N 1
ATOM 2585 C CA . LYS B 1 15 ? 30.422 6.026 71.809 1.00 9.93 12 LYS B CA 1
ATOM 2586 C C . LYS B 1 15 ? 30.236 7.277 70.944 1.00 9.10 12 LYS B C 1
ATOM 2587 O O . LYS B 1 15 ? 29.307 7.358 70.107 1.00 11.44 12 LYS B O 1
ATOM 2593 N N . ASN B 1 16 ? 31.118 8.251 71.160 1.00 8.00 13 ASN B N 1
ATOM 2594 C CA . ASN B 1 16 ? 30.973 9.596 70.583 1.00 5.83 13 ASN B CA 1
ATOM 2595 C C . ASN B 1 16 ? 31.818 9.729 69.337 1.00 7.61 13 ASN B C 1
ATOM 2596 O O . ASN B 1 16 ? 33.025 9.733 69.423 1.00 7.06 13 ASN B O 1
ATOM 2601 N N . ILE B 1 17 ? 31.175 9.821 68.182 1.00 6.32 14 ILE B N 1
ATOM 2602 C CA . ILE B 1 17 ? 31.906 9.602 66.927 1.00 7.61 14 ILE B CA 1
ATOM 2603 C C . ILE B 1 17 ? 31.558 10.580 65.824 1.00 7.21 14 ILE B C 1
ATOM 2604 O O . ILE B 1 17 ? 30.462 11.140 65.814 1.00 5.39 14 ILE B O 1
ATOM 2609 N N . GLY B 1 18 ? 32.495 10.718 64.878 1.00 6.62 15 GLY B N 1
ATOM 2610 C CA . GLY B 1 18 ? 32.271 11.428 63.608 1.00 7.59 15 GLY B CA 1
ATOM 2611 C C . GLY B 1 18 ? 32.591 10.507 62.438 1.00 7.74 15 GLY B C 1
ATOM 2612 O O . GLY B 1 18 ? 33.581 9.777 62.445 1.00 7.87 15 GLY B O 1
ATOM 2613 N N . TYR B 1 19 ? 31.748 10.515 61.424 1.00 5.24 16 TYR B N 1
ATOM 2614 C CA . TYR B 1 19 ? 32.010 9.681 60.269 1.00 7.41 16 TYR B CA 1
ATOM 2615 C C . TYR B 1 19 ? 32.982 10.340 59.321 1.00 8.12 16 TYR B C 1
ATOM 2616 O O . TYR B 1 19 ? 33.030 11.581 59.192 1.00 7.35 16 TYR B O 1
ATOM 2625 N N . GLY B 1 20 ? 33.708 9.489 58.599 1.00 9.03 17 GLY B N 1
ATOM 2626 C CA . GLY B 1 20 ? 34.479 9.933 57.444 1.00 9.65 17 GLY B CA 1
ATOM 2627 C C . GLY B 1 20 ? 33.559 10.320 56.298 1.00 8.88 17 GLY B C 1
ATOM 2628 O O . GLY B 1 20 ? 32.338 10.136 56.379 1.00 7.77 17 GLY B O 1
ATOM 2629 N N . LYS B 1 21 ? 34.163 10.843 55.239 1.00 10.09 18 LYS B N 1
ATOM 2630 C CA . LYS B 1 21 ? 33.455 11.544 54.165 1.00 11.33 18 LYS B CA 1
ATOM 2631 C C . LYS B 1 21 ? 34.113 11.219 52.834 1.00 12.85 18 LYS B C 1
ATOM 2632 O O . LYS B 1 21 ? 35.337 11.366 52.695 1.00 10.15 18 LYS B O 1
ATOM 2638 N N . VAL B 1 22 ? 33.309 10.806 51.848 1.00 11.95 19 VAL B N 1
ATOM 2639 C CA . VAL B 1 22 ? 33.777 10.714 50.458 1.00 13.35 19 VAL B CA 1
ATOM 2640 C C . VAL B 1 22 ? 32.829 11.473 49.508 1.00 12.08 19 VAL B C 1
ATOM 2641 O O . VAL B 1 22 ? 31.605 11.379 49.622 1.00 11.40 19 VAL B O 1
ATOM 2645 N N . ILE B 1 23 ? 33.398 12.244 48.586 1.00 12.65 20 ILE B N 1
ATOM 2646 C CA . ILE B 1 23 ? 32.566 12.870 47.572 1.00 14.19 20 ILE B CA 1
ATOM 2647 C C . ILE B 1 23 ? 32.337 11.890 46.423 1.00 14.36 20 ILE B C 1
ATOM 2648 O O . ILE B 1 23 ? 33.275 11.520 45.716 1.00 16.54 20 ILE B O 1
ATOM 2653 N N . LEU B 1 24 ? 31.093 11.452 46.254 1.00 12.26 21 LEU B N 1
ATOM 2654 C CA . LEU B 1 24 ? 30.764 10.527 45.173 1.00 12.66 21 LEU B CA 1
ATOM 2655 C C . LEU B 1 24 ? 30.596 11.233 43.840 1.00 12.80 21 LEU B C 1
ATOM 2656 O O . LEU B 1 24 ? 31.135 10.768 42.836 1.00 12.10 21 LEU B O 1
ATOM 2661 N N . PHE B 1 25 ? 29.843 12.336 43.832 1.00 11.08 22 PHE B N 1
ATOM 2662 C CA . PHE B 1 25 ? 29.623 13.136 42.623 1.00 11.06 22 PHE B CA 1
ATOM 2663 C C . PHE B 1 25 ? 29.763 14.613 42.947 1.00 12.19 22 PHE B C 1
ATOM 2664 O O . PHE B 1 25 ? 29.257 15.077 43.953 1.00 12.04 22 PHE B O 1
ATOM 2672 N N . GLY B 1 26 ? 30.456 15.333 42.082 1.00 12.91 23 GLY B N 1
ATOM 2673 C CA . GLY B 1 26 ? 30.248 16.775 41.970 1.00 13.67 23 GLY B CA 1
ATOM 2674 C C . GLY B 1 26 ? 31.237 17.720 42.599 1.00 13.58 23 GLY B C 1
ATOM 2675 O O . GLY B 1 26 ? 30.959 18.917 42.687 1.00 13.37 23 GLY B O 1
ATOM 2676 N N . GLU B 1 27 ? 32.397 17.215 43.010 1.00 13.31 24 GLU B N 1
ATOM 2677 C CA . GLU B 1 27 ? 33.506 18.088 43.364 1.00 13.33 24 GLU B CA 1
ATOM 2678 C C . GLU B 1 27 ? 33.775 19.105 42.237 1.00 13.46 24 GLU B C 1
ATOM 2679 O O . GLU B 1 27 ? 33.652 18.784 41.039 1.00 11.75 24 GLU B O 1
ATOM 2685 N N . HIS B 1 28 ? 34.127 20.330 42.636 1.00 13.19 25 HIS B N 1
ATOM 2686 C CA . HIS B 1 28 ? 34.326 21.467 41.708 1.00 13.69 25 HIS B CA 1
ATOM 2687 C C . HIS B 1 28 ? 33.061 22.066 41.058 1.00 15.13 25 HIS B C 1
ATOM 2688 O O . HIS B 1 28 ? 32.798 23.269 41.202 1.00 15.17 25 HIS B O 1
ATOM 2695 N N . PHE B 1 29 ? 32.269 21.239 40.382 1.00 14.90 26 PHE B N 1
ATOM 2696 C CA . PHE B 1 29 ? 31.010 21.704 39.772 1.00 17.40 26 PHE B CA 1
ATOM 2697 C C . PHE B 1 29 ? 30.046 22.278 40.822 1.00 17.89 26 PHE B C 1
ATOM 2698 O O . PHE B 1 29 ? 29.273 23.211 40.542 1.00 17.81 26 PHE B O 1
ATOM 2706 N N . VAL B 1 30 ? 30.112 21.735 42.039 1.00 16.91 27 VAL B N 1
ATOM 2707 C CA . VAL B 1 30 ? 29.186 22.156 43.092 1.00 16.98 27 VAL B CA 1
ATOM 2708 C C . VAL B 1 30 ? 29.332 23.647 43.443 1.00 18.68 27 VAL B C 1
ATOM 2709 O O . VAL B 1 30 ? 28.331 24.320 43.729 1.00 18.32 27 VAL B O 1
ATOM 2713 N N A VAL B 1 31 ? 30.558 24.167 43.390 0.50 18.96 28 VAL B N 1
ATOM 2714 N N B VAL B 1 31 ? 30.567 24.144 43.391 0.50 18.89 28 VAL B N 1
ATOM 2715 C CA A VAL B 1 31 ? 30.787 25.595 43.668 0.50 20.31 28 VAL B CA 1
ATOM 2716 C CA B VAL B 1 31 ? 30.872 25.569 43.586 0.50 20.20 28 VAL B CA 1
ATOM 2717 C C A VAL B 1 31 ? 30.254 26.538 42.575 0.50 20.70 28 VAL B C 1
ATOM 2718 C C B VAL B 1 31 ? 30.020 26.461 42.679 0.50 20.65 28 VAL B C 1
ATOM 2719 O O A VAL B 1 31 ? 30.270 27.756 42.754 0.50 20.65 28 VAL B O 1
ATOM 2720 O O B VAL B 1 31 ? 29.581 27.539 43.087 0.50 20.26 28 VAL B O 1
ATOM 2727 N N . HIS B 1 32 ? 29.769 25.974 41.467 1.00 21.57 29 HIS B N 1
ATOM 2728 C CA . HIS B 1 32 ? 29.147 26.759 40.393 1.00 22.29 29 HIS B CA 1
ATOM 2729 C C . HIS B 1 32 ? 27.640 26.526 40.240 1.00 22.35 29 HIS B C 1
ATOM 2730 O O . HIS B 1 32 ? 27.003 27.061 39.325 1.00 23.48 29 HIS B O 1
ATOM 2737 N N . GLY B 1 33 ? 27.077 25.738 41.154 1.00 20.90 30 GLY B N 1
ATOM 2738 C CA . GLY B 1 33 ? 25.625 25.610 41.321 1.00 20.67 30 GLY B CA 1
ATOM 2739 C C . GLY B 1 33 ? 25.094 24.224 41.046 1.00 19.91 30 GLY B C 1
ATOM 2740 O O . GLY B 1 33 ? 23.891 23.967 41.146 1.00 19.08 30 GLY B O 1
ATOM 2741 N N . ALA B 1 34 ? 25.993 23.315 40.681 1.00 19.17 31 ALA B N 1
ATOM 2742 C CA . ALA B 1 34 ? 25.572 21.970 40.390 1.00 18.01 31 ALA B CA 1
ATOM 2743 C C . ALA B 1 34 ? 25.429 21.208 41.706 1.00 18.90 31 ALA B C 1
ATOM 2744 O O . ALA B 1 34 ? 25.996 21.602 42.730 1.00 17.30 31 ALA B O 1
ATOM 2746 N N . GLU B 1 35 ? 24.640 20.145 41.653 1.00 17.01 32 GLU B N 1
ATOM 2747 C CA . GLU B 1 35 ? 24.328 19.311 42.800 1.00 18.27 32 GLU B CA 1
ATOM 2748 C C . GLU B 1 35 ? 25.449 18.311 42.985 1.00 16.40 32 GLU B C 1
ATOM 2749 O O . GLU B 1 35 ? 26.037 17.831 42.008 1.00 16.37 32 GLU B O 1
ATOM 2755 N N . ALA B 1 36 ? 25.736 17.997 44.238 1.00 14.69 33 ALA B N 1
ATOM 2756 C CA . ALA B 1 36 ? 26.742 17.018 44.575 1.00 12.76 33 ALA B CA 1
ATOM 2757 C C . ALA B 1 36 ? 26.157 15.981 45.508 1.00 12.83 33 ALA B C 1
ATOM 2758 O O . ALA B 1 36 ? 25.202 16.257 46.260 1.00 11.87 33 ALA B O 1
ATOM 2760 N N . ILE B 1 37 ? 26.717 14.781 45.436 1.00 12.04 34 ILE B N 1
ATOM 2761 C CA . ILE B 1 37 ? 26.376 13.695 46.339 1.00 12.55 34 ILE B CA 1
ATOM 2762 C C . ILE B 1 37 ? 27.615 13.376 47.173 1.00 13.41 34 ILE B C 1
ATOM 2763 O O . ILE B 1 37 ? 28.645 12.931 46.648 1.00 11.60 34 ILE B O 1
ATOM 2768 N N . VAL B 1 38 ? 27.506 13.632 48.474 1.00 12.53 35 VAL B N 1
ATOM 2769 C CA . VAL B 1 38 ? 28.573 13.351 49.417 1.00 13.44 35 VAL B CA 1
ATOM 2770 C C . VAL B 1 38 ? 28.169 12.138 50.246 1.00 13.36 35 VAL B C 1
ATOM 2771 O O . VAL B 1 38 ? 27.007 12.033 50.656 1.00 14.23 35 VAL B O 1
ATOM 2775 N N . ALA B 1 39 ? 29.128 11.252 50.540 1.00 13.02 36 ALA B N 1
ATOM 2776 C CA . ALA B 1 39 ? 28.863 10.065 51.355 1.00 12.09 36 ALA B CA 1
ATOM 2777 C C . ALA B 1 39 ? 29.583 10.081 52.709 1.00 13.40 36 ALA B C 1
ATOM 2778 O O . ALA B 1 39 ? 30.803 10.211 52.772 1.00 11.61 36 ALA B O 1
ATOM 2780 N N . GLY B 1 40 ? 28.814 9.994 53.787 1.00 11.70 37 GLY B N 1
ATOM 2781 C CA . GLY B 1 40 ? 29.384 9.790 55.114 1.00 12.03 37 GLY B CA 1
ATOM 2782 C C . GLY B 1 40 ? 29.554 8.298 55.304 1.00 10.69 37 GLY B C 1
ATOM 2783 O O . GLY B 1 40 ? 28.576 7.561 55.310 1.00 14.18 37 GLY B O 1
ATOM 2784 N N . ILE B 1 41 ? 30.793 7.843 55.447 1.00 10.20 38 ILE B N 1
ATOM 2785 C CA . ILE B 1 41 ? 31.069 6.401 55.582 1.00 8.60 38 ILE B CA 1
ATOM 2786 C C . ILE B 1 41 ? 30.925 5.887 57.025 1.00 8.32 38 ILE B C 1
ATOM 2787 O O . ILE B 1 41 ? 30.946 6.672 57.981 1.00 9.58 38 ILE B O 1
ATOM 2792 N N . SER B 1 42 ? 30.779 4.572 57.195 1.00 8.64 39 SER B N 1
ATOM 2793 C CA . SER B 1 42 ? 30.597 4.008 58.555 1.00 8.52 39 SER B CA 1
ATOM 2794 C C . SER B 1 42 ? 31.833 4.150 59.456 1.00 9.04 39 SER B C 1
ATOM 2795 O O . SER B 1 42 ? 31.725 4.418 60.677 1.00 8.33 39 SER B O 1
ATOM 2798 N N . GLU B 1 43 ? 33.001 4.033 58.831 1.00 7.72 40 GLU B N 1
ATOM 2799 C CA . GLU B 1 43 ? 34.272 4.119 59.525 1.00 8.41 40 GLU B CA 1
ATOM 2800 C C . GLU B 1 43 ? 34.407 5.523 60.112 1.00 5.76 40 GLU B C 1
ATOM 2801 O O . GLU B 1 43 ? 34.109 6.531 59.457 1.00 8.62 40 GLU B O 1
ATOM 2807 N N . TYR B 1 44 ? 34.854 5.591 61.353 1.00 6.29 41 TYR B N 1
ATOM 2808 C CA . TYR B 1 44 ? 34.663 6.814 62.153 1.00 6.87 41 TYR B CA 1
ATOM 2809 C C . TYR B 1 44 ? 35.875 7.191 62.998 1.00 7.72 41 TYR B C 1
ATOM 2810 O O . TYR B 1 44 ? 36.769 6.373 63.245 1.00 7.97 41 TYR B O 1
ATOM 2819 N N . THR B 1 45 ? 35.875 8.440 63.459 1.00 8.13 42 THR B N 1
ATOM 2820 C CA . THR B 1 45 ? 36.765 8.846 64.520 1.00 7.66 42 THR B CA 1
ATOM 2821 C C . THR B 1 45 ? 35.984 8.859 65.829 1.00 9.20 42 THR B C 1
ATOM 2822 O O . THR B 1 45 ? 34.812 9.270 65.838 1.00 9.36 42 THR B O 1
ATOM 2826 N N . GLU B 1 46 ? 36.621 8.425 66.931 1.00 7.00 43 GLU B N 1
ATOM 2827 C CA . GLU B 1 46 ? 35.981 8.449 68.270 1.00 8.24 43 GLU B CA 1
ATOM 2828 C C . GLU B 1 46 ? 36.745 9.386 69.228 1.00 8.48 43 GLU B C 1
ATOM 2829 O O . GLU B 1 46 ? 37.970 9.455 69.188 1.00 7.36 43 GLU B O 1
ATOM 2835 N N . CYS B 1 47 ? 36.001 10.114 70.053 1.00 7.98 44 CYS B N 1
ATOM 2836 C CA . CYS B 1 47 ? 36.566 11.006 71.035 1.00 9.47 44 CYS B CA 1
ATOM 2837 C C . CYS B 1 47 ? 36.071 10.557 72.404 1.00 10.81 44 CYS B C 1
ATOM 2838 O O . CYS B 1 47 ? 34.871 10.318 72.588 1.00 7.78 44 CYS B O 1
ATOM 2841 N N . ARG B 1 48 ? 37.004 10.443 73.349 1.00 10.72 45 ARG B N 1
ATOM 2842 C CA . ARG B 1 48 ? 36.653 10.131 74.733 1.00 12.74 45 ARG B CA 1
ATOM 2843 C C . ARG B 1 48 ? 37.193 11.239 75.594 1.00 12.58 45 ARG B C 1
ATOM 2844 O O . ARG B 1 48 ? 38.343 11.674 75.403 1.00 13.80 45 ARG B O 1
ATOM 2852 N N . LEU B 1 49 ? 36.386 11.699 76.540 1.00 11.35 46 LEU B N 1
ATOM 2853 C CA . LEU B 1 49 ? 36.850 12.745 77.438 1.00 11.47 46 LEU B CA 1
ATOM 2854 C C . LEU B 1 49 ? 36.749 12.337 78.900 1.00 12.76 46 LEU B C 1
ATOM 2855 O O . LEU B 1 49 ? 35.868 11.569 79.293 1.00 9.13 46 LEU B O 1
ATOM 2860 N N . GLU B 1 50 ? 37.670 12.866 79.690 1.00 12.73 47 GLU B N 1
ATOM 2861 C CA . GLU B 1 50 ? 37.577 12.788 81.141 1.00 14.28 47 GLU B CA 1
ATOM 2862 C C . GLU B 1 50 ? 38.158 14.055 81.784 1.00 12.98 47 GLU B C 1
ATOM 2863 O O . GLU B 1 50 ? 39.086 14.684 81.240 1.00 13.62 47 GLU B O 1
ATOM 2869 N N . ILE B 1 51 ? 37.595 14.444 82.925 1.00 13.07 48 ILE B N 1
ATOM 2870 C CA . ILE B 1 51 ? 38.057 15.640 83.649 1.00 13.40 48 ILE B CA 1
ATOM 2871 C C . ILE B 1 51 ? 39.512 15.501 84.127 1.00 13.83 48 ILE B C 1
ATOM 2872 O O . ILE B 1 51 ? 39.976 14.395 84.412 1.00 11.95 48 ILE B O 1
ATOM 2877 N N . ASN B 1 52 ? 40.228 16.625 84.186 1.00 13.30 49 ASN B N 1
ATOM 2878 C CA . ASN B 1 52 ? 41.645 16.662 84.573 1.00 14.74 49 ASN B CA 1
ATOM 2879 C C . ASN B 1 52 ? 41.723 17.745 85.649 1.00 14.88 49 ASN B C 1
ATOM 2880 O O . ASN B 1 52 ? 42.094 18.887 85.367 1.00 15.00 49 ASN B O 1
ATOM 2885 N N . PRO B 1 53 ? 41.301 17.406 86.872 1.00 15.56 50 PRO B N 1
ATOM 2886 C CA . PRO B 1 53 ? 41.203 18.395 87.952 1.00 15.61 50 PRO B CA 1
ATOM 2887 C C . PRO B 1 53 ? 42.561 18.951 88.295 1.00 15.88 50 PRO B C 1
ATOM 2888 O O . PRO B 1 53 ? 43.515 18.181 88.376 1.00 16.96 50 PRO B O 1
ATOM 2892 N N . GLY B 1 54 ? 42.651 20.269 88.475 1.00 15.99 51 GLY B N 1
ATOM 2893 C CA . GLY B 1 54 ? 43.923 20.922 88.810 1.00 16.52 51 GLY B CA 1
ATOM 2894 C C . GLY B 1 54 ? 44.906 21.131 87.676 1.00 16.46 51 GLY B C 1
ATOM 2895 O O . GLY B 1 54 ? 45.993 21.711 87.888 1.00 16.71 51 GLY B O 1
ATOM 2896 N N . VAL B 1 55 ? 44.526 20.675 86.474 1.00 15.43 52 VAL B N 1
ATOM 2897 C CA . VAL B 1 55 ? 45.342 20.770 85.266 1.00 14.95 52 VAL B CA 1
ATOM 2898 C C . VAL B 1 55 ? 44.510 21.459 84.173 1.00 15.52 52 VAL B C 1
ATOM 2899 O O . VAL B 1 55 ? 43.614 20.846 83.572 1.00 12.66 52 VAL B O 1
ATOM 2903 N N . PRO B 1 56 ? 44.775 22.748 83.956 1.00 15.27 53 PRO B N 1
ATOM 2904 C CA . PRO B 1 56 ? 44.015 23.555 83.002 1.00 15.63 53 PRO B CA 1
ATOM 2905 C C . PRO B 1 56 ? 44.229 23.222 81.519 1.00 15.65 53 PRO B C 1
ATOM 2906 O O . PRO B 1 56 ? 45.272 22.690 81.139 1.00 14.83 53 PRO B O 1
ATOM 2910 N N . GLY B 1 57 ? 43.242 23.578 80.696 1.00 15.12 54 GLY B N 1
ATOM 2911 C CA . GLY B 1 57 ? 43.314 23.351 79.245 1.00 13.23 54 GLY B CA 1
ATOM 2912 C C . GLY B 1 57 ? 43.049 21.916 78.806 1.00 13.51 54 GLY B C 1
ATOM 2913 O O . GLY B 1 57 ? 42.571 21.084 79.577 1.00 10.70 54 GLY B O 1
ATOM 2914 N N . LEU B 1 58 ? 43.374 21.633 77.550 1.00 12.81 55 LEU B N 1
ATOM 2915 C CA . LEU B 1 58 ? 42.930 20.422 76.882 1.00 12.63 55 LEU B CA 1
ATOM 2916 C C . LEU B 1 58 ? 44.136 19.559 76.575 1.00 13.07 55 LEU B C 1
ATOM 2917 O O . LEU B 1 58 ? 44.977 19.952 75.765 1.00 13.57 55 LEU B O 1
ATOM 2922 N N . GLN B 1 59 ? 44.248 18.399 77.232 1.00 12.45 56 GLN B N 1
ATOM 2923 C CA . GLN B 1 59 ? 45.343 17.473 76.940 1.00 12.93 56 GLN B CA 1
ATOM 2924 C C . GLN B 1 59 ? 44.897 16.491 75.860 1.00 12.26 56 GLN B C 1
ATOM 2925 O O . GLN B 1 59 ? 43.950 15.746 76.079 1.00 11.32 56 GLN B O 1
ATOM 2931 N N . VAL B 1 60 ? 45.588 16.495 74.713 1.00 12.80 57 VAL B N 1
ATOM 2932 C CA . VAL B 1 60 ? 45.248 15.620 73.579 1.00 10.70 57 VAL B CA 1
ATOM 2933 C C . VAL B 1 60 ? 46.164 14.424 73.413 1.00 11.69 57 VAL B C 1
ATOM 2934 O O . VAL B 1 60 ? 47.388 14.568 73.300 1.00 10.44 57 VAL B O 1
ATOM 2938 N N . ASP B 1 61 ? 45.546 13.242 73.350 1.00 10.36 58 ASP B N 1
ATOM 2939 C CA . ASP B 1 61 ? 46.255 11.986 73.200 1.00 9.53 58 ASP B CA 1
ATOM 2940 C C . ASP B 1 61 ? 45.686 11.414 71.906 1.00 9.92 58 ASP B C 1
ATOM 2941 O O . ASP B 1 61 ? 44.734 10.644 71.928 1.00 8.24 58 ASP B O 1
ATOM 2946 N N . ASP B 1 62 ? 46.264 11.833 70.788 1.00 8.93 59 ASP B N 1
ATOM 2947 C CA . ASP B 1 62 ? 45.729 11.535 69.463 1.00 9.31 59 ASP B CA 1
ATOM 2948 C C . ASP B 1 62 ? 46.269 10.202 68.911 1.00 9.66 59 ASP B C 1
ATOM 2949 O O . ASP B 1 62 ? 47.423 10.092 68.468 1.00 11.10 59 ASP B O 1
ATOM 2954 N N . GLN B 1 63 ? 45.417 9.193 68.938 1.00 8.29 60 GLN B N 1
ATOM 2955 C CA . GLN B 1 63 ? 45.824 7.857 68.600 1.00 7.56 60 GLN B CA 1
ATOM 2956 C C . GLN B 1 63 ? 45.154 7.302 67.357 1.00 8.17 60 GLN B C 1
ATOM 2957 O O . GLN B 1 63 ? 45.237 6.095 67.104 1.00 7.39 60 GLN B O 1
ATOM 2963 N N . ARG B 1 64 ? 44.533 8.188 66.564 1.00 8.06 61 ARG B N 1
ATOM 2964 C CA . ARG B 1 64 ? 43.984 7.823 65.251 1.00 7.01 61 ARG B CA 1
ATOM 2965 C C . ARG B 1 64 ? 45.056 7.201 64.352 1.00 7.72 61 ARG B C 1
ATOM 2966 O O . ARG B 1 64 ? 46.218 7.632 64.385 1.00 7.48 61 ARG B O 1
ATOM 2974 N N . PRO B 1 65 ? 44.669 6.195 63.548 1.00 7.85 62 PRO B N 1
ATOM 2975 C CA . PRO B 1 65 ? 45.590 5.565 62.645 1.00 7.83 62 PRO B CA 1
ATOM 2976 C C . PRO B 1 65 ? 45.908 6.437 61.425 1.00 8.44 62 PRO B C 1
ATOM 2977 O O . PRO B 1 65 ? 45.762 5.984 60.297 1.00 10.19 62 PRO B O 1
ATOM 2981 N N . ALA B 1 66 ? 46.351 7.672 61.640 1.00 7.54 63 ALA B N 1
ATOM 2982 C CA . ALA B 1 66 ? 46.588 8.586 60.518 1.00 9.73 63 ALA B CA 1
ATOM 2983 C C . ALA B 1 66 ? 47.761 8.174 59.624 1.00 9.18 63 ALA B C 1
ATOM 2984 O O . ALA B 1 66 ? 48.684 7.488 60.084 1.00 9.85 63 ALA B O 1
ATOM 2986 N N . ILE B 1 67 ? 47.729 8.591 58.352 1.00 9.22 64 ILE B N 1
ATOM 2987 C CA . ILE B 1 67 ? 48.888 8.380 57.465 1.00 9.57 64 ILE B CA 1
ATOM 2988 C C . ILE B 1 67 ? 50.109 9.091 58.067 1.00 10.43 64 ILE B C 1
ATOM 2989 O O . ILE B 1 67 ? 49.940 10.050 58.826 1.00 8.57 64 ILE B O 1
ATOM 2994 N N . PRO B 1 68 ? 51.325 8.612 57.766 1.00 11.21 65 PRO B N 1
ATOM 2995 C CA . PRO B 1 68 ? 52.525 9.187 58.365 1.00 10.51 65 PRO B CA 1
ATOM 2996 C C . PRO B 1 68 ? 52.611 10.680 58.150 1.00 11.71 65 PRO B C 1
ATOM 2997 O O . PRO B 1 68 ? 52.418 11.165 57.028 1.00 11.88 65 PRO B O 1
ATOM 3001 N N . GLY B 1 69 ? 52.821 11.409 59.243 1.00 12.36 66 GLY B N 1
ATOM 3002 C CA . GLY B 1 69 ? 53.007 12.858 59.189 1.00 12.92 66 GLY B CA 1
ATOM 3003 C C . GLY B 1 69 ? 51.762 13.715 59.324 1.00 12.00 66 GLY B C 1
ATOM 3004 O O . GLY B 1 69 ? 51.869 14.902 59.669 1.00 12.94 66 GLY B O 1
ATOM 3005 N N . TYR B 1 70 ? 50.588 13.123 59.076 1.00 11.85 67 TYR B N 1
ATOM 3006 C CA . TYR B 1 70 ? 49.316 13.861 59.056 1.00 11.21 67 TYR B CA 1
ATOM 3007 C C . TYR B 1 70 ? 49.055 14.577 60.375 1.00 11.82 67 TYR B C 1
ATOM 3008 O O . TYR B 1 70 ? 48.820 15.795 60.411 1.00 10.41 67 TYR B O 1
ATOM 3017 N N . ILE B 1 71 ? 49.093 13.815 61.463 1.00 11.85 68 ILE B N 1
ATOM 3018 C CA . ILE B 1 71 ? 48.787 14.366 62.786 1.00 11.56 68 ILE B CA 1
ATOM 3019 C C . ILE B 1 71 ? 49.698 15.560 63.107 1.00 12.10 68 ILE B C 1
ATOM 3020 O O . ILE B 1 71 ? 49.206 16.640 63.457 1.00 11.24 68 ILE B O 1
ATOM 3025 N N . ALA B 1 72 ? 51.011 15.377 62.926 1.00 10.53 69 ALA B N 1
ATOM 3026 C CA . ALA B 1 72 ? 51.997 16.439 63.165 1.00 13.87 69 ALA B CA 1
ATOM 3027 C C . ALA B 1 72 ? 51.692 17.696 62.331 1.00 12.74 69 ALA B C 1
ATOM 3028 O O . ALA B 1 72 ? 51.751 18.820 62.821 1.00 16.25 69 ALA B O 1
ATOM 3030 N N . GLN B 1 73 ? 51.357 17.479 61.061 1.00 13.69 70 GLN B N 1
ATOM 3031 C CA . GLN B 1 73 ? 51.120 18.558 60.121 1.00 13.80 70 GLN B CA 1
ATOM 3032 C C . GLN B 1 73 ? 49.864 19.346 60.491 1.00 12.69 70 GLN B C 1
ATOM 3033 O O . GLN B 1 73 ? 49.848 20.566 60.361 1.00 10.94 70 GLN B O 1
ATOM 3039 N N . LYS B 1 74 ? 48.831 18.644 60.970 1.00 12.33 71 LYS B N 1
ATOM 3040 C CA . LYS B 1 74 ? 47.526 19.259 61.231 1.00 12.38 71 LYS B CA 1
ATOM 3041 C C . LYS B 1 74 ? 47.372 19.787 62.650 1.00 12.34 71 LYS B C 1
ATOM 3042 O O . LYS B 1 74 ? 46.371 20.406 62.972 1.00 13.62 71 LYS B O 1
ATOM 3048 N N . ARG B 1 75 ? 48.358 19.555 63.505 1.00 13.20 72 ARG B N 1
ATOM 3049 C CA . ARG B 1 75 ? 48.197 19.847 64.944 1.00 11.57 72 ARG B CA 1
ATOM 3050 C C . ARG B 1 75 ? 47.879 21.321 65.240 1.00 12.23 72 ARG B C 1
ATOM 3051 O O . ARG B 1 75 ? 46.928 21.615 65.966 1.00 12.42 72 ARG B O 1
ATOM 3059 N N . ASP B 1 76 ? 48.619 22.255 64.649 1.00 12.25 73 ASP B N 1
ATOM 3060 C CA . ASP B 1 76 ? 48.320 23.689 64.866 1.00 12.56 73 ASP B CA 1
ATOM 3061 C C . ASP B 1 76 ? 46.868 24.072 64.572 1.00 11.62 73 ASP B C 1
ATOM 3062 O O . ASP B 1 76 ? 46.233 24.777 65.352 1.00 11.07 73 ASP B O 1
ATOM 3067 N N . GLU B 1 77 ? 46.353 23.587 63.449 1.00 9.89 74 GLU B N 1
ATOM 3068 C CA . GLU B 1 77 ? 44.960 23.785 63.082 1.00 11.66 74 GLU B CA 1
ATOM 3069 C C . GLU B 1 77 ? 44.040 23.069 64.086 1.00 11.27 74 GLU B C 1
ATOM 3070 O O . GLU B 1 77 ? 43.021 23.611 64.488 1.00 8.60 74 GLU B O 1
ATOM 3076 N N . GLN B 1 78 ? 44.411 21.855 64.497 1.00 9.03 75 GLN B N 1
ATOM 3077 C CA . GLN B 1 78 ? 43.591 21.127 65.449 1.00 10.72 75 GLN B CA 1
ATOM 3078 C C . GLN B 1 78 ? 43.381 21.895 66.749 1.00 10.91 75 GLN B C 1
ATOM 3079 O O . GLN B 1 78 ? 42.280 21.909 67.270 1.00 11.30 75 GLN B O 1
ATOM 3085 N N . ILE B 1 79 ? 44.438 22.545 67.238 1.00 11.44 76 ILE B N 1
ATOM 3086 C CA . ILE B 1 79 ? 44.360 23.339 68.466 1.00 12.86 76 ILE B CA 1
ATOM 3087 C C . ILE B 1 79 ? 43.315 24.430 68.288 1.00 12.84 76 ILE B C 1
ATOM 3088 O O . ILE B 1 79 ? 42.465 24.603 69.149 1.00 14.06 76 ILE B O 1
ATOM 3093 N N . LYS B 1 80 ? 43.349 25.114 67.142 1.00 12.17 77 LYS B N 1
ATOM 3094 C CA . LYS B 1 80 ? 42.392 26.176 66.823 1.00 12.78 77 LYS B CA 1
ATOM 3095 C C . LYS B 1 80 ? 40.966 25.643 66.770 1.00 12.27 77 LYS B C 1
ATOM 3096 O O . LYS B 1 80 ? 40.052 26.229 67.345 1.00 10.63 77 LYS B O 1
ATOM 3102 N N . ALA B 1 81 ? 40.795 24.527 66.063 1.00 10.67 78 ALA B N 1
ATOM 3103 C CA . ALA B 1 81 ? 39.498 23.844 65.928 1.00 11.08 78 ALA B CA 1
ATOM 3104 C C . ALA B 1 81 ? 38.894 23.477 67.282 1.00 10.72 78 ALA B C 1
ATOM 3105 O O . ALA B 1 81 ? 37.725 23.816 67.565 1.00 10.29 78 ALA B O 1
ATOM 3107 N N . HIS B 1 82 ? 39.685 22.804 68.120 1.00 8.59 79 HIS B N 1
ATOM 3108 C CA . HIS B 1 82 ? 39.194 22.337 69.410 1.00 9.56 79 HIS B CA 1
ATOM 3109 C C . HIS B 1 82 ? 38.819 23.548 70.266 1.00 10.36 79 HIS B C 1
ATOM 3110 O O . HIS B 1 82 ? 37.811 23.523 70.959 1.00 10.98 79 HIS B O 1
ATOM 3117 N N . GLN B 1 83 ? 39.611 24.625 70.184 1.00 12.91 80 GLN B N 1
ATOM 3118 C CA . GLN B 1 83 ? 39.271 25.861 70.904 1.00 13.63 80 GLN B CA 1
ATOM 3119 C C . GLN B 1 83 ? 37.981 26.501 70.416 1.00 12.69 80 GLN B C 1
ATOM 3120 O O . GLN B 1 83 ? 37.185 26.990 71.208 1.00 12.92 80 GLN B O 1
ATOM 3126 N N . LEU B 1 84 ? 37.790 26.488 69.098 1.00 12.05 81 LEU B N 1
ATOM 3127 C CA . LEU B 1 84 ? 36.596 27.021 68.483 1.00 11.35 81 LEU B CA 1
ATOM 3128 C C . LEU B 1 84 ? 35.348 26.307 68.980 1.00 10.59 81 LEU B C 1
ATOM 3129 O O . LEU B 1 84 ? 34.338 26.953 69.282 1.00 10.90 81 LEU B O 1
ATOM 3134 N N . VAL B 1 85 ? 35.440 24.981 69.086 1.00 9.03 82 VAL B N 1
ATOM 3135 C CA . VAL B 1 85 ? 34.340 24.161 69.606 1.00 9.38 82 VAL B CA 1
ATOM 3136 C C . VAL B 1 85 ? 34.077 24.445 71.089 1.00 9.53 82 VAL B C 1
ATOM 3137 O O . VAL B 1 85 ? 32.927 24.650 71.483 1.00 11.11 82 VAL B O 1
ATOM 3141 N N . LEU B 1 86 ? 35.133 24.460 71.894 1.00 10.53 83 LEU B N 1
ATOM 3142 C CA . LEU B 1 86 ? 35.003 24.762 73.322 1.00 10.91 83 LEU B CA 1
ATOM 3143 C C . LEU B 1 86 ? 34.322 26.125 73.495 1.00 11.65 83 LEU B C 1
ATOM 3144 O O . LEU B 1 86 ? 33.311 26.250 74.207 1.00 11.38 83 LEU B O 1
ATOM 3149 N N . ASP B 1 87 ? 34.845 27.133 72.802 1.00 13.39 84 ASP B N 1
ATOM 3150 C CA . ASP B 1 87 ? 34.282 28.496 72.829 1.00 15.55 84 ASP B CA 1
ATOM 3151 C C . ASP B 1 87 ? 32.785 28.479 72.524 1.00 15.06 84 ASP B C 1
ATOM 3152 O O . ASP B 1 87 ? 31.981 29.067 73.250 1.00 15.35 84 ASP B O 1
ATOM 3157 N N . HIS B 1 88 ? 32.429 27.766 71.458 1.00 13.98 85 HIS B N 1
ATOM 3158 C CA . HIS B 1 88 ? 31.062 27.693 70.958 1.00 14.61 85 HIS B CA 1
ATOM 3159 C C . HIS B 1 88 ? 30.114 27.056 71.979 1.00 14.38 85 HIS B C 1
ATOM 3160 O O . HIS B 1 88 ? 28.959 27.473 72.115 1.00 16.12 85 HIS B O 1
ATOM 3167 N N . LEU B 1 89 ? 30.613 26.052 72.691 1.00 13.02 86 LEU B N 1
ATOM 3168 C CA . LEU B 1 89 ? 29.810 25.283 73.634 1.00 13.50 86 LEU B CA 1
ATOM 3169 C C . LEU B 1 89 ? 29.932 25.842 75.059 1.00 13.07 86 LEU B C 1
ATOM 3170 O O . LEU B 1 89 ? 29.396 25.274 76.009 1.00 13.72 86 LEU B O 1
ATOM 3175 N N . LYS B 1 90 ? 30.620 26.980 75.183 1.00 13.53 87 LYS B N 1
ATOM 3176 C CA . LYS B 1 90 ? 30.755 27.708 76.453 1.00 13.21 87 LYS B CA 1
ATOM 3177 C C . LYS B 1 90 ? 31.413 26.816 77.505 1.00 13.55 87 LYS B C 1
ATOM 3178 O O . LYS B 1 90 ? 30.921 26.696 78.627 1.00 13.73 87 LYS B O 1
ATOM 3184 N N . VAL B 1 91 ? 32.525 26.199 77.119 1.00 13.12 88 VAL B N 1
ATOM 3185 C CA . VAL B 1 91 ? 33.283 25.325 78.013 1.00 14.27 88 VAL B CA 1
ATOM 3186 C C . VAL B 1 91 ? 34.564 26.043 78.403 1.00 16.46 88 VAL B C 1
ATOM 3187 O O . VAL B 1 91 ? 35.359 26.421 77.538 1.00 16.08 88 VAL B O 1
ATOM 3191 N N . ASP B 1 92 ? 34.734 26.239 79.710 1.00 17.19 89 ASP B N 1
ATOM 3192 C CA . ASP B 1 92 ? 35.893 26.929 80.250 1.00 16.67 89 ASP B CA 1
ATOM 3193 C C . ASP B 1 92 ? 36.803 25.942 80.956 1.00 16.41 89 ASP B C 1
ATOM 3194 O O . ASP B 1 92 ? 36.414 25.330 81.944 1.00 16.59 89 ASP B O 1
ATOM 3199 N N . LEU B 1 93 ? 38.014 25.808 80.431 1.00 15.55 90 LEU B N 1
ATOM 3200 C CA . LEU B 1 93 ? 38.995 24.855 80.928 1.00 15.95 90 LEU B CA 1
ATOM 3201 C C . LEU B 1 93 ? 40.149 25.561 81.653 1.00 17.57 90 LEU B C 1
ATOM 3202 O O . LEU B 1 93 ? 41.227 24.978 81.860 1.00 16.96 90 LEU B O 1
ATOM 3207 N N . SER B 1 94 ? 39.915 26.820 82.034 1.00 18.21 91 SER B N 1
ATOM 3208 C CA . SER B 1 94 ? 40.946 27.662 82.649 1.00 20.08 91 SER B CA 1
ATOM 3209 C C . SER B 1 94 ? 41.407 27.137 84.004 1.00 19.65 91 SER B C 1
ATOM 3210 O O . SER B 1 94 ? 42.469 27.527 84.484 1.00 20.66 91 SER B O 1
ATOM 3213 N N . GLY B 1 95 ? 40.605 26.274 84.625 1.00 19.64 92 GLY B N 1
ATOM 3214 C CA . GLY B 1 95 ? 40.982 25.679 85.921 1.00 20.49 92 GLY B CA 1
ATOM 3215 C C . GLY B 1 95 ? 41.188 24.182 85.843 1.00 19.69 92 GLY B C 1
ATOM 3216 O O . GLY B 1 95 ? 42.309 23.716 85.628 1.00 21.60 92 GLY B O 1
ATOM 3217 N N . ASP B 1 96 ? 40.103 23.431 86.035 1.00 19.26 93 ASP B N 1
ATOM 3218 C CA . ASP B 1 96 ? 40.087 21.976 85.832 1.00 17.35 93 ASP B CA 1
ATOM 3219 C C . ASP B 1 96 ? 39.902 21.746 84.342 1.00 16.22 93 ASP B C 1
ATOM 3220 O O . ASP B 1 96 ? 38.910 22.185 83.787 1.00 15.70 93 ASP B O 1
ATOM 3225 N N . GLY B 1 97 ? 40.851 21.069 83.700 1.00 14.88 94 GLY B N 1
ATOM 3226 C CA . GLY B 1 97 ? 40.773 20.797 82.257 1.00 11.83 94 GLY B CA 1
ATOM 3227 C C . GLY B 1 97 ? 40.180 19.449 81.865 1.00 13.10 94 GLY B C 1
ATOM 3228 O O . GLY B 1 97 ? 39.412 18.848 82.615 1.00 12.94 94 GLY B O 1
ATOM 3229 N N . LEU B 1 98 ? 40.531 18.994 80.663 1.00 10.04 95 LEU B N 1
ATOM 3230 C CA . LEU B 1 98 ? 40.045 17.722 80.139 1.00 10.12 95 LEU B CA 1
ATOM 3231 C C . LEU B 1 98 ? 41.205 16.973 79.542 1.00 11.15 95 LEU B C 1
ATOM 3232 O O . LEU B 1 98 ? 42.169 17.575 79.049 1.00 10.51 95 LEU B O 1
ATOM 3237 N N . LYS B 1 99 ? 41.102 15.649 79.607 1.00 11.83 96 LYS B N 1
ATOM 3238 C CA . LYS B 1 99 ? 41.998 14.759 78.907 1.00 12.57 96 LYS B CA 1
ATOM 3239 C C . LYS B 1 99 ? 41.150 14.168 77.814 1.00 11.61 96 LYS B C 1
ATOM 3240 O O . LYS B 1 99 ? 40.064 13.620 78.077 1.00 8.78 96 LYS B O 1
ATOM 3254 N N . PHE B 1 101 ? 41.049 11.535 74.526 1.00 10.49 98 PHE B N 1
ATOM 3255 C CA . PHE B 1 101 ? 41.644 10.475 73.743 1.00 10.05 98 PHE B CA 1
ATOM 3256 C C . PHE B 1 101 ? 40.940 10.436 72.369 1.00 10.37 98 PHE B C 1
ATOM 3257 O O . PHE B 1 101 ? 39.715 10.383 72.315 1.00 9.74 98 PHE B O 1
ATOM 3265 N N . ILE B 1 102 ? 41.711 10.506 71.277 1.00 9.28 99 ILE B N 1
ATOM 3266 C CA . ILE B 1 102 ? 41.157 10.355 69.907 1.00 7.66 99 ILE B CA 1
ATOM 3267 C C . ILE B 1 102 ? 41.574 9.021 69.290 1.00 8.81 99 ILE B C 1
ATOM 3268 O O . ILE B 1 102 ? 42.777 8.684 69.219 1.00 7.56 99 ILE B O 1
ATOM 3273 N N . GLY B 1 103 ? 40.575 8.285 68.802 1.00 7.22 100 GLY B N 1
ATOM 3274 C CA . GLY B 1 103 ? 40.780 6.967 68.237 1.00 7.31 100 GLY B CA 1
ATOM 3275 C C . GLY B 1 103 ? 39.801 6.707 67.100 1.00 8.44 100 GLY B C 1
ATOM 3276 O O . GLY B 1 103 ? 39.509 7.607 66.286 1.00 8.03 100 GLY B O 1
ATOM 3277 N N . GLY B 1 104 ? 39.289 5.478 67.062 1.00 8.87 101 GLY B N 1
ATOM 3278 C CA . GLY B 1 104 ? 38.418 5.008 65.979 1.00 7.80 101 GLY B CA 1
ATOM 3279 C C . GLY B 1 104 ? 39.206 4.547 64.765 1.00 7.38 101 GLY B C 1
ATOM 3280 O O . GLY B 1 104 ? 40.380 4.942 64.584 1.00 8.90 101 GLY B O 1
ATOM 3281 N N . PRO B 1 105 ? 38.580 3.704 63.932 1.00 7.34 102 PRO B N 1
ATOM 3282 C CA . PRO B 1 105 ? 39.219 3.115 62.742 1.00 8.56 102 PRO B CA 1
ATOM 3283 C C . PRO B 1 105 ? 39.412 3.999 61.501 1.00 7.63 102 PRO B C 1
ATOM 3284 O O . PRO B 1 105 ? 40.192 3.622 60.620 1.00 9.51 102 PRO B O 1
ATOM 3288 N N . LEU B 1 106 ? 38.755 5.157 61.416 1.00 8.83 103 LEU B N 1
ATOM 3289 C CA . LEU B 1 106 ? 38.965 6.063 60.274 1.00 8.31 103 LEU B CA 1
ATOM 3290 C C . LEU B 1 106 ? 40.433 6.457 60.163 1.00 8.36 103 LEU B C 1
ATOM 3291 O O . LEU B 1 106 ? 41.043 6.843 61.155 1.00 9.02 103 LEU B O 1
ATOM 3296 N N . VAL B 1 107 ? 40.998 6.358 58.966 1.00 7.66 104 VAL B N 1
ATOM 3297 C CA . VAL B 1 107 ? 42.405 6.758 58.724 1.00 8.66 104 VAL B CA 1
ATOM 3298 C C . VAL B 1 107 ? 42.447 8.190 58.195 1.00 7.61 104 VAL B C 1
ATOM 3299 O O . VAL B 1 107 ? 42.050 8.435 57.059 1.00 7.22 104 VAL B O 1
ATOM 3303 N N . PRO B 1 108 ? 42.839 9.159 59.032 1.00 7.32 105 PRO B N 1
ATOM 3304 C CA . PRO B 1 108 ? 42.953 10.535 58.569 1.00 7.52 105 PRO B CA 1
ATOM 3305 C C . PRO B 1 108 ? 43.961 10.686 57.450 1.00 7.43 105 PRO B C 1
ATOM 3306 O O . PRO B 1 108 ? 45.060 10.149 57.525 1.00 9.75 105 PRO B O 1
ATOM 3310 N N . SER B 1 109 ? 43.533 11.375 56.399 1.00 7.99 106 SER B N 1
ATOM 3311 C CA . SER B 1 109 ? 44.315 11.546 55.183 1.00 11.13 106 SER B CA 1
ATOM 3312 C C . SER B 1 109 ? 43.591 12.613 54.394 1.00 12.15 106 SER B C 1
ATOM 3313 O O . SER B 1 109 ? 42.381 12.774 54.547 1.00 11.61 106 SER B O 1
ATOM 3316 N N . SER B 1 110 ? 44.307 13.353 53.547 1.00 13.28 107 SER B N 1
ATOM 3317 C CA . SER B 1 110 ? 43.631 14.372 52.750 1.00 13.38 107 SER B CA 1
ATOM 3318 C C . SER B 1 110 ? 42.462 13.780 51.977 1.00 12.17 107 SER B C 1
ATOM 3319 O O . SER B 1 110 ? 42.564 12.659 51.449 1.00 12.77 107 SER B O 1
ATOM 3322 N N . GLY B 1 111 ? 41.343 14.515 51.954 1.00 10.53 108 GLY B N 1
ATOM 3323 C CA . GLY B 1 111 ? 40.168 14.135 51.162 1.00 10.48 108 GLY B CA 1
ATOM 3324 C C . GLY B 1 111 ? 39.120 13.288 51.880 1.00 9.85 108 GLY B C 1
ATOM 3325 O O . GLY B 1 111 ? 38.008 13.079 51.357 1.00 9.43 108 GLY B O 1
ATOM 3326 N N . ILE B 1 112 ? 39.459 12.773 53.063 1.00 9.38 109 ILE B N 1
ATOM 3327 C CA . ILE B 1 112 ? 38.512 11.911 53.805 1.00 9.43 109 ILE B CA 1
ATOM 3328 C C . ILE B 1 112 ? 37.634 12.641 54.840 1.00 7.25 109 ILE B C 1
ATOM 3329 O O . ILE B 1 112 ? 36.795 12.028 55.493 1.00 11.25 109 ILE B O 1
ATOM 3334 N N . GLY B 1 113 ? 37.792 13.957 54.951 1.00 8.24 110 GLY B N 1
ATOM 3335 C CA . GLY B 1 113 ? 36.957 14.769 55.857 1.00 7.03 110 GLY B CA 1
ATOM 3336 C C . GLY B 1 113 ? 37.286 14.562 57.326 1.00 7.31 110 GLY B C 1
ATOM 3337 O O . GLY B 1 113 ? 36.447 14.812 58.196 1.00 6.84 110 GLY B O 1
ATOM 3338 N N . ALA B 1 114 ? 38.517 14.142 57.590 1.00 7.08 111 ALA B N 1
ATOM 3339 C CA . ALA B 1 114 ? 38.933 13.652 58.908 1.00 7.04 111 ALA B CA 1
ATOM 3340 C C . ALA B 1 114 ? 38.908 14.753 59.969 1.00 7.32 111 ALA B C 1
ATOM 3341 O O . ALA B 1 114 ? 38.616 14.484 61.152 1.00 9.38 111 ALA B O 1
ATOM 3343 N N . SER B 1 115 ? 39.164 15.991 59.551 1.00 6.02 112 SER B N 1
ATOM 3344 C CA . SER B 1 115 ? 39.093 17.125 60.472 1.00 7.16 112 SER B CA 1
ATOM 3345 C C . SER B 1 115 ? 37.657 17.295 60.985 1.00 8.50 112 SER B C 1
ATOM 3346 O O . SER B 1 115 ? 37.449 17.515 62.170 1.00 9.82 112 SER B O 1
ATOM 3349 N N . ALA B 1 116 ? 36.682 17.157 60.082 1.00 8.12 113 ALA B N 1
ATOM 3350 C CA . ALA B 1 116 ? 35.259 17.246 60.451 1.00 6.96 113 ALA B CA 1
ATOM 3351 C C . ALA B 1 116 ? 34.885 16.125 61.383 1.00 7.82 113 ALA B C 1
ATOM 3352 O O . ALA B 1 116 ? 34.169 16.351 62.360 1.00 8.60 113 ALA B O 1
ATOM 3354 N N . SER B 1 117 ? 35.351 14.918 61.084 1.00 6.90 114 SER B N 1
ATOM 3355 C CA . SER B 1 117 ? 35.084 13.735 61.936 1.00 7.65 114 SER B CA 1
ATOM 3356 C C . SER B 1 117 ? 35.593 14.015 63.362 1.00 8.35 114 SER B C 1
ATOM 3357 O O . SER B 1 117 ? 34.900 13.730 64.361 1.00 7.63 114 SER B O 1
ATOM 3360 N N . ASP B 1 118 ? 36.788 14.603 63.434 1.00 8.59 115 ASP B N 1
ATOM 3361 C CA . ASP B 1 118 ? 37.414 15.043 64.718 1.00 9.55 115 ASP B CA 1
ATOM 3362 C C . ASP B 1 118 ? 36.502 15.960 65.538 1.00 10.12 115 ASP B C 1
ATOM 3363 O O . ASP B 1 118 ? 36.125 15.614 66.666 1.00 9.12 115 ASP B O 1
ATOM 3368 N N . VAL B 1 119 ? 36.110 17.100 64.967 1.00 8.39 116 VAL B N 1
ATOM 3369 C CA . VAL B 1 119 ? 35.283 18.077 65.704 1.00 7.39 116 VAL B CA 1
ATOM 3370 C C . VAL B 1 119 ? 33.867 17.571 65.982 1.00 8.80 116 VAL B C 1
ATOM 3371 O O . VAL B 1 119 ? 33.290 17.889 67.010 1.00 9.05 116 VAL B O 1
ATOM 3375 N N . VAL B 1 120 ? 33.313 16.755 65.085 1.00 5.77 117 VAL B N 1
ATOM 3376 C CA . VAL B 1 120 ? 32.013 16.135 65.405 1.00 7.12 117 VAL B CA 1
ATOM 3377 C C . VAL B 1 120 ? 32.127 15.196 66.596 1.00 5.41 117 VAL B C 1
ATOM 3378 O O . VAL B 1 120 ? 31.272 15.227 67.468 1.00 6.14 117 VAL B O 1
ATOM 3382 N N . ALA B 1 121 ? 33.162 14.359 66.629 1.00 6.21 118 ALA B N 1
ATOM 3383 C CA . ALA B 1 121 ? 33.368 13.430 67.747 1.00 6.80 118 ALA B CA 1
ATOM 3384 C C . ALA B 1 121 ? 33.497 14.215 69.045 1.00 7.11 118 ALA B C 1
ATOM 3385 O O . ALA B 1 121 ? 32.868 13.880 70.059 1.00 7.21 118 ALA B O 1
ATOM 3387 N N . PHE B 1 122 ? 34.294 15.278 68.968 1.00 7.89 119 PHE B N 1
ATOM 3388 C CA . PHE B 1 122 ? 34.592 16.169 70.086 1.00 7.26 119 PHE B CA 1
ATOM 3389 C C . PHE B 1 122 ? 33.294 16.825 70.570 1.00 9.53 119 PHE B C 1
ATOM 3390 O O . PHE B 1 122 ? 33.018 16.838 71.753 1.00 10.35 119 PHE B O 1
ATOM 3398 N N . SER B 1 123 ? 32.501 17.348 69.636 1.00 9.58 120 SER B N 1
ATOM 3399 C CA . SER B 1 123 ? 31.225 17.973 69.977 1.00 9.16 120 SER B CA 1
ATOM 3400 C C . SER B 1 123 ? 30.295 17.009 70.695 1.00 8.84 120 SER B C 1
ATOM 3401 O O . SER B 1 123 ? 29.650 17.351 71.703 1.00 8.17 120 SER B O 1
ATOM 3404 N N . ARG B 1 124 ? 30.220 15.790 70.175 1.00 8.33 121 ARG B N 1
ATOM 3405 C CA . ARG B 1 124 ? 29.410 14.744 70.823 1.00 7.33 121 ARG B CA 1
ATOM 3406 C C . ARG B 1 124 ? 29.958 14.350 72.197 1.00 7.05 121 ARG B C 1
ATOM 3407 O O . ARG B 1 124 ? 29.194 14.166 73.149 1.00 8.08 121 ARG B O 1
ATOM 3415 N N . ALA B 1 125 ? 31.273 14.222 72.318 1.00 6.13 122 ALA B N 1
ATOM 3416 C CA . ALA B 1 125 ? 31.869 13.918 73.633 1.00 8.29 122 ALA B CA 1
ATOM 3417 C C . ALA B 1 125 ? 31.621 15.047 74.670 1.00 7.25 122 ALA B C 1
ATOM 3418 O O . ALA B 1 125 ? 31.377 14.775 75.865 1.00 9.07 122 ALA B O 1
ATOM 3420 N N . LEU B 1 126 ? 31.667 16.290 74.212 1.00 6.02 123 LEU B N 1
ATOM 3421 C CA . LEU B 1 126 ? 31.378 17.421 75.085 1.00 7.72 123 LEU B CA 1
ATOM 3422 C C . LEU B 1 126 ? 29.932 17.386 75.517 1.00 8.42 123 LEU B C 1
ATOM 3423 O O . LEU B 1 126 ? 29.614 17.629 76.656 1.00 8.57 123 LEU B O 1
ATOM 3428 N N . SER B 1 127 ? 29.055 17.080 74.571 1.00 7.98 124 SER B N 1
ATOM 3429 C CA . SER B 1 127 ? 27.627 17.055 74.895 1.00 6.94 124 SER B CA 1
ATOM 3430 C C . SER B 1 127 ? 27.406 16.003 75.970 1.00 7.67 124 SER B C 1
ATOM 3431 O O . SER B 1 127 ? 26.634 16.220 76.921 1.00 6.37 124 SER B O 1
ATOM 3434 N N . GLU B 1 128 ? 28.121 14.882 75.861 1.00 8.37 125 GLU B N 1
ATOM 3435 C CA . GLU B 1 128 ? 27.975 13.863 76.889 1.00 7.73 125 GLU B CA 1
ATOM 3436 C C . GLU B 1 128 ? 28.479 14.364 78.239 1.00 8.36 125 GLU B C 1
ATOM 3437 O O . GLU B 1 128 ? 27.733 14.375 79.211 1.00 7.00 125 GLU B O 1
ATOM 3443 N N . LEU B 1 129 ? 29.735 14.807 78.276 1.00 8.82 126 LEU B N 1
ATOM 3444 C CA . LEU B 1 129 ? 30.387 15.134 79.534 1.00 9.09 126 LEU B CA 1
ATOM 3445 C C . LEU B 1 129 ? 29.696 16.272 80.272 1.00 10.39 126 LEU B C 1
ATOM 3446 O O . LEU B 1 129 ? 29.549 16.213 81.482 1.00 11.45 126 LEU B O 1
ATOM 3451 N N . TYR B 1 130 ? 29.256 17.297 79.535 1.00 9.66 127 TYR B N 1
ATOM 3452 C CA . TYR B 1 130 ? 28.595 18.466 80.137 1.00 10.53 127 TYR B CA 1
ATOM 3453 C C . TYR B 1 130 ? 27.051 18.360 80.147 1.00 12.70 127 TYR B C 1
ATOM 3454 O O . TYR B 1 130 ? 26.340 19.290 80.564 1.00 10.75 127 TYR B O 1
ATOM 3463 N N . GLN B 1 131 ? 26.569 17.216 79.674 1.00 11.49 128 GLN B N 1
ATOM 3464 C CA . GLN B 1 131 ? 25.130 16.924 79.559 1.00 10.80 128 GLN B CA 1
ATOM 3465 C C . GLN B 1 131 ? 24.379 18.079 78.876 1.00 9.69 128 GLN B C 1
ATOM 3466 O O . GLN B 1 131 ? 23.418 18.640 79.419 1.00 11.29 128 GLN B O 1
ATOM 3472 N N . LEU B 1 132 ? 24.814 18.395 77.660 1.00 8.71 129 LEU B N 1
ATOM 3473 C CA . LEU B 1 132 ? 24.244 19.480 76.859 1.00 9.10 129 LEU B CA 1
ATOM 3474 C C . LEU B 1 132 ? 23.032 19.064 76.024 1.00 10.35 129 LEU B C 1
ATOM 3475 O O . LEU B 1 132 ? 22.299 19.928 75.495 1.00 10.54 129 LEU B O 1
ATOM 3480 N N . ASN B 1 133 ? 22.851 17.747 75.866 1.00 9.53 130 ASN B N 1
ATOM 3481 C CA . ASN B 1 133 ? 21.753 17.149 75.094 1.00 10.50 130 ASN B CA 1
ATOM 3482 C C . ASN B 1 133 ? 21.628 17.685 73.662 1.00 10.58 130 ASN B C 1
ATOM 3483 O O . ASN B 1 133 ? 20.527 17.875 73.151 1.00 9.72 130 ASN B O 1
ATOM 3488 N N . LEU B 1 134 ? 22.764 17.934 73.017 1.00 10.79 131 LEU B N 1
ATOM 3489 C CA . LEU B 1 134 ? 22.747 18.533 71.673 1.00 8.97 131 LEU B CA 1
ATOM 3490 C C . LEU B 1 134 ? 22.015 17.687 70.657 1.00 10.35 131 LEU B C 1
ATOM 3491 O O . LEU B 1 134 ? 22.228 16.495 70.573 1.00 10.35 131 LEU B O 1
ATOM 3496 N N . THR B 1 135 ? 21.179 18.328 69.845 1.00 10.21 132 THR B N 1
ATOM 3497 C CA . THR B 1 135 ? 20.573 17.637 68.720 1.00 11.65 132 THR B CA 1
ATOM 3498 C C . THR B 1 135 ? 21.636 17.501 67.644 1.00 11.87 132 THR B C 1
ATOM 3499 O O . THR B 1 135 ? 22.661 18.184 67.700 1.00 11.21 132 THR B O 1
ATOM 3503 N N . ASP B 1 136 ? 21.385 16.645 66.654 1.00 12.48 133 ASP B N 1
ATOM 3504 C CA . ASP B 1 136 ? 22.283 16.524 65.503 1.00 12.90 133 ASP B CA 1
ATOM 3505 C C . ASP B 1 136 ? 22.571 17.859 64.842 1.00 12.42 133 ASP B C 1
ATOM 3506 O O . ASP B 1 136 ? 23.711 18.114 64.434 1.00 14.03 133 ASP B O 1
ATOM 3511 N N . GLU B 1 137 ? 21.546 18.704 64.763 1.00 11.74 134 GLU B N 1
ATOM 3512 C CA . GLU B 1 137 ? 21.644 20.029 64.118 1.00 12.55 134 GLU B CA 1
ATOM 3513 C C . GLU B 1 137 ? 22.597 20.913 64.926 1.00 10.70 134 GLU B C 1
ATOM 3514 O O . GLU B 1 137 ? 23.449 21.588 64.372 1.00 9.65 134 GLU B O 1
ATOM 3520 N N . GLU B 1 138 ? 22.471 20.857 66.248 1.00 10.33 135 GLU B N 1
ATOM 3521 C CA . GLU B 1 138 ? 23.393 21.535 67.149 1.00 11.46 135 GLU B CA 1
ATOM 3522 C C . GLU B 1 138 ? 24.811 20.980 67.099 1.00 10.36 135 GLU B C 1
ATOM 3523 O O . GLU B 1 138 ? 25.789 21.734 67.195 1.00 11.86 135 GLU B O 1
ATOM 3529 N N . VAL B 1 139 ? 24.926 19.662 66.974 1.00 8.80 136 VAL B N 1
ATOM 3530 C CA . VAL B 1 139 ? 26.248 19.054 66.830 1.00 9.92 136 VAL B CA 1
ATOM 3531 C C . VAL B 1 139 ? 26.893 19.521 65.527 1.00 7.44 136 VAL B C 1
ATOM 3532 O O . VAL B 1 139 ? 28.068 19.902 65.511 1.00 9.22 136 VAL B O 1
ATOM 3536 N N . ASN B 1 140 ? 26.119 19.461 64.440 1.00 9.42 137 ASN B N 1
ATOM 3537 C CA . ASN B 1 140 ? 26.556 19.855 63.098 1.00 8.69 137 ASN B CA 1
ATOM 3538 C C . ASN B 1 140 ? 27.061 21.289 63.073 1.00 11.04 137 ASN B C 1
ATOM 3539 O O . ASN B 1 140 ? 28.125 21.568 62.508 1.00 11.81 137 ASN B O 1
ATOM 3544 N N . LEU B 1 141 ? 26.340 22.199 63.735 1.00 12.00 138 LEU B N 1
ATOM 3545 C CA . LEU B 1 141 ? 26.791 23.596 63.785 1.00 10.13 138 LEU B CA 1
ATOM 3546 C C . LEU B 1 141 ? 28.085 23.707 64.559 1.00 9.72 138 LEU B C 1
ATOM 3547 O O . LEU B 1 141 ? 28.989 24.434 64.150 1.00 8.07 138 LEU B O 1
ATOM 3552 N N . SER B 1 142 ? 28.171 22.976 65.674 1.00 7.60 139 SER B N 1
ATOM 3553 C CA . SER B 1 142 ? 29.370 23.012 66.490 1.00 9.34 139 SER B CA 1
ATOM 3554 C C . SER B 1 142 ? 30.571 22.603 65.654 1.00 8.33 139 SER B C 1
ATOM 3555 O O . SER B 1 142 ? 31.630 23.235 65.716 1.00 7.64 139 SER B O 1
ATOM 3558 N N . ALA B 1 143 ? 30.394 21.550 64.863 1.00 6.99 140 ALA B N 1
ATOM 3559 C CA . ALA B 1 143 ? 31.457 21.045 64.002 1.00 8.20 140 ALA B CA 1
ATOM 3560 C C . ALA B 1 143 ? 31.811 22.056 62.915 1.00 8.97 140 ALA B C 1
ATOM 3561 O O . ALA B 1 143 ? 32.982 22.294 62.639 1.00 9.66 140 ALA B O 1
ATOM 3563 N N . PHE B 1 144 ? 30.788 22.662 62.326 1.00 8.87 141 PHE B N 1
ATOM 3564 C CA . PHE B 1 144 ? 30.962 23.699 61.311 1.00 9.85 141 PHE B CA 1
ATOM 3565 C C . PHE B 1 144 ? 31.861 24.809 61.842 1.00 9.94 141 PHE B C 1
ATOM 3566 O O . PHE B 1 144 ? 32.815 25.227 61.175 1.00 10.45 141 PHE B O 1
ATOM 3574 N N . VAL B 1 145 ? 31.565 25.259 63.064 1.00 8.56 142 VAL B N 1
ATOM 3575 C CA . VAL B 1 145 ? 32.345 26.297 63.746 1.00 8.46 142 VAL B CA 1
ATOM 3576 C C . VAL B 1 145 ? 33.799 25.839 63.890 1.00 8.97 142 VAL B C 1
ATOM 3577 O O . VAL B 1 145 ? 34.736 26.555 63.481 1.00 9.36 142 VAL B O 1
ATOM 3581 N N . GLY B 1 146 ? 33.970 24.627 64.416 1.00 8.61 143 GLY B N 1
ATOM 3582 C CA . GLY B 1 146 ? 35.293 24.032 64.637 1.00 10.54 143 GLY B CA 1
ATOM 3583 C C . GLY B 1 146 ? 36.123 23.896 63.379 1.00 9.17 143 GLY B C 1
ATOM 3584 O O . GLY B 1 146 ? 37.353 24.049 63.417 1.00 10.35 143 GLY B O 1
ATOM 3585 N N . GLU B 1 147 ? 35.458 23.588 62.264 1.00 11.32 144 GLU B N 1
ATOM 3586 C CA . GLU B 1 147 ? 36.131 23.452 60.960 1.00 12.23 144 GLU B CA 1
ATOM 3587 C C . GLU B 1 147 ? 36.783 24.755 60.510 1.00 12.78 144 GLU B C 1
ATOM 3588 O O . GLU B 1 147 ? 37.670 24.746 59.655 1.00 14.31 144 GLU B O 1
ATOM 3594 N N . GLY B 1 148 ? 36.347 25.869 61.091 1.00 11.22 145 GLY B N 1
ATOM 3595 C CA . GLY B 1 148 ? 36.993 27.157 60.844 1.00 12.94 145 GLY B CA 1
ATOM 3596 C C . GLY B 1 148 ? 38.450 27.174 61.269 1.00 11.57 145 GLY B C 1
ATOM 3597 O O . GLY B 1 148 ? 39.220 27.995 60.779 1.00 13.54 145 GLY B O 1
ATOM 3598 N N . GLY B 1 149 ? 38.823 26.265 62.178 1.00 12.52 146 GLY B N 1
ATOM 3599 C CA . GLY B 1 149 ? 40.206 26.132 62.651 1.00 13.50 146 GLY B CA 1
ATOM 3600 C C . GLY B 1 149 ? 41.156 25.513 61.640 1.00 16.97 146 GLY B C 1
ATOM 3601 O O . GLY B 1 149 ? 42.365 25.767 61.659 1.00 16.26 146 GLY B O 1
ATOM 3602 N N . TYR B 1 150 ? 40.601 24.696 60.751 1.00 17.94 147 TYR B N 1
ATOM 3603 C CA . TYR B 1 150 ? 41.373 24.074 59.697 1.00 20.55 147 TYR B CA 1
ATOM 3604 C C . TYR B 1 150 ? 41.257 24.909 58.420 1.00 21.50 147 TYR B C 1
ATOM 3605 O O . TYR B 1 150 ? 42.257 25.205 57.752 1.00 24.71 147 TYR B O 1
ATOM 3614 N N . HIS B 1 151 ? 40.034 25.332 58.113 1.00 24.09 148 HIS B N 1
ATOM 3615 C CA . HIS B 1 151 ? 39.725 25.907 56.805 1.00 24.13 148 HIS B CA 1
ATOM 3616 C C . HIS B 1 151 ? 39.410 27.389 56.902 1.00 25.54 148 HIS B C 1
ATOM 3617 O O . HIS B 1 151 ? 38.965 27.878 57.947 1.00 24.02 148 HIS B O 1
ATOM 3624 N N . GLY B 1 152 ? 39.641 28.103 55.803 1.00 25.12 149 GLY B N 1
ATOM 3625 C CA . GLY B 1 152 ? 39.283 29.518 55.731 1.00 25.82 149 GLY B CA 1
ATOM 3626 C C . GLY B 1 152 ? 37.775 29.649 55.590 1.00 25.68 149 GLY B C 1
ATOM 3627 O O . GLY B 1 152 ? 37.144 30.477 56.268 1.00 25.95 149 GLY B O 1
ATOM 3628 N N . THR B 1 153 ? 37.208 28.825 54.700 1.00 24.63 150 THR B N 1
ATOM 3629 C CA . THR B 1 153 ? 35.769 28.770 54.486 1.00 22.94 150 THR B CA 1
ATOM 3630 C C . THR B 1 153 ? 35.249 27.328 54.345 1.00 21.99 150 THR B C 1
ATOM 3631 O O . THR B 1 153 ? 35.117 26.804 53.234 1.00 20.72 150 THR B O 1
ATOM 3635 N N . PRO B 1 154 ? 34.945 26.687 55.474 1.00 19.58 151 PRO B N 1
ATOM 3636 C CA . PRO B 1 154 ? 34.268 25.375 55.454 1.00 19.43 151 PRO B CA 1
ATOM 3637 C C . PRO B 1 154 ? 32.949 25.465 54.661 1.00 17.24 151 PRO B C 1
ATOM 3638 O O . PRO B 1 154 ? 32.158 26.389 54.878 1.00 19.44 151 PRO B O 1
ATOM 3642 N N . SER B 1 155 ? 32.743 24.543 53.723 1.00 14.96 152 SER B N 1
ATOM 3643 C CA . SER B 1 155 ? 31.534 24.511 52.904 1.00 15.58 152 SER B CA 1
ATOM 3644 C C . SER B 1 155 ? 30.342 23.970 53.685 1.00 13.48 152 SER B C 1
ATOM 3645 O O . SER B 1 155 ? 29.205 24.364 53.448 1.00 12.98 152 SER B O 1
ATOM 3648 N N . GLY B 1 156 ? 30.605 23.048 54.604 1.00 12.76 153 GLY B N 1
ATOM 3649 C CA . GLY B 1 156 ? 29.519 22.393 55.333 1.00 10.92 153 GLY B CA 1
ATOM 3650 C C . GLY B 1 156 ? 29.331 20.934 54.963 1.00 13.32 153 GLY B C 1
ATOM 3651 O O . GLY B 1 156 ? 28.727 20.173 55.726 1.00 12.33 153 GLY B O 1
ATOM 3652 N N . ALA B 1 157 ? 29.857 20.527 53.807 1.00 11.44 154 ALA B N 1
ATOM 3653 C CA . ALA B 1 157 ? 29.718 19.132 53.363 1.00 11.36 154 ALA B CA 1
ATOM 3654 C C . ALA B 1 157 ? 30.337 18.154 54.347 1.00 12.16 154 ALA B C 1
ATOM 3655 O O . ALA B 1 157 ? 29.718 17.143 54.695 1.00 11.31 154 ALA B O 1
ATOM 3657 N N . ASP B 1 158 ? 31.568 18.452 54.767 1.00 8.32 155 ASP B N 1
ATOM 3658 C CA . ASP B 1 158 ? 32.340 17.544 55.617 1.00 9.43 155 ASP B CA 1
ATOM 3659 C C . ASP B 1 158 ? 31.672 17.392 56.979 1.00 8.00 155 ASP B C 1
ATOM 3660 O O . ASP B 1 158 ? 31.405 16.261 57.410 1.00 10.19 155 ASP B O 1
ATOM 3665 N N . ASN B 1 159 ? 31.378 18.500 57.658 1.00 8.56 156 ASN B N 1
ATOM 3666 C CA . ASN B 1 159 ? 30.672 18.372 58.966 1.00 8.03 156 ASN B CA 1
ATOM 3667 C C . ASN B 1 159 ? 29.320 17.669 58.839 1.00 9.22 156 ASN B C 1
ATOM 3668 O O . ASN B 1 159 ? 28.980 16.851 59.669 1.00 7.86 156 ASN B O 1
ATOM 3673 N N . THR B 1 160 ? 28.567 17.981 57.782 1.00 9.71 157 THR B N 1
ATOM 3674 C CA . THR B 1 160 ? 27.259 17.368 57.566 1.00 8.27 157 THR B CA 1
ATOM 3675 C C . THR B 1 160 ? 27.355 15.835 57.404 1.00 9.52 157 THR B C 1
ATOM 3676 O O . THR B 1 160 ? 26.584 15.081 58.017 1.00 7.41 157 THR B O 1
ATOM 3680 N N . ALA B 1 161 ? 28.322 15.373 56.606 1.00 10.44 158 ALA B N 1
ATOM 3681 C CA . ALA B 1 161 ? 28.528 13.935 56.404 1.00 11.18 158 ALA B CA 1
ATOM 3682 C C . ALA B 1 161 ? 28.988 13.299 57.712 1.00 10.70 158 ALA B C 1
ATOM 3683 O O . ALA B 1 161 ? 28.552 12.203 58.074 1.00 11.09 158 ALA B O 1
ATOM 3685 N N . ALA B 1 162 ? 29.864 14.016 58.419 1.00 9.21 159 ALA B N 1
ATOM 3686 C CA . ALA B 1 162 ? 30.440 13.523 59.669 1.00 8.60 159 ALA B CA 1
ATOM 3687 C C . ALA B 1 162 ? 29.417 13.400 60.789 1.00 7.73 159 ALA B C 1
ATOM 3688 O O . ALA B 1 162 ? 29.524 12.521 61.637 1.00 7.15 159 ALA B O 1
ATOM 3690 N N A THR B 1 163 ? 28.425 14.285 60.764 0.50 7.59 160 THR B N 1
ATOM 3691 N N B THR B 1 163 ? 28.422 14.275 60.785 0.50 8.42 160 THR B N 1
ATOM 3692 C CA A THR B 1 163 ? 27.375 14.332 61.775 0.50 6.58 160 THR B CA 1
ATOM 3693 C CA B THR B 1 163 ? 27.378 14.251 61.805 0.50 8.66 160 THR B CA 1
ATOM 3694 C C A THR B 1 163 ? 26.289 13.285 61.519 0.50 7.28 160 THR B C 1
ATOM 3695 C C B THR B 1 163 ? 26.346 13.181 61.498 0.50 8.25 160 THR B C 1
ATOM 3696 O O A THR B 1 163 ? 25.866 12.589 62.434 0.50 6.70 160 THR B O 1
ATOM 3697 O O B THR B 1 163 ? 26.019 12.364 62.349 0.50 8.14 160 THR B O 1
ATOM 3704 N N . TYR B 1 164 ? 25.832 13.207 60.273 1.00 7.83 161 TYR B N 1
ATOM 3705 C CA . TYR B 1 164 ? 24.644 12.412 59.920 1.00 9.08 161 TYR B CA 1
ATOM 3706 C C . TYR B 1 164 ? 24.970 11.066 59.298 1.00 8.99 161 TYR B C 1
ATOM 3707 O O . TYR B 1 164 ? 24.183 10.119 59.436 1.00 10.47 161 TYR B O 1
ATOM 3716 N N . GLY B 1 165 ? 26.102 10.962 58.598 1.00 8.86 162 GLY B N 1
ATOM 3717 C CA . GLY B 1 165 ? 26.422 9.746 57.846 1.00 9.85 162 GLY B CA 1
ATOM 3718 C C . GLY B 1 165 ? 25.470 9.512 56.658 1.00 11.27 162 GLY B C 1
ATOM 3719 O O . GLY B 1 165 ? 24.541 10.293 56.432 1.00 10.28 162 GLY B O 1
ATOM 3720 N N . GLY B 1 166 ? 25.696 8.431 55.911 1.00 11.69 163 GLY B N 1
ATOM 3721 C CA . GLY B 1 166 ? 24.846 8.100 54.778 1.00 10.44 163 GLY B CA 1
ATOM 3722 C C . GLY B 1 166 ? 25.104 8.989 53.564 1.00 12.62 163 GLY B C 1
ATOM 3723 O O . GLY B 1 166 ? 26.141 9.662 53.480 1.00 10.43 163 GLY B O 1
ATOM 3724 N N . LEU B 1 167 ? 24.169 8.969 52.615 1.00 10.36 164 LEU B N 1
ATOM 3725 C CA . LEU B 1 167 ? 24.274 9.773 51.407 1.00 10.46 164 LEU B CA 1
ATOM 3726 C C . LEU B 1 167 ? 23.602 11.122 51.596 1.00 9.83 164 LEU B C 1
ATOM 3727 O O . LEU B 1 167 ? 22.480 11.196 52.095 1.00 9.63 164 LEU B O 1
ATOM 3732 N N . ILE B 1 168 ? 24.285 12.186 51.205 1.00 10.98 165 ILE B N 1
ATOM 3733 C CA . ILE B 1 168 ? 23.762 13.534 51.421 1.00 10.84 165 ILE B CA 1
ATOM 3734 C C . ILE B 1 168 ? 23.770 14.323 50.122 1.00 11.20 165 ILE B C 1
ATOM 3735 O O . ILE B 1 168 ? 24.812 14.436 49.458 1.00 11.22 165 ILE B O 1
ATOM 3740 N N A LEU B 1 169 ? 22.604 14.839 49.744 0.50 10.49 166 LEU B N 1
ATOM 3741 N N B LEU B 1 169 ? 22.611 14.864 49.746 0.50 11.39 166 LEU B N 1
ATOM 3742 C CA A LEU B 1 169 ? 22.510 15.713 48.588 0.50 9.28 166 LEU B CA 1
ATOM 3743 C CA B LEU B 1 169 ? 22.525 15.706 48.554 0.50 11.42 166 LEU B CA 1
ATOM 3744 C C A LEU B 1 169 ? 22.965 17.101 49.021 0.50 11.08 166 LEU B C 1
ATOM 3745 C C B LEU B 1 169 ? 22.881 17.142 48.929 0.50 12.16 166 LEU B C 1
ATOM 3746 O O A LEU B 1 169 ? 22.477 17.627 50.024 0.50 10.36 166 LEU B O 1
ATOM 3747 O O B LEU B 1 169 ? 22.239 17.750 49.786 0.50 11.44 166 LEU B O 1
ATOM 3756 N N . TYR B 1 170 ? 23.900 17.670 48.266 1.00 12.09 167 TYR B N 1
ATOM 3757 C CA . TYR B 1 170 ? 24.420 19.008 48.531 1.00 12.12 167 TYR B CA 1
ATOM 3758 C C . TYR B 1 170 ? 24.226 19.850 47.274 1.00 15.41 167 TYR B C 1
ATOM 3759 O O . TYR B 1 170 ? 24.665 19.474 46.186 1.00 13.32 167 TYR B O 1
ATOM 3768 N N . ARG B 1 171 ? 23.534 20.973 47.436 1.00 15.19 168 ARG B N 1
ATOM 3769 C CA . ARG B 1 171 ? 23.244 21.900 46.340 1.00 20.37 168 ARG B CA 1
ATOM 3770 C C . ARG B 1 171 ? 23.340 23.324 46.866 1.00 22.62 168 ARG B C 1
ATOM 3771 O O . ARG B 1 171 ? 23.034 23.576 48.023 1.00 22.02 168 ARG B O 1
ATOM 3779 N N . ARG B 1 172 ? 23.774 24.246 46.016 1.00 26.21 169 ARG B N 1
ATOM 3780 C CA . ARG B 1 172 ? 23.763 25.667 46.347 1.00 29.60 169 ARG B CA 1
ATOM 3781 C C . ARG B 1 172 ? 22.557 26.325 45.673 1.00 30.32 169 ARG B C 1
ATOM 3782 O O . ARG B 1 172 ? 22.615 26.664 44.487 1.00 31.67 169 ARG B O 1
ATOM 3790 N N . GLN B 1 173 ? 21.460 26.492 46.415 1.00 32.59 170 GLN B N 1
ATOM 3791 C CA . GLN B 1 173 ? 20.207 27.010 45.827 1.00 33.04 170 GLN B CA 1
ATOM 3792 C C . GLN B 1 173 ? 19.792 28.431 46.236 1.00 33.50 170 GLN B C 1
ATOM 3793 O O . GLN B 1 173 ? 19.337 28.676 47.361 1.00 33.13 170 GLN B O 1
ATOM 3799 N N . ASN B 1 174 ? 19.910 29.346 45.275 1.00 33.24 171 ASN B N 1
ATOM 3800 C CA . ASN B 1 174 ? 19.594 30.768 45.460 1.00 33.10 171 ASN B CA 1
ATOM 3801 C C . ASN B 1 174 ? 20.578 31.470 46.393 1.00 31.97 171 ASN B C 1
ATOM 3802 O O . ASN B 1 174 ? 20.191 32.293 47.230 1.00 32.81 171 ASN B O 1
ATOM 3807 N N . GLY B 1 175 ? 21.857 31.142 46.229 1.00 30.84 172 GLY B N 1
ATOM 3808 C CA . GLY B 1 175 ? 22.927 31.743 47.024 1.00 30.36 172 GLY B CA 1
ATOM 3809 C C . GLY B 1 175 ? 23.136 31.100 48.383 1.00 29.25 172 GLY B C 1
ATOM 3810 O O . GLY B 1 175 ? 24.034 31.501 49.143 1.00 30.34 172 GLY B O 1
ATOM 3811 N N . LYS B 1 176 ? 22.304 30.112 48.702 1.00 27.66 173 LYS B N 1
ATOM 3812 C CA . LYS B 1 176 ? 22.399 29.426 49.989 1.00 24.54 173 LYS B CA 1
ATOM 3813 C C . LYS B 1 176 ? 22.654 27.938 49.806 1.00 23.88 173 LYS B C 1
ATOM 3814 O O . LYS B 1 176 ? 22.175 27.329 48.846 1.00 22.69 173 LYS B O 1
ATOM 3820 N N . SER B 1 177 ? 23.417 27.366 50.729 1.00 20.43 174 SER B N 1
ATOM 3821 C CA . SER B 1 177 ? 23.786 25.957 50.660 1.00 20.34 174 SER B CA 1
ATOM 3822 C C . SER B 1 177 ? 22.755 25.110 51.358 1.00 18.81 174 SER B C 1
ATOM 3823 O O . SER B 1 177 ? 22.341 25.415 52.480 1.00 19.96 174 SER B O 1
ATOM 3826 N N . VAL B 1 178 ? 22.369 24.025 50.700 1.00 16.29 175 VAL B N 1
ATOM 3827 C CA . VAL B 1 178 ? 21.284 23.189 51.185 1.00 16.64 175 VAL B CA 1
ATOM 3828 C C . VAL B 1 178 ? 21.780 21.748 51.195 1.00 15.62 175 VAL B C 1
ATOM 3829 O O . VAL B 1 178 ? 22.370 21.279 50.222 1.00 12.37 175 VAL B O 1
ATOM 3833 N N . PHE B 1 179 ? 21.534 21.073 52.313 1.00 16.66 176 PHE B N 1
ATOM 3834 C CA . PHE B 1 179 ? 21.930 19.687 52.532 1.00 15.24 176 PHE B CA 1
ATOM 3835 C C . PHE B 1 179 ? 20.685 18.881 52.862 1.00 16.39 176 PHE B C 1
ATOM 3836 O O . PHE B 1 179 ? 19.814 19.358 53.591 1.00 17.00 176 PHE B O 1
ATOM 3844 N N . LYS B 1 180 ? 20.584 17.668 52.325 1.00 14.55 177 LYS B N 1
ATOM 3845 C CA . LYS B 1 180 ? 19.393 16.832 52.503 1.00 16.02 177 LYS B CA 1
ATOM 3846 C C . LYS B 1 180 ? 19.822 15.388 52.360 1.00 14.83 177 LYS B C 1
ATOM 3847 O O . LYS B 1 180 ? 20.614 15.080 51.468 1.00 13.31 177 LYS B O 1
ATOM 3853 N N . PRO B 1 181 ? 19.304 14.494 53.202 1.00 17.13 178 PRO B N 1
ATOM 3854 C CA . PRO B 1 181 ? 19.685 13.095 53.125 1.00 16.57 178 PRO B CA 1
ATOM 3855 C C . PRO B 1 181 ? 19.039 12.401 51.929 1.00 18.12 178 PRO B C 1
ATOM 3856 O O . PRO B 1 181 ? 17.884 12.705 51.569 1.00 18.38 178 PRO B O 1
ATOM 3860 N N A ILE B 1 182 ? 19.769 11.468 51.329 0.50 18.02 179 ILE B N 1
ATOM 3861 N N B ILE B 1 182 ? 19.772 11.484 51.307 0.50 17.48 179 ILE B N 1
ATOM 3862 C CA A ILE B 1 182 ? 19.206 10.611 50.294 0.50 17.59 179 ILE B CA 1
ATOM 3863 C CA B ILE B 1 182 ? 19.199 10.620 50.280 0.50 16.58 179 ILE B CA 1
ATOM 3864 C C A ILE B 1 182 ? 18.958 9.221 50.879 0.50 18.16 179 ILE B C 1
ATOM 3865 C C B ILE B 1 182 ? 18.957 9.229 50.875 0.50 17.54 179 ILE B C 1
ATOM 3866 O O A ILE B 1 182 ? 19.895 8.543 51.329 0.50 17.58 179 ILE B O 1
ATOM 3867 O O B ILE B 1 182 ? 19.898 8.557 51.326 0.50 17.07 179 ILE B O 1
ATOM 3876 N N . ALA B 1 183 ? 17.689 8.815 50.887 1.00 17.52 180 ALA B N 1
ATOM 3877 C CA . ALA B 1 183 ? 17.303 7.493 51.368 1.00 19.00 180 ALA B CA 1
ATOM 3878 C C . ALA B 1 183 ? 17.786 6.437 50.388 1.00 18.96 180 ALA B C 1
ATOM 3879 O O . ALA B 1 183 ? 17.635 6.596 49.174 1.00 20.29 180 ALA B O 1
ATOM 3881 N N . PHE B 1 184 ? 18.378 5.372 50.925 1.00 19.56 181 PHE B N 1
ATOM 3882 C CA . PHE B 1 184 ? 18.980 4.330 50.111 1.00 20.50 181 PHE B CA 1
ATOM 3883 C C . PHE B 1 184 ? 18.978 3.004 50.854 1.00 20.90 181 PHE B C 1
ATOM 3884 O O . PHE B 1 184 ? 19.186 2.967 52.070 1.00 22.10 181 PHE B O 1
ATOM 3892 N N . GLN B 1 185 ? 18.742 1.921 50.115 1.00 20.35 182 GLN B N 1
ATOM 3893 C CA . GLN B 1 185 ? 18.529 0.602 50.720 1.00 20.43 182 GLN B CA 1
ATOM 3894 C C . GLN B 1 185 ? 19.618 -0.423 50.424 1.00 21.46 182 GLN B C 1
ATOM 3895 O O . GLN B 1 185 ? 19.508 -1.574 50.841 1.00 19.50 182 GLN B O 1
ATOM 3901 N N . GLN B 1 186 ? 20.665 -0.012 49.709 1.00 21.37 183 GLN B N 1
ATOM 3902 C CA . GLN B 1 186 ? 21.796 -0.909 49.428 1.00 22.69 183 GLN B CA 1
ATOM 3903 C C . GLN B 1 186 ? 23.124 -0.368 49.963 1.00 22.16 183 GLN B C 1
ATOM 3904 O O . GLN B 1 186 ? 23.464 0.790 49.727 1.00 23.98 183 GLN B O 1
ATOM 3910 N N . ARG B 1 187 ? 23.880 -1.223 50.647 1.00 21.73 184 ARG B N 1
ATOM 3911 C CA . ARG B 1 187 ? 25.201 -0.859 51.167 1.00 20.63 184 ARG B CA 1
ATOM 3912 C C . ARG B 1 187 ? 26.162 -0.601 50.016 1.00 19.95 184 ARG B C 1
ATOM 3913 O O . ARG B 1 187 ? 26.179 -1.343 49.035 1.00 22.25 184 ARG B O 1
ATOM 3921 N N . LEU B 1 188 ? 26.939 0.466 50.133 1.00 17.72 185 LEU B N 1
ATOM 3922 C CA . LEU B 1 188 ? 28.014 0.735 49.189 1.00 15.51 185 LEU B CA 1
ATOM 3923 C C . LEU B 1 188 ? 29.309 0.152 49.745 1.00 13.86 185 LEU B C 1
ATOM 3924 O O . LEU B 1 188 ? 29.702 0.474 50.872 1.00 14.92 185 LEU B O 1
ATOM 3929 N N . TYR B 1 189 ? 29.943 -0.730 48.975 1.00 12.26 186 TYR B N 1
ATOM 3930 C CA . TYR B 1 189 ? 31.284 -1.207 49.288 1.00 12.02 186 TYR B CA 1
ATOM 3931 C C . TYR B 1 189 ? 32.299 -0.415 48.496 1.00 12.12 186 TYR B C 1
ATOM 3932 O O . TYR B 1 189 ? 32.326 -0.501 47.268 1.00 10.52 186 TYR B O 1
ATOM 3941 N N . LEU B 1 190 ? 33.114 0.367 49.202 1.00 10.46 187 LEU B N 1
ATOM 3942 C CA . LEU B 1 190 ? 34.093 1.229 48.564 1.00 9.01 187 LEU B CA 1
ATOM 3943 C C . LEU B 1 190 ? 35.535 0.764 48.792 1.00 8.80 187 LEU B C 1
ATOM 3944 O O . LEU B 1 190 ? 35.873 0.182 49.832 1.00 9.57 187 LEU B O 1
ATOM 3949 N N . VAL B 1 191 ? 36.374 1.021 47.795 1.00 8.64 188 VAL B N 1
ATOM 3950 C CA . VAL B 1 191 ? 37.812 1.050 47.973 1.00 9.57 188 VAL B CA 1
ATOM 3951 C C . VAL B 1 191 ? 38.191 2.515 47.809 1.00 9.12 188 VAL B C 1
ATOM 3952 O O . VAL B 1 191 ? 37.865 3.114 46.801 1.00 11.35 188 VAL B O 1
ATOM 3956 N N . VAL B 1 192 ? 38.856 3.087 48.806 1.00 8.90 189 VAL B N 1
ATOM 3957 C CA . VAL B 1 192 ? 39.272 4.482 48.727 1.00 7.92 189 VAL B CA 1
ATOM 3958 C C . VAL B 1 192 ? 40.774 4.424 48.783 1.00 8.26 189 VAL B C 1
ATOM 3959 O O . VAL B 1 192 ? 41.324 3.776 49.663 1.00 8.94 189 VAL B O 1
ATOM 3963 N N . VAL B 1 193 ? 41.421 5.095 47.835 1.00 8.53 190 VAL B N 1
ATOM 3964 C CA . VAL B 1 193 ? 42.873 4.997 47.646 1.00 8.13 190 VAL B CA 1
ATOM 3965 C C . VAL B 1 193 ? 43.546 6.368 47.804 1.00 9.44 190 VAL B C 1
ATOM 3966 O O . VAL B 1 193 ? 43.138 7.328 47.163 1.00 9.36 190 VAL B O 1
ATOM 3970 N N . GLY B 1 194 ? 44.571 6.445 48.656 1.00 10.29 191 GLY B N 1
ATOM 3971 C CA . GLY B 1 194 ? 45.366 7.659 48.814 1.00 12.04 191 GLY B CA 1
ATOM 3972 C C . GLY B 1 194 ? 46.617 7.644 47.964 1.00 10.42 191 GLY B C 1
ATOM 3973 O O . GLY B 1 194 ? 47.330 6.632 47.914 1.00 12.21 191 GLY B O 1
ATOM 3974 N N . THR B 1 195 ? 46.863 8.746 47.261 1.00 12.28 192 THR B N 1
ATOM 3975 C CA . THR B 1 195 ? 48.059 8.902 46.415 1.00 13.48 192 THR B CA 1
ATOM 3976 C C . THR B 1 195 ? 49.308 9.202 47.226 1.00 15.90 192 THR B C 1
ATOM 3977 O O . THR B 1 195 ? 50.439 9.073 46.719 1.00 15.75 192 THR B O 1
ATOM 3981 N N . GLY B 1 196 ? 49.110 9.622 48.472 1.00 16.62 193 GLY B N 1
ATOM 3982 C CA . GLY B 1 196 ? 50.195 10.170 49.269 1.00 19.82 193 GLY B CA 1
ATOM 3983 C C . GLY B 1 196 ? 50.616 11.570 48.825 1.00 21.34 193 GLY B C 1
ATOM 3984 O O . GLY B 1 196 ? 51.577 12.124 49.366 1.00 21.28 193 GLY B O 1
ATOM 3985 N N . ILE B 1 197 ? 49.894 12.138 47.852 1.00 22.73 194 ILE B N 1
ATOM 3986 C CA . ILE B 1 197 ? 50.192 13.469 47.303 1.00 23.54 194 ILE B CA 1
ATOM 3987 C C . ILE B 1 197 ? 49.257 14.520 47.894 1.00 26.01 194 ILE B C 1
ATOM 3988 O O . ILE B 1 197 ? 48.035 14.430 47.723 1.00 26.42 194 ILE B O 1
ATOM 3993 N N . ASN B 1 198 ? 49.839 15.507 48.581 1.00 26.90 195 ASN B N 1
ATOM 3994 C CA . ASN B 1 198 ? 49.104 16.655 49.103 1.00 28.37 195 ASN B CA 1
ATOM 3995 C C . ASN B 1 198 ? 48.984 17.722 48.032 1.00 28.51 195 ASN B C 1
ATOM 3996 O O . ASN B 1 198 ? 49.977 18.339 47.647 1.00 29.81 195 ASN B O 1
ATOM 4001 N N . ALA B 1 199 ? 47.766 17.930 47.536 1.00 29.90 196 ALA B N 1
ATOM 4002 C CA . ALA B 1 199 ? 47.521 18.965 46.533 1.00 29.40 196 ALA B CA 1
ATOM 4003 C C . ALA B 1 199 ? 47.228 20.309 47.198 1.00 29.53 196 ALA B C 1
ATOM 4004 O O . ALA B 1 199 ? 46.548 20.367 48.223 1.00 30.86 196 ALA B O 1
ATOM 4006 N N . SER B 1 200 ? 47.753 21.382 46.615 1.00 29.59 197 SER B N 1
ATOM 4007 C CA . SER B 1 200 ? 47.452 22.725 47.079 1.00 28.35 197 SER B CA 1
ATOM 4008 C C . SER B 1 200 ? 46.023 23.062 46.663 1.00 28.45 197 SER B C 1
ATOM 4009 O O . SER B 1 200 ? 45.769 23.494 45.526 1.00 27.54 197 SER B O 1
ATOM 4012 N N . THR B 1 201 ? 45.090 22.840 47.585 1.00 27.32 198 THR B N 1
ATOM 4013 C CA . THR B 1 201 ? 43.683 23.086 47.319 1.00 28.25 198 THR B CA 1
ATOM 4014 C C . THR B 1 201 ? 43.468 24.458 46.681 1.00 27.93 198 THR B C 1
ATOM 4015 O O . THR B 1 201 ? 42.903 24.547 45.600 1.00 27.88 198 THR B O 1
ATOM 4019 N N . ALA B 1 202 ? 43.945 25.511 47.346 1.00 27.78 199 ALA B N 1
ATOM 4020 C CA . ALA B 1 202 ? 43.832 26.889 46.842 1.00 27.36 199 ALA B CA 1
ATOM 4021 C C . ALA B 1 202 ? 44.238 27.049 45.366 1.00 26.34 199 ALA B C 1
ATOM 4022 O O . ALA B 1 202 ? 43.578 27.747 44.610 1.00 25.58 199 ALA B O 1
ATOM 4024 N N . LYS B 1 203 ? 45.323 26.390 44.975 1.00 25.61 200 LYS B N 1
ATOM 4025 C CA . LYS B 1 203 ? 45.798 26.404 43.596 1.00 25.09 200 LYS B CA 1
ATOM 4026 C C . LYS B 1 203 ? 44.802 25.771 42.604 1.00 25.27 200 LYS B C 1
ATOM 4027 O O . LYS B 1 203 ? 44.499 26.376 41.570 1.00 23.84 200 LYS B O 1
ATOM 4033 N N . VAL B 1 204 ? 44.300 24.569 42.928 1.00 25.66 201 VAL B N 1
ATOM 4034 C CA . VAL B 1 204 ? 43.391 23.808 42.037 1.00 25.57 201 VAL B CA 1
ATOM 4035 C C . VAL B 1 204 ? 42.052 24.517 41.885 1.00 26.39 201 VAL B C 1
ATOM 4036 O O . VAL B 1 204 ? 41.490 24.625 40.776 1.00 26.19 201 VAL B O 1
ATOM 4040 N N . VAL B 1 205 ? 41.544 25.001 43.015 1.00 27.40 202 VAL B N 1
ATOM 4041 C CA . VAL B 1 205 ? 40.329 25.810 43.056 1.00 28.37 202 VAL B CA 1
ATOM 4042 C C . VAL B 1 205 ? 40.498 27.000 42.115 1.00 29.15 202 VAL B C 1
ATOM 4043 O O . VAL B 1 205 ? 39.579 27.344 41.373 1.00 29.43 202 VAL B O 1
ATOM 4047 N N . ASN B 1 206 ? 41.687 27.601 42.138 1.00 30.35 203 ASN B N 1
ATOM 4048 C CA . ASN B 1 206 ? 41.966 28.784 41.324 1.00 31.68 203 ASN B CA 1
ATOM 4049 C C . ASN B 1 206 ? 42.152 28.448 39.854 1.00 32.02 203 ASN B C 1
ATOM 4050 O O . ASN B 1 206 ? 41.687 29.188 38.981 1.00 32.29 203 ASN B O 1
ATOM 4055 N N . ASP B 1 207 ? 42.833 27.335 39.583 1.00 33.01 204 ASP B N 1
ATOM 4056 C CA . ASP B 1 207 ? 43.056 26.892 38.211 1.00 33.42 204 ASP B CA 1
ATOM 4057 C C . ASP B 1 207 ? 41.741 26.582 37.497 1.00 33.68 204 ASP B C 1
ATOM 4058 O O . ASP B 1 207 ? 41.604 26.860 36.308 1.00 34.22 204 ASP B O 1
ATOM 4063 N N . VAL B 1 208 ? 40.776 26.018 38.227 1.00 32.99 205 VAL B N 1
ATOM 4064 C CA . VAL B 1 208 ? 39.426 25.812 37.701 1.00 31.91 205 VAL B CA 1
ATOM 4065 C C . VAL B 1 208 ? 38.703 27.154 37.545 1.00 32.72 205 VAL B C 1
ATOM 4066 O O . VAL B 1 208 ? 37.981 27.369 36.566 1.00 32.03 205 VAL B O 1
ATOM 4070 N N . HIS B 1 209 ? 38.901 28.045 38.518 1.00 33.64 206 HIS B N 1
ATOM 4071 C CA . HIS B 1 209 ? 38.353 29.404 38.470 1.00 34.45 206 HIS B CA 1
ATOM 4072 C C . HIS B 1 209 ? 38.761 30.102 37.169 1.00 34.25 206 HIS B C 1
ATOM 4073 O O . HIS B 1 209 ? 37.909 30.591 36.426 1.00 33.54 206 HIS B O 1
ATOM 4080 N N . LYS B 1 210 ? 40.064 30.109 36.895 1.00 35.12 207 LYS B N 1
ATOM 4081 C CA . LYS B 1 210 ? 40.609 30.703 35.674 1.00 35.76 207 LYS B CA 1
ATOM 4082 C C . LYS B 1 210 ? 40.049 30.087 34.382 1.00 36.54 207 LYS B C 1
ATOM 4083 O O . LYS B 1 210 ? 39.809 30.809 33.410 1.00 35.93 207 LYS B O 1
ATOM 4097 N N . LYS B 1 212 ? 37.090 28.773 33.815 1.00 37.33 209 LYS B N 1
ATOM 4098 C CA . LYS B 1 212 ? 35.731 29.232 33.570 1.00 37.39 209 LYS B CA 1
ATOM 4099 C C . LYS B 1 212 ? 35.727 30.636 32.953 1.00 37.72 209 LYS B C 1
ATOM 4100 O O . LYS B 1 212 ? 34.990 30.903 32.002 1.00 36.90 209 LYS B O 1
ATOM 4106 N N . GLN B 1 213 ? 36.555 31.519 33.504 1.00 37.67 210 GLN B N 1
ATOM 4107 C CA . GLN B 1 213 ? 36.681 32.884 33.009 1.00 38.38 210 GLN B CA 1
ATOM 4108 C C . GLN B 1 213 ? 37.276 32.862 31.599 1.00 38.03 210 GLN B C 1
ATOM 4109 O O . GLN B 1 213 ? 36.645 33.335 30.648 1.00 37.83 210 GLN B O 1
ATOM 4115 N N . GLN B 1 214 ? 38.473 32.281 31.477 1.00 37.98 211 GLN B N 1
ATOM 4116 C CA . GLN B 1 214 ? 39.249 32.296 30.226 1.00 37.20 211 GLN B CA 1
ATOM 4117 C C . GLN B 1 214 ? 38.670 31.411 29.127 1.00 36.96 211 GLN B C 1
ATOM 4118 O O . GLN B 1 214 ? 38.867 31.684 27.940 1.00 37.84 211 GLN B O 1
ATOM 4124 N N . GLN B 1 215 ? 37.969 30.346 29.511 1.00 35.65 212 GLN B N 1
ATOM 4125 C CA . GLN B 1 215 ? 37.321 29.471 28.533 1.00 33.97 212 GLN B CA 1
ATOM 4126 C C . GLN B 1 215 ? 35.839 29.276 28.873 1.00 34.16 212 GLN B C 1
ATOM 4127 O O . GLN B 1 215 ? 35.418 28.156 29.200 1.00 31.73 212 GLN B O 1
ATOM 4133 N N . PRO B 1 216 ? 35.043 30.345 28.764 1.00 33.24 213 PRO B N 1
ATOM 4134 C CA . PRO B 1 216 ? 33.653 30.325 29.238 1.00 33.06 213 PRO B CA 1
ATOM 4135 C C . PRO B 1 216 ? 32.762 29.307 28.529 1.00 32.99 213 PRO B C 1
ATOM 4136 O O . PRO B 1 216 ? 31.929 28.668 29.173 1.00 32.87 213 PRO B O 1
ATOM 4140 N N . VAL B 1 217 ? 32.955 29.149 27.221 1.00 32.26 214 VAL B N 1
ATOM 4141 C CA . VAL B 1 217 ? 32.066 28.339 26.381 1.00 32.29 214 VAL B CA 1
ATOM 4142 C C . VAL B 1 217 ? 32.226 26.825 26.609 1.00 31.30 214 VAL B C 1
ATOM 4143 O O . VAL B 1 217 ? 31.234 26.099 26.741 1.00 32.29 214 VAL B O 1
ATOM 4147 N N . GLN B 1 218 ? 33.465 26.348 26.640 1.00 31.01 215 GLN B N 1
ATOM 4148 C CA . GLN B 1 218 ? 33.699 24.927 26.869 1.00 30.02 215 GLN B CA 1
ATOM 4149 C C . GLN B 1 218 ? 33.356 24.536 28.305 1.00 29.02 215 GLN B C 1
ATOM 4150 O O . GLN B 1 218 ? 32.777 23.476 28.524 1.00 28.89 215 GLN B O 1
ATOM 4156 N N . PHE B 1 219 ? 33.714 25.393 29.267 1.00 27.52 216 PHE B N 1
ATOM 4157 C CA . PHE B 1 219 ? 33.439 25.121 30.682 1.00 26.14 216 PHE B CA 1
ATOM 4158 C C . PHE B 1 219 ? 31.948 24.932 30.908 1.00 25.25 216 PHE B C 1
ATOM 4159 O O . PHE B 1 219 ? 31.537 24.007 31.614 1.00 23.99 216 PHE B O 1
ATOM 4167 N N . LYS B 1 220 ? 31.144 25.798 30.296 1.00 23.54 217 LYS B N 1
ATOM 4168 C CA . LYS B 1 220 ? 29.699 25.690 30.400 1.00 22.93 217 LYS B CA 1
ATOM 4169 C C . LYS B 1 220 ? 29.208 24.348 29.846 1.00 22.94 217 LYS B C 1
ATOM 4170 O O . LYS B 1 220 ? 28.257 23.765 30.367 1.00 20.89 217 LYS B O 1
ATOM 4176 N N . ARG B 1 221 ? 29.873 23.855 28.800 1.00 22.24 218 ARG B N 1
ATOM 4177 C CA . ARG B 1 221 ? 29.553 22.536 28.233 1.00 23.02 218 ARG B CA 1
ATOM 4178 C C . ARG B 1 221 ? 29.790 21.443 29.275 1.00 20.82 218 ARG B C 1
ATOM 4179 O O . ARG B 1 221 ? 28.963 20.567 29.471 1.00 21.03 218 ARG B O 1
ATOM 4187 N N . LEU B 1 222 ? 30.917 21.534 29.958 1.00 21.16 219 LEU B N 1
ATOM 4188 C CA . LEU B 1 222 ? 31.315 20.525 30.935 1.00 21.45 219 LEU B CA 1
ATOM 4189 C C . LEU B 1 222 ? 30.440 20.569 32.182 1.00 22.01 219 LEU B C 1
ATOM 4190 O O . LEU B 1 222 ? 30.004 19.522 32.675 1.00 21.05 219 LEU B O 1
ATOM 4195 N N . TYR B 1 223 ? 30.164 21.786 32.658 1.00 20.62 220 TYR B N 1
ATOM 4196 C CA . TYR B 1 223 ? 29.204 22.014 33.741 1.00 19.59 220 TYR B CA 1
ATOM 4197 C C . TYR B 1 223 ? 27.860 21.417 33.406 1.00 18.71 220 TYR B C 1
ATOM 4198 O O . TYR B 1 223 ? 27.267 20.695 34.209 1.00 19.17 220 TYR B O 1
ATOM 4207 N N . ASP B 1 224 ? 27.357 21.757 32.223 1.00 17.69 221 ASP B N 1
ATOM 4208 C CA . ASP B 1 224 ? 26.070 21.259 31.778 1.00 17.96 221 ASP B CA 1
ATOM 4209 C C . ASP B 1 224 ? 26.095 19.746 31.622 1.00 17.44 221 ASP B C 1
ATOM 4210 O O . ASP B 1 224 ? 25.114 19.072 31.948 1.00 15.59 221 ASP B O 1
ATOM 4215 N N . ASN B 1 225 ? 27.208 19.206 31.119 1.00 16.55 222 ASN B N 1
ATOM 4216 C CA . ASN B 1 225 ? 27.326 17.750 31.026 1.00 17.61 222 ASN B CA 1
ATOM 4217 C C . ASN B 1 225 ? 27.313 17.130 32.415 1.00 16.27 222 ASN B C 1
ATOM 4218 O O . ASN B 1 225 ? 26.753 16.055 32.608 1.00 18.06 222 ASN B O 1
ATOM 4223 N N . TYR B 1 226 ? 27.925 17.809 33.378 1.00 18.26 223 TYR B N 1
ATOM 4224 C CA . TYR B 1 226 ? 27.892 17.302 34.741 1.00 17.34 223 TYR B CA 1
ATOM 4225 C C . TYR B 1 226 ? 26.457 17.247 35.297 1.00 18.07 223 TYR B C 1
ATOM 4226 O O . TYR B 1 226 ? 26.056 16.232 35.852 1.00 17.48 223 TYR B O 1
ATOM 4235 N N . THR B 1 227 ? 25.686 18.324 35.141 1.00 18.88 224 THR B N 1
ATOM 4236 C CA . THR B 1 227 ? 24.306 18.360 35.651 1.00 19.61 224 THR B CA 1
ATOM 4237 C C . THR B 1 227 ? 23.506 17.166 35.194 1.00 19.92 224 THR B C 1
ATOM 4238 O O . THR B 1 227 ? 22.703 16.638 35.946 1.00 20.66 224 THR B O 1
ATOM 4242 N N . HIS B 1 228 ? 23.738 16.729 33.955 1.00 20.46 225 HIS B N 1
ATOM 4243 C CA . HIS B 1 228 ? 23.059 15.558 33.436 1.00 20.98 225 HIS B CA 1
ATOM 4244 C C . HIS B 1 228 ? 23.547 14.289 34.141 1.00 20.57 225 HIS B C 1
ATOM 4245 O O . HIS B 1 228 ? 22.741 13.413 34.444 1.00 21.40 225 HIS B O 1
ATOM 4252 N N . ILE B 1 229 ? 24.852 14.209 34.415 1.00 19.91 226 ILE B N 1
ATOM 4253 C CA . ILE B 1 229 ? 25.428 13.051 35.105 1.00 17.29 226 ILE B CA 1
ATOM 4254 C C . ILE B 1 229 ? 24.828 12.870 36.499 1.00 18.02 226 ILE B C 1
ATOM 4255 O O . ILE B 1 229 ? 24.338 11.785 36.825 1.00 16.72 226 ILE B O 1
ATOM 4260 N N . VAL B 1 230 ? 24.850 13.936 37.300 1.00 16.40 227 VAL B N 1
ATOM 4261 C CA . VAL B 1 230 ? 24.312 13.858 38.661 1.00 16.69 227 VAL B CA 1
ATOM 4262 C C . VAL B 1 230 ? 22.780 13.682 38.670 1.00 16.31 227 VAL B C 1
ATOM 4263 O O . VAL B 1 230 ? 22.231 12.982 39.515 1.00 14.78 227 VAL B O 1
ATOM 4267 N N . SER B 1 231 ? 22.098 14.266 37.690 1.00 17.02 228 SER B N 1
ATOM 4268 C CA . SER B 1 231 ? 20.664 14.029 37.569 1.00 17.85 228 SER B CA 1
ATOM 4269 C C . SER B 1 231 ? 20.405 12.545 37.409 1.00 16.84 228 SER B C 1
ATOM 4270 O O . SER B 1 231 ? 19.515 12.001 38.046 1.00 16.73 228 SER B O 1
ATOM 4273 N N A GLN B 1 232 ? 21.197 11.892 36.561 0.50 17.67 229 GLN B N 1
ATOM 4274 N N B GLN B 1 232 ? 21.190 11.898 36.548 0.50 17.91 229 GLN B N 1
ATOM 4275 C CA A GLN B 1 232 ? 21.038 10.463 36.303 0.50 17.28 229 GLN B CA 1
ATOM 4276 C CA B GLN B 1 232 ? 21.054 10.467 36.290 0.50 17.85 229 GLN B CA 1
ATOM 4277 C C A GLN B 1 232 ? 21.523 9.618 37.479 0.50 17.50 229 GLN B C 1
ATOM 4278 C C B GLN B 1 232 ? 21.494 9.644 37.498 0.50 17.75 229 GLN B C 1
ATOM 4279 O O A GLN B 1 232 ? 21.029 8.514 37.705 0.50 16.45 229 GLN B O 1
ATOM 4280 O O B GLN B 1 232 ? 20.949 8.574 37.758 0.50 16.63 229 GLN B O 1
ATOM 4291 N N . ALA B 1 233 ? 22.495 10.145 38.220 1.00 17.48 230 ALA B N 1
ATOM 4292 C CA . ALA B 1 233 ? 22.994 9.476 39.427 1.00 17.36 230 ALA B CA 1
ATOM 4293 C C . ALA B 1 233 ? 21.914 9.405 40.506 1.00 18.25 230 ALA B C 1
ATOM 4294 O O . ALA B 1 233 ? 21.699 8.353 41.109 1.00 18.70 230 ALA B O 1
ATOM 4296 N N . ARG B 1 234 ? 21.230 10.526 40.728 1.00 19.92 231 ARG B N 1
ATOM 4297 C CA . ARG B 1 234 ? 20.116 10.590 41.679 1.00 19.51 231 ARG B CA 1
ATOM 4298 C C . ARG B 1 234 ? 19.025 9.621 41.281 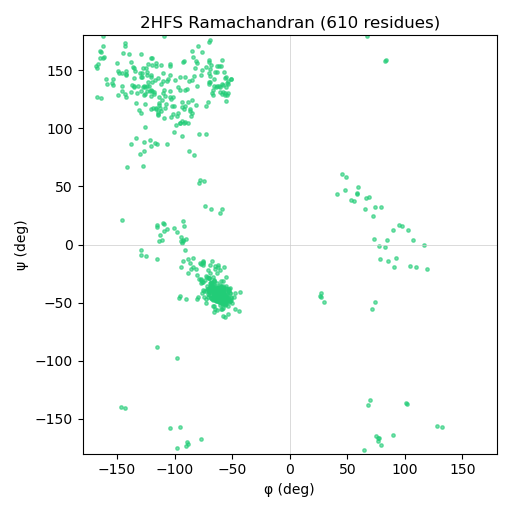1.00 19.22 231 ARG B C 1
ATOM 4299 O O . ARG B 1 234 ? 18.402 9.004 42.137 1.00 20.27 231 ARG B O 1
ATOM 4307 N N . GLU B 1 235 ? 18.816 9.479 39.971 1.00 20.40 232 GLU B N 1
ATOM 4308 C CA . GLU B 1 235 ? 17.837 8.554 39.417 1.00 21.06 232 GLU B CA 1
ATOM 4309 C C . GLU B 1 235 ? 18.263 7.106 39.614 1.00 20.59 232 GLU B C 1
ATOM 4310 O O . GLU B 1 235 ? 17.445 6.254 39.934 1.00 20.77 232 GLU B O 1
ATOM 4316 N N . ALA B 1 236 ? 19.551 6.830 39.421 1.00 20.28 233 ALA B N 1
ATOM 4317 C CA . ALA B 1 236 ? 20.075 5.489 39.663 1.00 18.22 233 ALA B CA 1
ATOM 4318 C C . ALA B 1 236 ? 19.999 5.114 41.144 1.00 18.64 233 ALA B C 1
ATOM 4319 O O . ALA B 1 236 ? 19.779 3.949 41.488 1.00 17.62 233 ALA B O 1
ATOM 4321 N N . LEU B 1 237 ? 20.185 6.101 42.019 1.00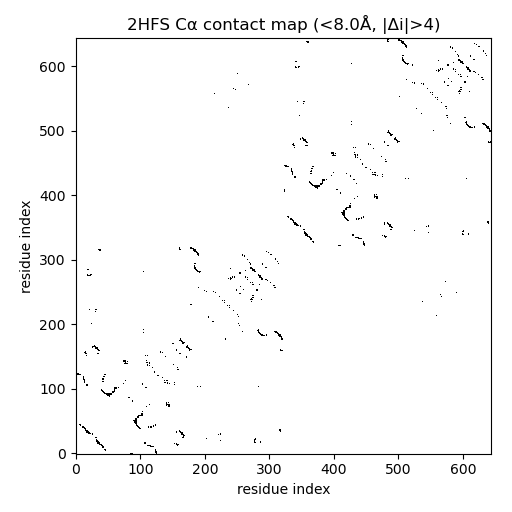 16.85 234 LEU B N 1
ATOM 4322 C CA . LEU B 1 237 ? 20.038 5.874 43.453 1.00 17.00 234 LEU B CA 1
ATOM 4323 C C . LEU B 1 237 ? 18.590 5.543 43.769 1.00 16.44 234 LEU B C 1
ATOM 4324 O O . LEU B 1 237 ? 18.335 4.671 44.577 1.00 16.39 234 LEU B O 1
ATOM 4329 N N . GLN B 1 238 ? 17.660 6.241 43.117 1.00 18.85 235 GLN B N 1
ATOM 4330 C CA . GLN B 1 238 ? 16.216 6.028 43.348 1.00 21.43 235 GLN B CA 1
ATOM 4331 C C . GLN B 1 238 ? 15.743 4.677 42.792 1.00 21.52 235 GLN B C 1
ATOM 4332 O O . GLN B 1 238 ? 14.798 4.081 43.313 1.00 24.01 235 GLN B O 1
ATOM 4338 N N . LYS B 1 239 ? 16.408 4.201 41.743 1.00 23.27 236 LYS B N 1
ATOM 4339 C CA . LYS B 1 239 ? 16.054 2.919 41.119 1.00 22.83 236 LYS B CA 1
ATOM 4340 C C . LYS B 1 239 ? 16.757 1.711 41.751 1.00 22.56 236 LYS B C 1
ATOM 4341 O O . LYS B 1 239 ? 16.377 0.568 41.485 1.00 24.95 236 LYS B O 1
ATOM 4347 N N . GLY B 1 240 ? 17.766 1.965 42.585 1.00 22.07 237 GLY B N 1
ATOM 4348 C CA . GLY B 1 240 ? 18.621 0.911 43.164 1.00 19.97 237 GLY B CA 1
ATOM 4349 C C . GLY B 1 240 ? 19.632 0.285 42.199 1.00 20.31 237 GLY B C 1
ATOM 4350 O O . GLY B 1 240 ? 19.973 -0.897 42.316 1.00 21.65 237 GLY B O 1
ATOM 4351 N N . ASP B 1 241 ? 20.125 1.083 41.259 1.00 19.74 238 ASP B N 1
ATOM 4352 C CA . ASP B 1 241 ? 20.955 0.569 40.170 1.00 19.41 238 ASP B CA 1
ATOM 4353 C C . ASP B 1 241 ? 22.428 0.961 40.369 1.00 17.60 238 ASP B C 1
ATOM 4354 O O . ASP B 1 241 ? 22.891 1.989 39.863 1.00 16.40 238 ASP B O 1
ATOM 4359 N N . LEU B 1 242 ? 23.160 0.139 41.115 1.00 16.89 239 LEU B N 1
ATOM 4360 C CA . LEU B 1 242 ? 24.560 0.431 41.413 1.00 17.06 239 LEU B CA 1
ATOM 4361 C C . LEU B 1 242 ? 25.503 0.301 40.211 1.00 16.68 239 LEU B C 1
ATOM 4362 O O . LEU B 1 242 ? 26.536 0.967 40.148 1.00 14.51 239 LEU B O 1
ATOM 4367 N N . GLN B 1 243 ? 25.154 -0.574 39.270 1.00 15.71 240 GLN B N 1
ATOM 4368 C CA . GLN B 1 243 ? 25.929 -0.711 38.047 1.00 15.39 240 GLN B CA 1
ATOM 4369 C C . GLN B 1 243 ? 25.888 0.610 37.273 1.00 15.38 240 GLN B C 1
ATOM 4370 O O . GLN B 1 243 ? 26.943 1.130 36.849 1.00 13.83 240 GLN B O 1
ATOM 4376 N N . ARG B 1 244 ? 24.683 1.176 37.126 1.00 14.75 241 ARG B N 1
ATOM 4377 C CA . ARG B 1 244 ? 24.506 2.480 36.483 1.00 14.93 241 ARG B CA 1
ATOM 4378 C C . ARG B 1 244 ? 25.162 3.612 37.297 1.00 15.16 241 ARG B C 1
ATOM 4379 O O . ARG B 1 244 ? 25.771 4.519 36.714 1.00 14.77 241 ARG B O 1
ATOM 4387 N N . LEU B 1 245 ? 25.070 3.535 38.628 1.00 13.30 242 LEU B N 1
ATOM 4388 C CA . LEU B 1 245 ? 25.772 4.475 39.520 1.00 14.21 242 LEU B CA 1
ATOM 4389 C C . LEU B 1 245 ? 27.271 4.483 39.213 1.00 12.61 242 LEU B C 1
ATOM 4390 O O . LEU B 1 245 ? 27.865 5.542 39.027 1.00 11.98 242 LEU B O 1
ATOM 4395 N N . GLY B 1 246 ? 27.860 3.292 39.130 1.00 13.38 243 GLY B N 1
ATOM 4396 C CA . GLY B 1 246 ? 29.279 3.153 38.804 1.00 12.60 243 GLY B CA 1
ATOM 4397 C C . GLY B 1 246 ? 29.641 3.772 37.467 1.00 12.27 243 GLY B C 1
ATOM 4398 O O . GLY B 1 246 ? 30.618 4.496 37.358 1.00 12.37 243 GLY B O 1
ATOM 4399 N N . GLN B 1 247 ? 28.849 3.470 36.441 1.00 12.11 244 GLN B N 1
ATOM 4400 C CA . GLN B 1 247 ? 29.081 3.986 35.079 1.00 11.36 244 GLN B CA 1
ATOM 4401 C C . GLN B 1 247 ? 29.082 5.511 35.098 1.00 10.54 244 GLN B C 1
ATOM 4402 O O . GLN B 1 247 ? 29.880 6.160 34.420 1.00 10.23 244 GLN B O 1
ATOM 4408 N N . LEU B 1 248 ? 28.210 6.081 35.922 1.00 9.51 245 LEU B N 1
ATOM 4409 C CA . LEU B 1 248 ? 28.086 7.531 36.013 1.00 11.45 245 LEU B CA 1
ATOM 4410 C C . LEU B 1 248 ? 29.280 8.133 36.753 1.00 9.83 245 LEU B C 1
ATOM 4411 O O . LEU B 1 248 ? 29.741 9.230 36.416 1.00 13.48 245 LEU B O 1
ATOM 4424 N N . ASN B 1 250 ? 32.345 6.835 36.577 1.00 10.34 247 ASN B N 1
ATOM 4425 C CA . ASN B 1 250 ? 33.327 6.868 35.495 1.00 10.15 247 ASN B CA 1
ATOM 4426 C C . ASN B 1 250 ? 33.123 8.113 34.640 1.00 9.62 247 ASN B C 1
ATOM 4427 O O . ASN B 1 250 ? 34.075 8.821 34.323 1.00 8.51 247 ASN B O 1
ATOM 4432 N N . ALA B 1 251 ? 31.868 8.402 34.300 1.00 8.90 248 ALA B N 1
ATOM 4433 C CA . ALA B 1 251 ? 31.558 9.586 33.484 1.00 10.63 248 ALA B CA 1
ATOM 4434 C C . ALA B 1 251 ? 31.934 10.871 34.195 1.00 9.78 248 ALA B C 1
ATOM 4435 O O . ALA B 1 251 ? 32.425 11.815 33.569 1.00 12.03 248 ALA B O 1
ATOM 4437 N N . ASN B 1 252 ? 31.624 10.936 35.488 1.00 10.54 249 ASN B N 1
ATOM 4438 C CA . ASN B 1 252 ? 31.970 12.111 36.288 1.00 10.75 249 ASN B CA 1
ATOM 4439 C C . ASN B 1 252 ? 33.484 12.257 36.309 1.00 9.71 249 ASN B C 1
ATOM 4440 O O . ASN B 1 252 ? 33.995 13.348 36.183 1.00 9.70 249 ASN B O 1
ATOM 4445 N N . HIS B 1 253 ? 34.218 11.150 36.418 1.00 10.58 250 HIS B N 1
ATOM 4446 C CA . HIS B 1 253 ? 35.676 11.245 36.383 1.00 10.47 250 HIS B CA 1
ATOM 4447 C C . HIS B 1 253 ? 36.168 11.903 35.087 1.00 11.41 250 HIS B C 1
ATOM 4448 O O . HIS B 1 253 ? 37.080 12.728 35.100 1.00 10.72 250 HIS B O 1
ATOM 4455 N N . ASP B 1 254 ? 35.536 11.543 33.978 1.00 15.62 251 ASP B N 1
ATOM 4456 C CA . ASP B 1 254 ? 35.936 12.027 32.668 1.00 16.42 251 ASP B CA 1
ATOM 4457 C C . ASP B 1 254 ? 35.764 13.531 32.549 1.00 17.00 251 ASP B C 1
ATOM 4458 O O . ASP B 1 254 ? 36.599 14.215 31.954 1.00 17.88 251 ASP B O 1
ATOM 4463 N N . LEU B 1 255 ? 34.684 14.047 33.130 1.00 15.61 252 LEU B N 1
ATOM 4464 C CA . LEU B 1 255 ? 34.438 15.477 33.152 1.00 15.12 252 LEU B CA 1
ATOM 4465 C C . LEU B 1 255 ? 35.481 16.156 34.025 1.00 13.72 252 LEU B C 1
ATOM 4466 O O . LEU B 1 255 ? 35.964 17.237 33.687 1.00 11.31 252 LEU B O 1
ATOM 4471 N N . CYS B 1 256 ? 35.865 15.496 35.122 1.00 13.90 253 CYS B N 1
ATOM 4472 C CA . CYS B 1 256 ? 36.955 15.990 35.982 1.00 13.61 253 CYS B CA 1
ATOM 4473 C C . CYS B 1 256 ? 38.326 16.084 35.302 1.00 14.75 253 CYS B C 1
ATOM 4474 O O . CYS B 1 256 ? 39.072 17.017 35.560 1.00 13.43 253 CYS B O 1
ATOM 4477 N N . ARG B 1 257 ? 38.668 15.110 34.458 1.00 13.00 254 ARG B N 1
ATOM 4478 C CA . ARG B 1 257 ? 39.850 15.216 33.626 1.00 14.10 254 ARG B CA 1
ATOM 4479 C C . ARG B 1 257 ? 39.784 16.448 32.711 1.00 14.27 254 ARG B C 1
ATOM 4480 O O . ARG B 1 257 ? 40.791 17.141 32.493 1.00 15.40 254 ARG B O 1
ATOM 4488 N N . GLN B 1 258 ? 38.595 16.718 32.188 1.00 15.70 255 GLN B N 1
ATOM 4489 C CA . GLN B 1 258 ? 38.417 17.791 31.212 1.00 15.39 255 GLN B CA 1
ATOM 4490 C C . GLN B 1 258 ? 38.437 19.177 31.839 1.00 16.01 255 GLN B C 1
ATOM 4491 O O . GLN B 1 258 ? 38.607 20.160 31.127 1.00 16.39 255 GLN B O 1
ATOM 4497 N N . ILE B 1 259 ? 38.252 19.254 33.161 1.00 15.38 256 ILE B N 1
ATOM 4498 C CA . ILE B 1 259 ? 38.548 20.495 33.902 1.00 15.63 256 ILE B CA 1
ATOM 4499 C C . ILE B 1 259 ? 39.929 20.459 34.564 1.00 15.68 256 ILE B C 1
ATOM 4500 O O . ILE B 1 259 ? 40.248 21.316 35.397 1.00 15.13 256 ILE B O 1
ATOM 4505 N N . ASP B 1 260 ? 40.726 19.453 34.192 1.00 14.27 257 ASP B N 1
ATOM 4506 C CA . ASP B 1 260 ? 42.153 19.395 34.478 1.00 16.01 257 ASP B CA 1
ATOM 4507 C C . ASP B 1 260 ? 42.458 19.275 35.983 1.00 16.68 257 ASP B C 1
ATOM 4508 O O . ASP B 1 260 ? 43.383 19.907 36.502 1.00 16.19 257 ASP B O 1
ATOM 4513 N N . VAL B 1 261 ? 41.661 18.463 36.683 1.00 14.84 258 VAL B N 1
ATOM 4514 C CA . VAL B 1 261 ? 41.875 18.235 38.122 1.00 14.46 258 VAL B CA 1
ATOM 4515 C C . VAL B 1 261 ? 42.358 16.831 38.462 1.00 13.91 258 VAL B C 1
ATOM 4516 O O . VAL B 1 261 ? 42.531 16.475 39.624 1.00 13.85 258 VAL B O 1
ATOM 4520 N N . SER B 1 262 ? 42.596 16.021 37.438 1.00 14.59 259 SER B N 1
ATOM 4521 C CA . SER B 1 262 ? 43.180 14.718 37.671 1.00 14.70 259 SER B CA 1
ATOM 4522 C C . SER B 1 262 ? 44.698 14.833 37.597 1.00 13.65 259 SER B C 1
ATOM 4523 O O . SER B 1 262 ? 45.245 15.930 37.450 1.00 12.72 259 SER B O 1
ATOM 4526 N N . CYS B 1 263 ? 45.367 13.695 37.656 1.00 13.99 260 CYS B N 1
ATOM 4527 C CA . CYS B 1 263 ? 46.820 13.622 37.535 1.00 15.94 260 CYS B CA 1
ATOM 4528 C C . CYS B 1 263 ? 47.208 12.186 37.196 1.00 16.62 260 CYS B C 1
ATOM 4529 O O . CYS B 1 263 ? 46.357 11.292 37.252 1.00 17.94 260 CYS B O 1
ATOM 4532 N N . ARG B 1 264 ? 48.478 11.963 36.853 1.00 15.88 261 ARG B N 1
ATOM 4533 C CA . ARG B 1 264 ? 48.943 10.658 36.386 1.00 16.06 261 ARG B CA 1
ATOM 4534 C C . ARG B 1 264 ? 48.665 9.562 37.413 1.00 14.66 261 ARG B C 1
ATOM 4535 O O . ARG B 1 264 ? 48.305 8.443 37.061 1.00 15.16 261 ARG B O 1
ATOM 4543 N N . GLU B 1 265 ? 48.850 9.905 38.678 1.00 14.51 262 GLU B N 1
ATOM 4544 C CA . GLU B 1 265 ? 48.690 8.970 39.786 1.00 13.29 262 GLU B CA 1
ATOM 4545 C C . GLU B 1 265 ? 47.233 8.515 39.964 1.00 12.88 262 GLU B C 1
ATOM 4546 O O . GLU B 1 265 ? 46.980 7.303 40.106 1.00 12.03 262 GLU B O 1
ATOM 4552 N N . LEU B 1 266 ? 46.301 9.473 39.949 1.00 11.36 263 LEU B N 1
ATOM 4553 C CA . LEU B 1 266 ? 44.854 9.190 40.001 1.00 11.01 263 LEU B CA 1
ATOM 4554 C C . LEU B 1 266 ? 44.416 8.353 38.803 1.00 10.56 263 LEU B C 1
ATOM 4555 O O . LEU B 1 266 ? 43.709 7.371 38.952 1.00 11.10 263 LEU B O 1
ATOM 4560 N N . GLU B 1 267 ? 44.866 8.747 37.612 1.00 12.30 264 GLU B N 1
ATOM 4561 C CA . GLU B 1 267 ? 44.651 7.954 36.403 1.00 10.64 264 GLU B CA 1
ATOM 4562 C C . GLU B 1 267 ? 45.068 6.495 36.549 1.00 12.33 264 GLU B C 1
ATOM 4563 O O . GLU B 1 267 ? 44.320 5.611 36.164 1.00 10.92 264 GLU B O 1
ATOM 4569 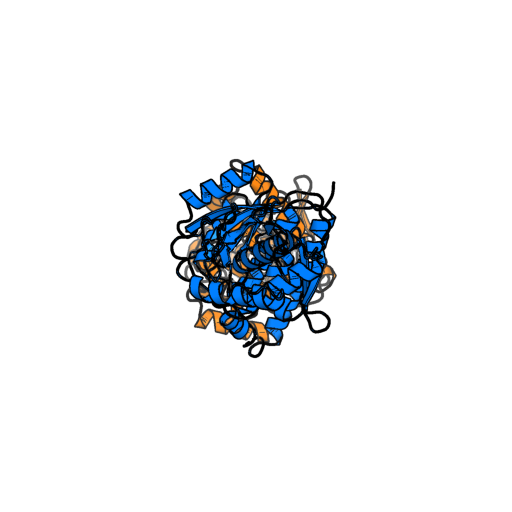N N . SER B 1 268 ? 46.262 6.253 37.090 1.00 12.43 265 SER B N 1
ATOM 4570 C CA . SER B 1 268 ? 46.754 4.889 37.289 1.00 14.05 265 SER B CA 1
ATOM 4571 C C . SER B 1 268 ? 45.876 4.093 38.261 1.00 14.04 265 SER B C 1
ATOM 4572 O O . SER B 1 268 ? 45.564 2.919 38.019 1.00 13.91 265 SER B O 1
ATOM 4575 N N . ILE B 1 269 ? 45.448 4.751 39.332 1.00 13.23 266 ILE B N 1
ATOM 4576 C CA . ILE B 1 269 ? 44.566 4.125 40.328 1.00 11.92 266 ILE B CA 1
ATOM 4577 C C . ILE B 1 269 ? 43.222 3.762 39.681 1.00 11.20 266 ILE B C 1
ATOM 4578 O O . ILE B 1 269 ? 42.806 2.601 39.692 1.00 10.88 266 ILE B O 1
ATOM 4583 N N . VAL B 1 270 ? 42.556 4.754 39.104 1.00 9.56 267 VAL B N 1
ATOM 4584 C CA . VAL B 1 270 ? 41.236 4.507 38.526 1.00 10.22 267 VAL B CA 1
ATOM 4585 C C . VAL B 1 270 ? 41.274 3.449 37.417 1.00 9.26 267 VAL B C 1
ATOM 4586 O O . VAL B 1 270 ? 40.385 2.616 37.336 1.00 9.83 267 VAL B O 1
ATOM 4590 N N A GLN B 1 271 ? 42.318 3.465 36.589 0.50 9.75 268 GLN B N 1
ATOM 4591 N N B GLN B 1 271 ? 42.303 3.480 36.572 0.50 9.43 268 GLN B N 1
ATOM 4592 C CA A GLN B 1 271 ? 42.489 2.447 35.545 0.50 9.46 268 GLN B CA 1
ATOM 4593 C CA B GLN B 1 271 ? 42.482 2.444 35.553 0.50 8.91 268 GLN B CA 1
ATOM 4594 C C A GLN B 1 271 ? 42.587 1.024 36.118 0.50 10.51 268 GLN B C 1
ATOM 4595 C C B GLN B 1 271 ? 42.489 1.049 36.200 0.50 10.08 268 GLN B C 1
ATOM 4596 O O A GLN B 1 271 ? 41.944 0.091 35.610 0.50 8.53 268 GLN B O 1
ATOM 4597 O O B GLN B 1 271 ? 41.694 0.164 35.824 0.50 7.81 268 GLN B O 1
ATOM 4608 N N . THR B 1 272 ? 43.373 0.862 37.181 1.00 9.15 269 THR B N 1
ATOM 4609 C CA . THR B 1 272 ? 43.522 -0.445 37.834 1.00 10.39 269 THR B CA 1
ATOM 4610 C C . THR B 1 272 ? 42.222 -0.866 38.548 1.00 10.69 269 THR B C 1
ATOM 4611 O O . THR B 1 272 ? 41.833 -2.049 38.531 1.00 11.28 269 THR B O 1
ATOM 4615 N N . CYS B 1 273 ? 41.520 0.105 39.129 1.00 12.54 270 CYS B N 1
ATOM 4616 C CA . CYS B 1 273 ? 40.270 -0.195 39.808 1.00 10.82 270 CYS B CA 1
ATOM 4617 C C . CYS B 1 273 ? 39.281 -0.823 38.808 1.00 10.33 270 CYS B C 1
ATOM 4618 O O . CYS B 1 273 ? 38.704 -1.874 39.079 1.00 11.87 270 CYS B O 1
ATOM 4621 N N . ARG B 1 274 ? 39.138 -0.199 37.644 1.00 10.07 271 ARG B N 1
ATOM 4622 C CA . ARG B 1 274 ? 38.230 -0.705 36.614 1.00 9.31 271 ARG B CA 1
ATOM 4623 C C . ARG B 1 274 ? 38.700 -2.029 36.050 1.00 9.96 271 ARG B C 1
ATOM 4624 O O . ARG B 1 274 ? 37.881 -2.914 35.829 1.00 11.28 271 ARG B O 1
ATOM 4632 N N . THR B 1 275 ? 40.005 -2.154 35.824 1.00 10.56 272 THR B N 1
ATOM 4633 C CA . THR B 1 275 ? 40.580 -3.413 35.374 1.00 11.06 272 THR B CA 1
ATOM 4634 C C . THR B 1 275 ? 40.212 -4.578 36.294 1.00 11.98 272 THR B C 1
ATOM 4635 O O . THR B 1 275 ? 39.925 -5.675 35.808 1.00 11.19 272 THR B O 1
ATOM 4639 N N . TYR B 1 276 ? 40.174 -4.333 37.604 1.00 10.72 273 TYR B N 1
ATOM 4640 C CA . TYR B 1 276 ? 39.847 -5.369 38.590 1.00 13.56 273 TYR B CA 1
ATOM 4641 C C . TYR B 1 276 ? 38.349 -5.460 38.983 1.00 14.47 273 TYR B C 1
ATOM 4642 O O . TYR B 1 276 ? 37.969 -6.039 40.023 1.00 13.69 273 TYR B O 1
ATOM 4651 N N . GLY B 1 277 ? 37.512 -4.917 38.100 1.00 13.58 274 GLY B N 1
ATOM 4652 C CA . GLY B 1 277 ? 36.071 -5.112 38.154 1.00 13.21 274 GLY B CA 1
ATOM 4653 C C . GLY B 1 277 ? 35.257 -4.131 38.965 1.00 12.55 274 GLY B C 1
ATOM 4654 O O . GLY B 1 277 ? 34.064 -4.356 39.189 1.00 13.25 274 GLY B O 1
ATOM 4655 N N . ALA B 1 278 ? 35.857 -3.014 39.374 1.00 11.48 275 ALA B N 1
ATOM 4656 C CA . ALA B 1 278 ? 35.070 -1.959 40.024 1.00 11.22 275 ALA B CA 1
ATOM 4657 C C . ALA B 1 278 ? 33.863 -1.528 39.173 1.00 9.68 275 ALA B C 1
ATOM 4658 O O . ALA B 1 278 ? 33.976 -1.436 37.968 1.00 11.24 275 ALA B O 1
ATOM 4660 N N . LEU B 1 279 ? 32.716 -1.275 39.789 1.00 10.15 276 LEU B N 1
ATOM 4661 C CA . LEU B 1 279 ? 31.568 -0.745 39.037 1.00 10.22 276 LEU B CA 1
ATOM 4662 C C . LEU B 1 279 ? 31.819 0.660 38.483 1.00 8.96 276 LEU B C 1
ATOM 4663 O O . LEU B 1 279 ? 31.291 1.039 37.427 1.00 12.15 276 LEU B O 1
ATOM 4668 N N . GLY B 1 280 ? 32.637 1.422 39.203 1.00 9.70 277 GLY B N 1
ATOM 4669 C CA . GLY B 1 280 ? 33.030 2.751 38.772 1.00 7.63 277 GLY B CA 1
ATOM 4670 C C . GLY B 1 280 ? 34.186 3.171 39.641 1.00 8.96 277 GLY B C 1
ATOM 4671 O O . GLY B 1 280 ? 34.324 2.680 40.751 1.00 9.24 277 GLY B O 1
ATOM 4672 N N . ALA B 1 281 ? 35.019 4.071 39.137 1.00 6.47 278 ALA B N 1
ATOM 4673 C CA . ALA B 1 281 ? 36.074 4.643 39.958 1.00 7.20 278 ALA B CA 1
ATOM 4674 C C . ALA B 1 281 ? 36.298 6.048 39.467 1.00 7.93 278 ALA B C 1
ATOM 4675 O O . ALA B 1 281 ? 36.123 6.334 38.268 1.00 9.12 278 ALA B O 1
ATOM 4677 N N . LYS B 1 282 ? 36.668 6.922 40.398 1.00 8.14 279 LYS B N 1
ATOM 4678 C CA . LYS B 1 282 ? 36.911 8.315 40.047 1.00 8.81 279 LYS B CA 1
ATOM 4679 C C . LYS B 1 282 ? 37.724 9.001 41.128 1.00 8.05 279 LYS B C 1
ATOM 4680 O O . LYS B 1 282 ? 37.789 8.535 42.264 1.00 6.37 279 LYS B O 1
ATOM 4686 N N . LEU B 1 283 ? 38.352 10.123 40.790 1.00 9.62 280 LEU B N 1
ATOM 4687 C CA . LEU B 1 283 ? 39.006 10.912 41.832 1.00 8.76 280 LEU B CA 1
ATOM 4688 C C . LEU B 1 283 ? 37.914 11.386 42.787 1.00 10.07 280 LEU B C 1
ATOM 4689 O O . LEU B 1 283 ? 36.759 11.528 42.377 1.00 10.40 280 LEU B O 1
ATOM 4694 N N . SER B 1 284 ? 38.278 11.644 44.047 1.00 10.66 281 SER B N 1
ATOM 4695 C CA . SER B 1 284 ? 37.307 12.154 45.020 1.00 12.42 281 SER B CA 1
ATOM 4696 C C . SER B 1 284 ? 37.837 13.390 45.729 1.00 12.67 281 SER B C 1
ATOM 4697 O O . SER B 1 284 ? 38.811 13.311 46.497 1.00 13.24 281 SER B O 1
ATOM 4700 N N . GLY B 1 285 ? 37.190 14.523 45.469 1.00 14.25 282 GLY B N 1
ATOM 4701 C CA . GLY B 1 285 ? 37.551 15.803 46.092 1.00 14.42 282 GLY B CA 1
ATOM 4702 C C . GLY B 1 285 ? 38.356 16.722 45.184 1.00 15.71 282 GLY B C 1
ATOM 4703 O O . GLY B 1 285 ? 38.076 16.846 43.996 1.00 16.32 282 GLY B O 1
ATOM 4704 N N . THR B 1 286 ? 39.376 17.343 45.762 1.00 14.32 283 THR B N 1
ATOM 4705 C CA . THR B 1 286 ? 40.157 18.406 45.128 1.00 15.41 283 THR B CA 1
ATOM 4706 C C . THR B 1 286 ? 40.815 17.944 43.829 1.00 15.67 283 THR B C 1
ATOM 4707 O O . THR B 1 286 ? 40.806 18.673 42.828 1.00 15.27 283 THR B O 1
ATOM 4711 N N . GLY B 1 287 ? 41.335 16.717 43.843 1.00 15.62 284 GLY B N 1
ATOM 4712 C CA . GLY B 1 287 ? 42.064 16.177 42.721 1.00 16.30 284 GLY B CA 1
ATOM 4713 C C . GLY B 1 287 ? 43.544 16.492 42.813 1.00 16.88 284 GLY B C 1
ATOM 4714 O O . GLY B 1 287 ? 44.051 16.861 43.879 1.00 16.26 284 GLY B O 1
ATOM 4715 N N . ARG B 1 288 ? 44.235 16.338 41.685 1.00 15.94 285 ARG B N 1
ATOM 4716 C CA . ARG B 1 288 ? 45.692 16.502 41.592 1.00 16.09 285 ARG B CA 1
ATOM 4717 C C . ARG B 1 288 ? 46.430 15.896 42.781 1.00 15.40 285 ARG B C 1
ATOM 4718 O O . ARG B 1 288 ? 47.360 16.496 43.319 1.00 17.13 285 ARG B O 1
ATOM 4726 N N . GLY B 1 289 ? 46.021 14.697 43.181 1.00 15.03 286 GLY B N 1
ATOM 4727 C CA . GLY B 1 289 ? 46.537 14.059 44.396 1.00 14.35 286 GLY B CA 1
ATOM 4728 C C . GLY B 1 289 ? 45.365 13.632 45.263 1.00 13.83 286 GLY B C 1
ATOM 4729 O O . GLY B 1 289 ? 44.266 13.440 44.762 1.00 11.28 286 GLY B O 1
ATOM 4730 N N . GLY B 1 290 ? 45.590 13.487 46.567 1.00 13.96 287 GLY B N 1
ATOM 4731 C CA . GLY B 1 290 ? 44.497 13.141 47.463 1.00 13.32 287 GLY B CA 1
ATOM 4732 C C . GLY B 1 290 ? 44.006 11.716 47.250 1.00 12.66 287 GLY B C 1
ATOM 4733 O O . GLY B 1 290 ? 44.811 10.783 47.122 1.00 14.87 287 GLY B O 1
ATOM 4734 N N . ILE B 1 291 ? 42.690 11.548 47.188 1.00 12.07 288 ILE B N 1
ATOM 4735 C CA . ILE B 1 291 ? 42.096 10.211 47.133 1.00 10.13 288 ILE B CA 1
ATOM 4736 C C . ILE B 1 291 ? 41.264 9.954 45.877 1.00 11.50 288 ILE B C 1
ATOM 4737 O O . ILE B 1 291 ? 40.738 10.895 45.264 1.00 10.28 288 ILE B O 1
ATOM 4742 N N . ALA B 1 292 ? 41.173 8.671 45.528 1.00 9.41 289 ALA B N 1
ATOM 4743 C CA . ALA B 1 292 ? 40.242 8.133 44.533 1.00 10.25 289 ALA B CA 1
ATOM 4744 C C . ALA B 1 292 ? 39.278 7.184 45.237 1.00 8.34 289 ALA B C 1
ATOM 4745 O O . ALA B 1 292 ? 39.599 6.626 46.302 1.00 8.13 289 ALA B O 1
ATOM 4747 N N . VAL B 1 293 ? 38.081 7.035 44.676 1.00 8.86 290 VAL B N 1
ATOM 4748 C CA . VAL B 1 293 ? 37.103 6.096 45.216 1.00 8.96 290 VAL B CA 1
ATOM 4749 C C . VAL B 1 293 ? 36.624 5.134 44.132 1.00 9.18 290 VAL B C 1
ATOM 4750 O O . VAL B 1 293 ? 36.315 5.543 43.011 1.00 10.50 290 VAL B O 1
ATOM 4754 N N . ALA B 1 294 ? 36.555 3.860 44.481 1.00 6.90 291 ALA B N 1
ATOM 4755 C CA . ALA B 1 294 ? 36.037 2.841 43.585 1.00 7.83 291 ALA B CA 1
ATOM 4756 C C . ALA B 1 294 ? 34.822 2.181 44.234 1.00 8.35 291 ALA B C 1
ATOM 4757 O O . ALA B 1 294 ? 34.852 1.849 45.419 1.00 8.15 291 ALA B O 1
ATOM 4759 N N . LEU B 1 295 ? 33.744 2.055 43.453 1.00 9.58 292 LEU B N 1
ATOM 4760 C CA . LEU B 1 295 ? 32.574 1.297 43.844 1.00 10.21 292 LEU B CA 1
ATOM 4761 C C . LEU B 1 295 ? 32.690 -0.185 43.452 1.00 11.95 292 LEU B C 1
ATOM 4762 O O . LEU B 1 295 ? 32.874 -0.517 42.292 1.00 10.81 292 LEU B O 1
ATOM 4767 N N . ALA B 1 296 ? 32.585 -1.071 44.434 1.00 13.35 293 ALA B N 1
ATOM 4768 C CA . ALA B 1 296 ? 32.565 -2.503 44.144 1.00 14.42 293 ALA B CA 1
ATOM 4769 C C . ALA B 1 296 ? 31.137 -3.053 44.272 1.00 15.76 293 ALA B C 1
ATOM 4770 O O . ALA B 1 296 ? 30.311 -2.482 44.990 1.00 17.60 293 ALA B O 1
ATOM 4772 N N . ALA B 1 297 ? 30.854 -4.143 43.553 1.00 16.67 294 ALA B N 1
ATOM 4773 C CA . ALA B 1 297 ? 29.551 -4.815 43.605 1.00 18.19 294 ALA B CA 1
ATOM 4774 C C . ALA B 1 297 ? 29.332 -5.638 44.873 1.00 19.30 294 ALA B C 1
ATOM 4775 O O . ALA B 1 297 ? 28.189 -6.003 45.194 1.00 21.04 294 ALA B O 1
ATOM 4777 N N . SER B 1 298 ? 30.408 -5.928 45.600 1.00 18.87 295 SER B N 1
ATOM 4778 C CA . SER B 1 298 ? 30.292 -6.718 46.825 1.00 20.52 295 SER B CA 1
ATOM 4779 C C . SER B 1 298 ? 31.535 -6.631 47.715 1.00 20.77 295 SER B C 1
ATOM 4780 O O . SER B 1 298 ? 32.603 -6.199 47.274 1.00 18.53 295 SER B O 1
ATOM 4783 N N . SER B 1 299 ? 31.403 -7.073 48.967 1.00 21.56 296 SER B N 1
ATOM 4784 C CA . SER B 1 299 ? 32.553 -7.153 49.851 1.00 23.83 296 SER B CA 1
ATOM 4785 C C . SER B 1 299 ? 33.678 -7.915 49.153 1.00 25.00 296 SER B C 1
ATOM 4786 O O . SER B 1 299 ? 34.834 -7.486 49.136 1.00 26.92 296 SER B O 1
ATOM 4789 N N . ASP B 1 300 ? 33.304 -9.027 48.537 1.00 25.82 297 ASP B N 1
ATOM 4790 C CA . ASP B 1 300 ? 34.227 -9.937 47.875 1.00 26.93 297 ASP B CA 1
ATOM 4791 C C . ASP B 1 300 ? 34.847 -9.380 46.596 1.00 27.36 297 ASP B C 1
ATOM 4792 O O . ASP B 1 300 ? 36.040 -9.580 46.351 1.00 27.19 297 ASP B O 1
ATOM 4797 N N . GLN B 1 301 ? 34.061 -8.661 45.793 1.00 25.67 298 GLN B N 1
ATOM 4798 C CA . GLN B 1 301 ? 34.611 -8.020 44.590 1.00 26.32 298 GLN B CA 1
ATOM 4799 C C . GLN B 1 301 ? 35.560 -6.875 44.945 1.00 24.82 298 GLN B C 1
ATOM 4800 O O . GLN B 1 301 ? 36.363 -6.433 44.121 1.00 26.22 298 GLN B O 1
ATOM 4806 N N . ARG B 1 302 ? 35.466 -6.411 46.184 1.00 23.79 299 ARG B N 1
ATOM 4807 C CA . ARG B 1 302 ? 36.383 -5.428 46.728 1.00 24.09 299 ARG B CA 1
ATOM 4808 C C . ARG B 1 302 ? 37.745 -6.081 46.987 1.00 24.05 299 ARG B C 1
ATOM 4809 O O . ARG B 1 302 ? 38.794 -5.485 46.699 1.00 23.56 299 ARG B O 1
ATOM 4817 N N . ASP B 1 303 ? 37.724 -7.317 47.498 1.00 23.81 300 ASP B N 1
ATOM 4818 C CA . ASP B 1 303 ? 38.951 -8.070 47.801 1.00 24.43 300 ASP B CA 1
ATOM 4819 C C . ASP B 1 303 ? 39.873 -8.141 46.597 1.00 22.64 300 ASP B C 1
ATOM 4820 O O . ASP B 1 303 ? 41.088 -8.020 46.742 1.00 22.00 300 ASP B O 1
ATOM 4825 N N . ALA B 1 304 ? 39.286 -8.339 45.412 1.00 21.88 301 ALA B N 1
ATOM 4826 C CA . ALA B 1 304 ? 40.061 -8.478 44.181 1.00 20.00 301 ALA B CA 1
ATOM 4827 C C . ALA B 1 304 ? 40.585 -7.124 43.712 1.00 19.66 301 ALA B C 1
ATOM 4828 O O . ALA B 1 304 ? 41.667 -7.040 43.122 1.00 17.64 301 ALA B O 1
ATOM 4830 N N . ILE B 1 305 ? 39.819 -6.067 43.971 1.00 16.39 302 ILE B N 1
ATOM 4831 C CA . ILE B 1 305 ? 40.297 -4.724 43.634 1.00 15.12 302 ILE B CA 1
ATOM 4832 C C . ILE B 1 305 ? 41.517 -4.375 44.474 1.00 15.16 302 ILE B C 1
ATOM 4833 O O . ILE B 1 305 ? 42.524 -3.918 43.935 1.00 16.36 302 ILE B O 1
ATOM 4838 N N . VAL B 1 306 ? 41.432 -4.601 45.785 1.00 15.06 303 VAL B N 1
ATOM 4839 C CA . VAL B 1 306 ? 42.558 -4.326 46.672 1.00 17.30 303 VAL B CA 1
ATOM 4840 C C . VAL B 1 306 ? 43.774 -5.153 46.239 1.00 16.76 303 VAL B C 1
ATOM 4841 O O . VAL B 1 306 ? 44.868 -4.625 46.088 1.00 18.90 303 VAL B O 1
ATOM 4845 N N . LYS B 1 307 ? 43.557 -6.448 46.041 1.00 18.48 304 LYS B N 1
ATOM 4846 C CA . LYS B 1 307 ? 44.575 -7.343 45.517 1.00 18.68 304 LYS B CA 1
ATOM 4847 C C . LYS B 1 307 ? 45.233 -6.815 44.239 1.00 18.45 304 LYS B C 1
ATOM 4848 O O . LYS B 1 307 ? 46.463 -6.771 44.142 1.00 17.75 304 LYS B O 1
ATOM 4854 N N . GLY B 1 308 ? 44.415 -6.423 43.263 1.00 15.29 305 GLY B N 1
ATOM 4855 C CA . GLY B 1 308 ? 44.914 -5.877 42.007 1.00 15.77 305 GLY B CA 1
ATOM 4856 C C . GLY B 1 308 ? 45.732 -4.604 42.165 1.00 16.75 305 GLY B C 1
ATOM 4857 O O . GLY B 1 308 ? 46.806 -4.476 41.596 1.00 15.48 305 GLY B O 1
ATOM 4858 N N . LEU B 1 309 ? 45.228 -3.657 42.955 1.00 15.32 306 LEU B N 1
ATOM 4859 C CA . LEU B 1 309 ? 45.961 -2.414 43.230 1.00 13.98 306 LEU B CA 1
ATOM 4860 C C . LEU B 1 309 ? 47.344 -2.619 43.856 1.00 14.73 306 LEU B C 1
ATOM 4861 O O . LEU B 1 309 ? 48.324 -1.995 43.445 1.00 14.39 306 LEU B O 1
ATOM 4866 N N . LYS B 1 310 ? 47.401 -3.492 44.857 1.00 16.40 307 LYS B N 1
ATOM 4867 C CA . LYS B 1 310 ? 48.647 -3.852 45.531 1.00 17.66 307 LYS B CA 1
ATOM 4868 C C . LYS B 1 310 ? 49.625 -4.508 44.574 1.00 17.25 307 LYS B C 1
ATOM 4869 O O . LYS B 1 310 ? 50.814 -4.227 44.620 1.00 18.71 307 LYS B O 1
ATOM 4875 N N . ALA B 1 311 ? 49.115 -5.365 43.695 1.00 16.85 308 ALA B N 1
ATOM 4876 C CA . ALA B 1 311 ? 49.964 -6.070 42.736 1.00 18.78 308 ALA B CA 1
ATOM 4877 C C . ALA B 1 311 ? 50.416 -5.172 41.574 1.00 19.08 308 ALA B C 1
ATOM 4878 O O . ALA B 1 311 ? 51.588 -5.191 41.185 1.00 19.91 308 ALA B O 1
ATOM 4880 N N . LYS B 1 312 ? 49.504 -4.347 41.064 1.00 19.47 309 LYS B N 1
ATOM 4881 C CA . LYS B 1 312 ? 49.690 -3.713 39.755 1.00 18.73 309 LYS B CA 1
ATOM 4882 C C . LYS B 1 312 ? 49.819 -2.191 39.760 1.00 18.31 309 LYS B C 1
ATOM 4883 O O . LYS B 1 312 ? 50.201 -1.605 38.758 1.00 18.95 309 LYS B O 1
ATOM 4889 N N . CYS B 1 313 ? 49.494 -1.558 40.883 1.00 17.01 310 CYS B N 1
ATOM 4890 C CA . CYS B 1 313 ? 49.398 -0.101 40.935 1.00 16.24 310 CYS B CA 1
ATOM 4891 C C . CYS B 1 313 ? 50.252 0.458 42.067 1.00 16.50 310 CYS B C 1
ATOM 4892 O O . CYS B 1 313 ? 49.787 0.620 43.205 1.00 15.83 310 CYS B O 1
ATOM 4895 N N . PRO B 1 314 ? 51.514 0.723 41.751 1.00 16.19 311 PRO B N 1
ATOM 4896 C CA . PRO B 1 314 ? 52.445 1.299 42.708 1.00 16.18 311 PRO B CA 1
ATOM 4897 C C . PRO B 1 314 ? 52.022 2.699 43.168 1.00 15.21 311 PRO B C 1
ATOM 4898 O O . PRO B 1 314 ? 52.410 3.114 44.250 1.00 15.86 311 PRO B O 1
ATOM 4902 N N . GLU B 1 315 ? 51.232 3.393 42.347 1.00 14.25 312 GLU B N 1
ATOM 4903 C CA . GLU B 1 315 ? 50.644 4.703 42.684 1.00 13.29 312 GLU B CA 1
ATOM 4904 C C . GLU B 1 315 ? 49.594 4.632 43.799 1.00 12.59 312 GLU B C 1
ATOM 4905 O O . GLU B 1 315 ? 49.184 5.668 44.334 1.00 10.86 312 GLU B O 1
ATOM 4911 N N . ALA B 1 316 ? 49.134 3.422 44.122 1.00 12.22 313 ALA B N 1
ATOM 4912 C CA . ALA B 1 316 ? 48.172 3.247 45.218 1.00 12.23 313 ALA B CA 1
ATOM 4913 C C . ALA B 1 316 ? 48.881 3.084 46.561 1.00 13.13 313 ALA B C 1
ATOM 4914 O O . ALA B 1 316 ? 49.020 1.976 47.086 1.00 13.79 313 ALA B O 1
ATOM 4916 N N . LYS B 1 317 ? 49.294 4.211 47.128 1.00 13.11 314 LYS B N 1
ATOM 4917 C CA . LYS B 1 317 ? 50.106 4.237 48.362 1.00 12.67 314 LYS B CA 1
ATOM 4918 C C . LYS B 1 317 ? 49.390 3.784 49.642 1.00 13.84 314 LYS B C 1
ATOM 4919 O O . LYS B 1 317 ? 49.999 3.148 50.531 1.00 13.06 314 LYS B O 1
ATOM 4925 N N . PHE B 1 318 ? 48.104 4.115 49.741 1.00 11.46 315 PHE B N 1
ATOM 4926 C CA . PHE B 1 318 ? 47.289 3.701 50.877 1.00 13.06 315 PHE B CA 1
ATOM 4927 C C . PHE B 1 318 ? 45.972 3.194 50.331 1.00 11.50 315 PHE B C 1
ATOM 4928 O O . PHE B 1 318 ? 45.412 3.839 49.455 1.00 14.10 315 PHE B O 1
ATOM 4936 N N . ILE B 1 319 ? 45.486 2.059 50.839 1.00 10.77 316 ILE B N 1
ATOM 4937 C CA . ILE B 1 319 ? 44.269 1.409 50.299 1.00 10.85 316 ILE B CA 1
ATOM 4938 C C . ILE B 1 319 ? 43.381 1.035 51.470 1.00 10.68 316 ILE B C 1
ATOM 4939 O O . ILE B 1 319 ? 43.789 0.285 52.369 1.00 11.18 316 ILE B O 1
ATOM 4944 N N . TRP B 1 320 ? 42.166 1.559 51.465 1.00 11.10 317 TRP B N 1
ATOM 4945 C CA . TRP B 1 320 ? 41.250 1.358 52.571 1.00 10.36 317 TRP B CA 1
ATOM 4946 C C . TRP B 1 320 ? 39.949 0.757 52.082 1.00 9.84 317 TRP B C 1
ATOM 4947 O O . TRP B 1 320 ? 39.503 1.044 50.968 1.00 11.83 317 TRP B O 1
ATOM 4958 N N . ARG B 1 321 ? 39.349 -0.085 52.909 1.00 12.08 318 ARG B N 1
ATOM 4959 C CA . ARG B 1 321 ? 38.056 -0.679 52.598 1.00 12.87 318 ARG B CA 1
ATOM 4960 C C . ARG B 1 321 ? 37.051 0.089 53.447 1.00 12.65 318 ARG B C 1
ATOM 4961 O O . ARG B 1 321 ? 37.050 -0.030 54.680 1.00 13.45 318 ARG B O 1
ATOM 4969 N N . TYR B 1 322 ? 36.229 0.906 52.792 1.00 11.89 319 TYR B N 1
ATOM 4970 C CA . TYR B 1 322 ? 35.237 1.710 53.498 1.00 10.48 319 TYR B CA 1
ATOM 4971 C C . TYR B 1 322 ? 33.820 1.417 52.975 1.00 12.76 319 TYR B C 1
ATOM 4972 O O . TYR B 1 322 ? 33.644 0.979 51.830 1.00 13.12 319 TYR B O 1
ATOM 4981 N N . THR B 1 323 ? 32.810 1.663 53.802 1.00 12.06 320 THR B N 1
ATOM 4982 C CA . THR B 1 323 ? 31.434 1.336 53.418 1.00 13.49 320 THR B CA 1
ATOM 4983 C C . THR B 1 323 ? 30.468 2.449 53.759 1.00 14.08 320 THR B C 1
ATOM 4984 O O . THR B 1 323 ? 30.688 3.222 54.710 1.00 13.82 320 THR B O 1
ATOM 4988 N N . VAL B 1 324 ? 29.398 2.528 52.976 1.00 13.05 321 VAL B N 1
ATOM 4989 C CA . VAL B 1 324 ? 28.304 3.436 53.264 1.00 14.63 321 VAL B CA 1
ATOM 4990 C C . VAL B 1 324 ? 27.064 2.623 53.637 1.00 15.50 321 VAL B C 1
ATOM 4991 O O . VAL B 1 324 ? 26.543 1.835 52.828 1.00 16.38 321 VAL B O 1
ATOM 4995 N N . GLN B 1 325 ? 26.604 2.802 54.872 1.00 17.38 322 GLN B N 1
ATOM 4996 C CA . GLN B 1 325 ? 25.497 2.011 55.406 1.00 19.24 322 GLN B CA 1
ATOM 4997 C C . GLN B 1 325 ? 24.170 2.373 54.747 1.00 19.97 322 GLN B C 1
ATOM 4998 O O . GLN B 1 325 ? 23.909 3.560 54.520 1.00 19.31 322 GLN B O 1
ATOM 5004 N N . PRO B 1 326 ? 23.326 1.375 54.453 1.00 21.57 323 PRO B N 1
ATOM 5005 C CA . PRO B 1 326 ? 21.963 1.651 53.974 1.00 22.19 323 PRO B CA 1
ATOM 5006 C C . PRO B 1 326 ? 21.203 2.477 55.009 1.00 23.89 323 PRO B C 1
ATOM 5007 O O . PRO B 1 326 ? 21.316 2.214 56.214 1.00 21.04 323 PRO B O 1
ATOM 5011 N N . SER B 1 327 ? 20.440 3.467 54.547 1.00 24.25 324 SER B N 1
ATOM 5012 C CA . SER B 1 327 ? 19.901 4.487 55.444 1.00 29.26 324 SER B CA 1
ATOM 5013 C C . SER B 1 327 ? 18.554 5.050 54.990 1.00 30.04 324 SER B C 1
ATOM 5014 O O . SER B 1 327 ? 18.403 5.492 53.847 1.00 31.06 324 SER B O 1
ATOM 5017 N N . ALA B 1 328 ? 17.579 5.048 55.904 1.00 32.66 325 ALA B N 1
ATOM 5018 C CA . ALA B 1 328 ? 16.254 5.632 55.636 1.00 34.07 325 ALA B CA 1
ATOM 5019 C C . ALA B 1 328 ? 16.294 7.157 55.770 1.00 35.12 325 ALA B C 1
ATOM 5020 O O . ALA B 1 328 ? 15.497 7.745 56.504 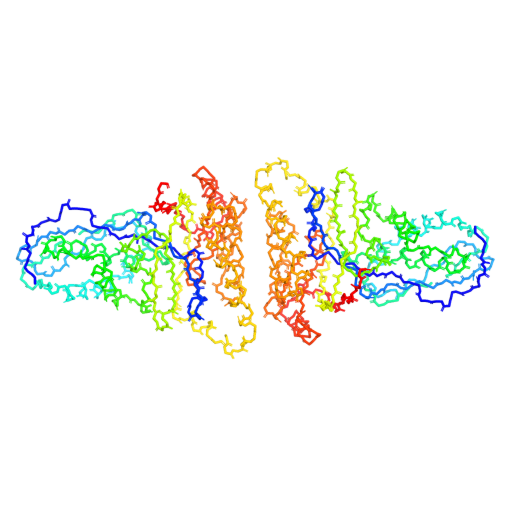1.00 34.84 325 ALA B O 1
ATOM 5022 N N . ALA B 1 329 ? 17.230 7.780 55.050 1.00 36.53 326 ALA B N 1
ATOM 5023 C CA . ALA B 1 329 ? 17.490 9.227 55.112 1.00 36.59 326 ALA B CA 1
ATOM 5024 C C . ALA B 1 329 ? 18.238 9.645 56.388 1.00 37.68 326 ALA B C 1
ATOM 5025 O O . ALA B 1 329 ? 17.666 9.724 57.477 1.00 36.60 326 ALA B O 1
#

Secondary structure (DSSP, 8-state):
-----SB--S--EEEEEEEEE-TTGGGGT--EEEEEEEEEEEE--BEETT--SB---B---PPTTHHHHHHHHHHHHHHHHHHHTT---SSSEE--EE-S----TTS-HHHHHHHHHHHHHHHHHT----HHHHHHHHHHHGGGSSS---SHHHHHHHH-EEEEEEE-SSSEEEEEE---S-EEEEEEE-S----HHHHHHHHH---S-HHHHHHHHHHHHHHHHHHHHHHHHT-HHHHHH--HHHHHHHHTT---HHHHHHHHHHHHTT-SEEEEESS-SSSEEEEEESSHHHHHHHHHHHHHH-TT--EEEEEEE--S--/-----SB--S--EEEEEEEEE-TTGGGGT--EEEEEEEEEEEE--BEETT--SB---B---PPTTHHHHHHHHHHHHHHHHHHHHT---SSSEE--EE-S----TTS-HHHHHHHHHHHHHHHHHT----HHHHHHHHHHHHTTT-SS--SHHHHHHHH-EEEEEEE-SSSEEEEEE-B-S-EEEEEEE-S----HHHHHHHHH---SSHHHHHHHHHHHHHHHHHHHHHHHHT-HHHHHH--HHHHHHHHTT---HHHHHHHHHHHHTT-SEEEEESS-SSSEEEEEESSHHHHHHHHHHHHHH-TT--EEEEEEE--B--